Protein AF-A0A2L0F053-F1 (afdb_monomer_lite)

InterPro domains:
  IPR000792 Transcription regulator LuxR, C-terminal [PF00196] (489-543)
  IPR000792 Transcription regulator LuxR, C-terminal [PR00038] (490-504)
  IPR000792 Transcription regulator LuxR, C-terminal [PR00038] (504-520)
  IPR000792 Transcription regulator LuxR, C-terminal [PR00038] (520-532)
  IPR000792 Transcription regulator LuxR, C-terminal [PS50043] (483-548)
  IPR000792 Transcription regulator LuxR, C-terminal [SM00421] (487-544)
  IPR000792 Transc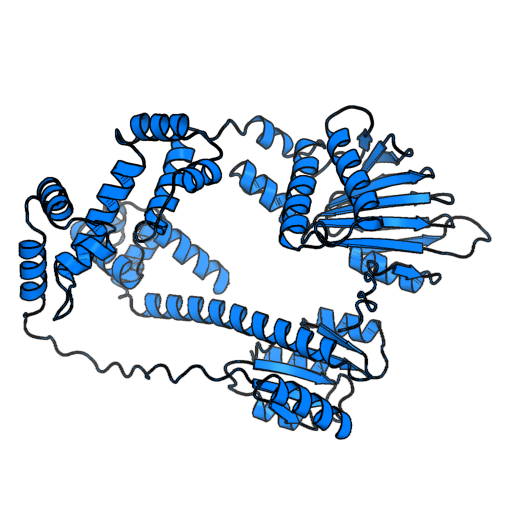ription regulator LuxR, C-terminal [cd06170] (491-546)
  IPR001789 Signal transduction response regulator, receiver domain [PF00072] (354-463)
  IPR001789 Signal transduction response regulator, receiver domain [PS50110] (353-467)
  IPR001789 Signal transduction response regulator, receiver domain [SM00448] (352-463)
  IPR011006 CheY-like superfamily [SSF52172] (353-504)
  IPR016032 Signal transduction response regulator, C-terminal effector [SSF46894] (484-545)
  IPR018060 AraC-like, DNA binding HTH domain [PF12833] (248-326)
  IPR018060 AraC-like, DNA binding HTH domain [PS01124] (226-326)
  IPR018060 AraC-like, DNA binding HTH domain [SM00342] (239-324)
  IPR035418 Transcription regulator HTH, AraC- type, ligand binding domain-like [PF14525] (25-202)
  IPR036388 Winged helix-like DNA-binding domain superfamily [G3DSA:1.10.10.10] (486-551)

pLDDT: mean 79.48, std 14.58, range [24.38, 94.94]

Secondary structure (DSSP, 8-state):
------PPPPPPP--EEE--HHHHHHHHHHHHEEEEEEEESSSPPP-EEEEEEE-SSEEEEEEEESSEEEEEEEESSEEEEEEEES-EEEEETTEEEEE-TTTEEEEEPTTSEEEEEESS-BEEEEEEE-HHHHHHHHHHHHS----S---B-SEEESSSSTHHHHHHHHHHHHHHHHH--TTTT-HHHHHHHHHHHHHHHHHHS-BTTHHHHHH-PSPPHHHHHHHHHHHHHHTTTS---HHHHHHHHTS-HHHHHHHHHHHHSS-HHHHHHHHHHHHHHHHHHT--TT--HHHHHHHTT-S-HHHHHHHHHHHHSS-HHHHHHHHHHHH-SPPPPPP----------PPPEEEEE-S-HHHHHHHHHHHHHTT-EEEEESSHHHHHHHHTT--SEEEEEESS-SSS-HHHHHHHHHHTT----EEEEESS--HHHHHHHHHTT-SEEEESS--HHHHHHHHHHHHHHHHHHHHHHHHHHHHHHHHHTS-HHHHHHHHHHHTT--HHHHHHHHTS-HHHHHHHHHHHHHHTT-SSHHHHHHHHHHHHHHH-

Foldseek 3Di:
DDDPPDDDDDDAADKDKDQDQVVVQVVCCVPWNNKHKDFADPDDRWIKIWGWDDLDQKIKIWMKTATKMKIKDFGQFKKKKAWQDAKKWKDWPVDIDIRDHQWKIFIHKGPIIIMIITHGITTMIMMTGHQVVLQVLLCVQQVDHDDDGWDFDTIATCPDALQVVLVVLSVVLVVCSNPDDDPCPDNVNSNVSRSVNSVSPLRRTDTPCNVSNVVSDQQPLVNLQVQLLVVLLVQLQHDDDLVNSCVRNVHHLVSNQVSCCVPPVGGSVVSSLVSLLVVLLVCLLVPDVPDDNVNSCVSSVHPDSVVSQVVNCVNPVDGSVVSNVNSVVVVPDDDDDDDDDPDDDPDPDDFAEEEEEDQDPVQQVVLVVLVVVVVHHYDYDNALVVVVVVLPPDQAYAYEYEQDRPPDGRLVSLVVCVVVVNPQAYEYEYAVPDPVVQVSCVVSPHQYYYYDDDDSVVSVVSRVSRRVVRVVVSVVVVVLVLQVVLQVPQDPLLNLLLVCLLVVDDLVRSCVVVVHDSVVSVVSPVVSCVSSVHDDSPVSNVSVVVNVVVVD

Organism: Sorangium cellulosum (NCBI:txid56)

Sequence (552 aa):
MPDRSARPRLERPPLIHTRDLEAARLLLATIYGDLTADVVGRGHRFEWRATPVDMGPVSLFSGAIASGMCLRGVTSGYTVSMATSGSVRAASSRSAAEIAPDRSAAVFSPGARSEWSAEGPARPLTLLVEARYLEAQLEALTGVAIRGPLAFSLSMPTTDGPGTFLARLCRFLSTETERAGRALGHPVVMASLGEAVARALLFGQPHDHAHLLEKAAPPSSRSVVRLVEEYLDAHAQGPIGTTDLTTLAGASMASIDGAFFAHRGATPWDFLRKRRLLLARERLLLAAPGETAASVAHAAGYLRVERFGAAYAAQFGETPAETRRRGLLATEAPPRPRPRATSPCPRGAEAATVFLVHRDPSWRGAAAGLLQEAGHAVQAFASSLAFLEAARGVGAGCVVLDVHLPDVNGLEVRALLREEGCALPVVFTSDDGDVAVAVEAMKAGAVDFLAEPLDAEALLAAVARALARDAEARAARAEVEALAARLAALSPRQREVCERVARGMLNKQIAAELGISASAVRLYRAEGMEKLGVASAAELASLFARLERVTG

Structure (mmCIF, N/CA/C/O backbone):
data_AF-A0A2L0F053-F1
#
_entry.id   AF-A0A2L0F053-F1
#
loop_
_atom_site.group_PDB
_atom_site.id
_atom_site.type_symbol
_atom_site.label_atom_id
_atom_site.label_alt_id
_atom_site.label_comp_id
_atom_site.label_asym_id
_atom_site.label_entity_id
_atom_site.label_seq_id
_atom_site.pdbx_PDB_ins_code
_atom_site.Cartn_x
_atom_site.Cartn_y
_atom_site.Cartn_z
_atom_site.occupancy
_atom_site.B_iso_or_equiv
_atom_site.auth_seq_id
_atom_site.auth_comp_id
_atom_site.auth_asym_id
_atom_site.auth_atom_id
_atom_site.pdbx_PDB_model_num
ATOM 1 N N . MET A 1 1 ? 22.144 -43.569 2.553 1.00 31.06 1 MET A N 1
ATOM 2 C CA . MET A 1 1 ? 22.702 -42.199 2.552 1.00 31.06 1 MET A CA 1
ATOM 3 C C . MET A 1 1 ? 22.122 -41.472 1.352 1.00 31.06 1 MET A C 1
ATOM 5 O O . MET A 1 1 ? 22.273 -42.012 0.264 1.00 31.06 1 MET A O 1
ATOM 9 N N . PRO A 1 2 ? 21.407 -40.348 1.515 1.00 31.56 2 PRO A N 1
ATOM 10 C CA . PRO A 1 2 ? 20.838 -39.642 0.378 1.00 31.56 2 PRO A CA 1
ATOM 11 C C . PRO A 1 2 ? 21.894 -38.739 -0.271 1.00 31.56 2 PRO A C 1
ATOM 13 O O . PRO A 1 2 ? 22.632 -38.024 0.413 1.00 31.56 2 PRO A O 1
ATOM 16 N N . ASP A 1 3 ? 21.953 -38.824 -1.595 1.00 27.27 3 ASP A N 1
ATOM 17 C CA . ASP A 1 3 ? 22.763 -38.011 -2.494 1.00 27.27 3 ASP A CA 1
ATOM 18 C C . ASP A 1 3 ? 22.355 -36.528 -2.397 1.00 27.27 3 ASP A C 1
ATOM 20 O O . ASP A 1 3 ? 21.176 -36.173 -2.397 1.00 27.27 3 ASP A O 1
ATOM 24 N N . ARG A 1 4 ? 23.358 -35.660 -2.242 1.00 28.47 4 ARG A N 1
ATOM 25 C CA . ARG A 1 4 ? 23.263 -34.224 -1.934 1.00 28.47 4 ARG A CA 1
ATOM 26 C C . ARG A 1 4 ? 23.503 -33.340 -3.167 1.00 28.47 4 ARG A C 1
ATOM 28 O O . ARG A 1 4 ? 23.988 -32.216 -3.024 1.00 28.47 4 ARG A O 1
ATOM 35 N N . SER A 1 5 ? 23.190 -33.808 -4.373 1.00 33.78 5 SER A N 1
ATOM 36 C CA . SER A 1 5 ? 23.597 -33.123 -5.608 1.00 33.78 5 SER A CA 1
ATOM 37 C C . SER A 1 5 ? 22.469 -32.817 -6.605 1.00 33.78 5 SER A C 1
ATOM 39 O O . SER A 1 5 ? 22.567 -33.096 -7.790 1.00 33.78 5 SER A O 1
ATOM 41 N N . ALA A 1 6 ? 21.434 -32.101 -6.159 1.00 30.58 6 ALA A N 1
ATOM 42 C CA . ALA A 1 6 ? 20.601 -31.295 -7.060 1.00 30.58 6 ALA A CA 1
ATOM 43 C C . ALA A 1 6 ? 20.136 -30.020 -6.341 1.00 30.58 6 ALA A C 1
ATOM 45 O O . ALA A 1 6 ? 19.068 -29.957 -5.740 1.00 30.58 6 ALA A O 1
ATOM 46 N N . ARG A 1 7 ? 21.003 -29.000 -6.327 1.00 27.84 7 ARG A N 1
ATOM 47 C CA . ARG A 1 7 ? 20.641 -27.652 -5.863 1.00 27.84 7 ARG A CA 1
ATOM 48 C C . ARG A 1 7 ? 19.768 -26.979 -6.936 1.00 27.84 7 ARG A C 1
ATOM 50 O O . ARG A 1 7 ? 20.149 -27.052 -8.106 1.00 27.84 7 ARG A O 1
ATOM 57 N N . PRO A 1 8 ? 18.676 -26.282 -6.576 1.00 27.17 8 PRO A N 1
ATOM 58 C CA . PRO A 1 8 ? 17.917 -25.486 -7.534 1.00 27.17 8 PRO A CA 1
ATOM 59 C C . PRO A 1 8 ? 18.811 -24.361 -8.066 1.00 27.17 8 PRO A C 1
ATOM 61 O O . PRO A 1 8 ? 19.476 -23.658 -7.296 1.00 27.17 8 PRO A O 1
ATOM 64 N N . ARG A 1 9 ? 18.883 -24.241 -9.395 1.00 29.42 9 ARG A N 1
ATOM 65 C CA . ARG A 1 9 ? 19.560 -23.133 -10.075 1.00 29.42 9 ARG A CA 1
ATOM 66 C C . ARG A 1 9 ? 18.778 -21.856 -9.765 1.00 29.42 9 ARG A C 1
ATOM 68 O O . ARG A 1 9 ? 17.567 -21.839 -9.915 1.00 29.42 9 ARG A O 1
ATOM 75 N N . LEU A 1 10 ? 19.480 -20.823 -9.305 1.00 32.12 10 LEU A N 1
ATOM 76 C CA . LEU A 1 10 ? 18.931 -19.482 -9.102 1.00 32.12 10 LEU A CA 1
ATOM 77 C C . LEU A 1 10 ? 18.346 -18.982 -10.430 1.00 32.12 10 LEU A C 1
ATOM 79 O O . LEU A 1 10 ? 19.087 -18.831 -11.405 1.00 32.12 10 LEU A O 1
ATOM 83 N N . GLU A 1 11 ? 17.036 -18.760 -10.469 1.00 31.88 11 GLU A N 1
ATOM 84 C CA . GLU A 1 11 ? 16.374 -18.075 -11.575 1.00 31.88 11 GLU A CA 1
ATOM 85 C C . GLU A 1 11 ? 16.915 -16.643 -11.650 1.00 31.88 11 GLU A C 1
ATOM 87 O O . GLU A 1 11 ? 16.949 -15.911 -10.661 1.00 31.88 11 GLU A O 1
ATOM 92 N N . ARG A 1 12 ? 17.443 -16.274 -12.819 1.00 38.25 12 ARG A N 1
ATOM 93 C CA . ARG A 1 12 ? 17.895 -14.909 -13.105 1.00 38.25 12 ARG A CA 1
ATOM 94 C C . ARG A 1 12 ? 16.667 -13.986 -13.177 1.00 38.25 12 ARG A C 1
ATOM 96 O O . ARG A 1 12 ? 15.636 -14.448 -13.660 1.00 38.25 12 ARG A O 1
ATOM 103 N N . PRO A 1 13 ? 16.770 -12.702 -12.782 1.00 43.03 13 PRO A N 1
ATOM 104 C CA . PRO A 1 13 ? 15.697 -11.734 -13.018 1.00 43.03 13 PRO A CA 1
ATOM 105 C C . PRO A 1 13 ? 15.315 -11.706 -14.511 1.00 43.03 13 PRO A C 1
ATOM 107 O O . PRO A 1 13 ? 16.202 -11.898 -15.356 1.00 43.03 13 PRO A O 1
ATOM 110 N N . PRO A 1 14 ? 14.027 -11.507 -14.854 1.00 52.19 14 PRO A N 1
ATOM 111 C CA . PRO A 1 14 ? 13.538 -11.628 -16.223 1.00 52.19 14 PRO A CA 1
ATOM 112 C C . PRO A 1 14 ? 14.242 -10.608 -17.118 1.00 52.19 14 PRO A C 1
ATOM 114 O O . PRO A 1 14 ? 14.055 -9.401 -16.995 1.00 52.19 14 PRO A O 1
ATOM 117 N N . LEU A 1 15 ? 15.100 -11.100 -18.009 1.00 62.53 15 LEU A N 1
ATOM 118 C CA . LEU A 1 15 ? 15.822 -10.266 -18.957 1.00 62.53 15 LEU A CA 1
ATOM 119 C C . LEU A 1 15 ? 14.845 -9.806 -20.040 1.00 62.53 15 LEU A C 1
ATOM 121 O O . LEU A 1 15 ? 14.437 -10.603 -20.883 1.00 62.53 15 LEU A O 1
ATOM 125 N N . ILE A 1 16 ? 14.526 -8.517 -20.068 1.00 71.88 16 ILE A N 1
ATOM 126 C CA . ILE A 1 16 ? 13.900 -7.906 -21.236 1.00 71.88 16 ILE A CA 1
ATOM 127 C C . ILE A 1 16 ? 14.982 -7.838 -22.309 1.00 71.88 16 ILE A C 1
ATOM 129 O O . ILE A 1 16 ? 16.009 -7.185 -22.123 1.00 71.88 16 ILE A O 1
ATOM 133 N N . HIS A 1 17 ? 14.782 -8.524 -23.430 1.00 79.19 17 HIS A N 1
ATOM 134 C CA . HIS A 1 17 ? 15.666 -8.445 -24.589 1.00 79.19 17 HIS A CA 1
ATOM 135 C C . HIS A 1 17 ? 14.827 -8.406 -25.856 1.00 79.19 17 HIS A C 1
ATOM 137 O O . HIS A 1 17 ? 14.123 -9.359 -26.169 1.00 79.19 17 HIS A O 1
ATOM 143 N N . THR A 1 18 ? 14.921 -7.309 -26.602 1.00 75.31 18 THR A N 1
ATOM 144 C CA . THR A 1 18 ? 14.252 -7.186 -27.896 1.00 75.31 18 THR A CA 1
ATOM 145 C C . THR A 1 18 ? 15.157 -6.514 -28.921 1.00 75.31 18 THR A C 1
ATOM 147 O O . THR A 1 18 ? 16.000 -5.670 -28.603 1.00 75.31 18 THR A O 1
ATOM 150 N N . ARG A 1 19 ? 14.990 -6.937 -30.172 1.00 79.75 19 ARG A N 1
ATOM 151 C CA . ARG A 1 19 ? 15.568 -6.308 -31.367 1.00 79.75 19 ARG A CA 1
ATOM 152 C C . ARG A 1 19 ? 14.499 -5.695 -32.268 1.00 79.75 19 ARG A C 1
ATOM 154 O O . ARG A 1 19 ? 14.829 -5.141 -33.312 1.00 79.75 19 ARG A O 1
ATOM 161 N N . ASP A 1 20 ? 13.239 -5.803 -31.859 1.00 79.88 20 ASP A N 1
ATOM 162 C CA . ASP A 1 20 ? 12.100 -5.177 -32.508 1.00 79.88 20 ASP A CA 1
ATOM 163 C C . ASP A 1 20 ? 11.788 -3.844 -31.819 1.00 79.88 20 ASP A C 1
ATOM 165 O O . ASP A 1 20 ? 11.607 -3.776 -30.598 1.00 79.88 20 ASP A O 1
ATOM 169 N N . LEU A 1 21 ? 11.764 -2.781 -32.623 1.00 78.44 21 LEU A N 1
ATOM 170 C CA . LEU A 1 21 ? 11.500 -1.424 -32.170 1.00 78.44 21 LEU A CA 1
ATOM 171 C C . LEU A 1 21 ? 10.050 -1.257 -31.709 1.00 78.44 21 LEU A C 1
ATOM 173 O O . LEU A 1 21 ? 9.825 -0.541 -30.739 1.00 78.44 21 LEU A O 1
ATOM 177 N N . GLU A 1 22 ? 9.082 -1.920 -32.348 1.00 77.25 22 GLU A N 1
ATOM 178 C CA . GLU A 1 22 ? 7.674 -1.816 -31.939 1.00 77.25 22 GLU A CA 1
ATOM 179 C C . GLU A 1 22 ? 7.432 -2.527 -30.608 1.00 77.25 22 GLU A C 1
ATOM 181 O O . GLU A 1 22 ? 6.868 -1.941 -29.683 1.00 77.25 22 GLU A O 1
ATOM 186 N N . ALA A 1 23 ? 7.975 -3.736 -30.438 1.00 74.56 23 ALA A N 1
ATOM 187 C CA . ALA A 1 23 ? 7.973 -4.406 -29.140 1.00 74.56 23 ALA A CA 1
ATOM 188 C C . ALA A 1 23 ? 8.646 -3.554 -28.045 1.00 74.56 23 ALA A C 1
ATOM 190 O O . ALA A 1 23 ? 8.145 -3.470 -26.923 1.00 74.56 23 ALA A O 1
ATOM 191 N N . ALA A 1 24 ? 9.757 -2.875 -28.356 1.00 75.12 24 ALA A N 1
ATOM 192 C CA . ALA A 1 24 ? 10.386 -1.959 -27.408 1.00 75.12 24 ALA A CA 1
ATOM 193 C C . ALA A 1 24 ? 9.518 -0.735 -27.097 1.00 75.12 24 ALA A C 1
ATOM 195 O O . ALA A 1 24 ? 9.440 -0.355 -25.933 1.00 75.12 24 ALA A O 1
ATOM 196 N N . ARG A 1 25 ? 8.843 -0.140 -28.090 1.00 78.69 25 ARG A N 1
ATOM 197 C CA . ARG A 1 25 ? 7.898 0.973 -27.884 1.00 78.69 25 ARG A CA 1
ATOM 198 C C . ARG A 1 25 ? 6.790 0.577 -26.916 1.00 78.69 25 ARG A C 1
ATOM 200 O O . ARG A 1 25 ? 6.546 1.305 -25.962 1.00 78.69 25 ARG A O 1
ATOM 207 N N . LEU A 1 26 ? 6.181 -0.593 -27.107 1.00 75.62 26 LEU A N 1
ATOM 208 C CA . LEU A 1 26 ? 5.120 -1.099 -26.232 1.00 75.62 26 LEU A CA 1
ATOM 209 C C . LEU A 1 26 ? 5.612 -1.341 -24.797 1.00 75.62 26 LEU A C 1
ATOM 211 O O . LEU A 1 26 ? 4.955 -0.936 -23.836 1.00 75.62 26 LEU A O 1
ATOM 215 N N . LEU A 1 27 ? 6.789 -1.952 -24.638 1.00 74.69 27 LEU A N 1
ATOM 216 C CA . LEU A 1 27 ? 7.383 -2.209 -23.323 1.00 74.69 27 LEU A CA 1
ATOM 217 C C . LEU A 1 27 ? 7.778 -0.914 -22.608 1.00 74.69 27 LEU A C 1
ATOM 219 O O . LEU A 1 27 ? 7.464 -0.739 -21.435 1.00 74.69 27 LEU A O 1
ATOM 223 N N . LEU A 1 28 ? 8.422 0.018 -23.311 1.00 78.44 28 LEU A N 1
ATOM 224 C CA . LEU A 1 28 ? 8.776 1.330 -22.770 1.00 78.44 28 LEU A CA 1
ATOM 225 C C . LEU A 1 28 ? 7.528 2.130 -22.399 1.00 78.44 28 LEU A C 1
ATOM 227 O O . LEU A 1 28 ? 7.531 2.780 -21.355 1.00 78.44 28 LEU A O 1
ATOM 231 N N . ALA A 1 29 ? 6.463 2.035 -23.201 1.00 73.50 29 ALA A N 1
ATOM 232 C CA . ALA A 1 29 ? 5.204 2.697 -22.905 1.00 73.50 29 ALA A CA 1
ATOM 233 C C . ALA A 1 29 ? 4.531 2.123 -21.645 1.00 73.50 29 ALA A C 1
ATOM 235 O O . ALA A 1 29 ? 3.995 2.843 -20.803 1.00 73.50 29 ALA A O 1
ATOM 236 N N . THR A 1 30 ? 4.618 0.805 -21.476 1.00 73.69 30 THR A N 1
ATOM 237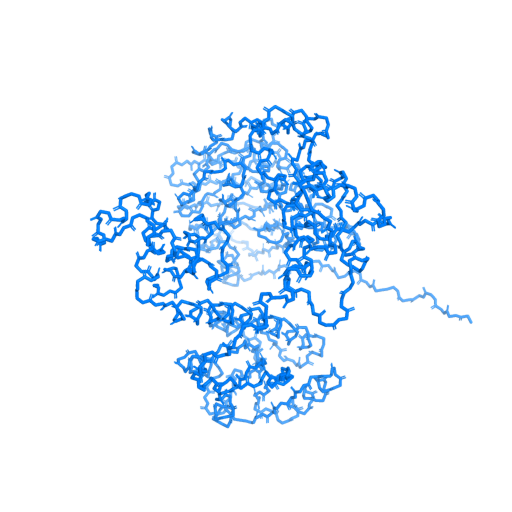 C CA . THR A 1 30 ? 4.091 0.107 -20.298 1.00 73.69 30 THR A CA 1
ATOM 238 C C . THR A 1 30 ? 4.886 0.446 -19.037 1.00 73.69 30 THR A C 1
ATOM 240 O O . THR A 1 30 ? 4.300 0.678 -17.984 1.00 73.69 30 THR A O 1
ATOM 243 N N . ILE A 1 31 ? 6.218 0.503 -19.137 1.00 74.12 31 ILE A N 1
ATOM 244 C CA . ILE A 1 31 ? 7.105 0.733 -17.991 1.00 74.12 31 ILE A CA 1
ATOM 245 C C . ILE A 1 31 ? 7.101 2.206 -17.571 1.00 74.12 31 ILE A C 1
ATOM 247 O O . ILE A 1 31 ? 6.983 2.511 -16.390 1.00 74.12 31 ILE A O 1
ATOM 251 N N . TYR A 1 32 ? 7.253 3.128 -18.521 1.00 76.81 32 TYR A N 1
ATOM 252 C CA . TYR A 1 32 ? 7.533 4.532 -18.220 1.00 76.81 32 TYR A CA 1
ATOM 253 C C . TYR A 1 32 ? 6.354 5.479 -18.474 1.00 76.81 32 TYR A C 1
ATOM 255 O O . TYR A 1 32 ? 6.432 6.633 -18.053 1.00 76.81 32 TYR A O 1
ATOM 263 N N . GLY A 1 33 ? 5.269 5.037 -19.117 1.00 79.25 33 GLY A N 1
ATOM 264 C CA . GLY A 1 33 ? 4.118 5.873 -19.477 1.00 79.25 33 GLY A CA 1
ATOM 265 C C . GLY A 1 33 ? 4.081 6.226 -20.966 1.00 79.25 33 GLY A C 1
ATOM 266 O O . GLY A 1 33 ? 4.559 5.473 -21.794 1.00 79.25 33 GLY A O 1
ATOM 267 N N . ASP A 1 34 ? 3.517 7.370 -21.345 1.00 83.00 34 ASP A N 1
ATOM 268 C CA . ASP A 1 34 ? 3.344 7.748 -22.757 1.00 83.00 34 ASP A CA 1
ATOM 269 C C . ASP A 1 34 ? 4.672 8.219 -23.384 1.00 83.00 34 ASP A C 1
ATOM 271 O O . ASP A 1 34 ? 4.897 9.416 -23.581 1.00 83.00 34 ASP A O 1
ATOM 275 N N . LEU A 1 35 ? 5.596 7.280 -23.622 1.00 80.56 35 LEU A N 1
ATOM 276 C CA . LEU A 1 35 ? 6.884 7.493 -24.281 1.00 80.56 35 LEU A CA 1
ATOM 277 C C . LEU A 1 35 ? 6.909 6.839 -25.666 1.00 80.56 35 LEU A C 1
ATOM 279 O O . LEU A 1 35 ? 6.635 5.654 -25.833 1.00 80.56 35 LEU A O 1
ATOM 283 N N . THR A 1 36 ? 7.351 7.611 -26.651 1.00 80.81 36 THR A N 1
ATOM 284 C CA . THR A 1 36 ? 7.665 7.154 -28.009 1.00 80.81 36 THR A CA 1
ATOM 285 C C . THR A 1 36 ? 9.165 6.917 -28.138 1.00 80.81 36 THR A C 1
ATOM 287 O O . THR A 1 36 ? 9.951 7.710 -27.621 1.00 80.81 36 THR A O 1
ATOM 290 N N . ALA A 1 37 ? 9.566 5.828 -28.798 1.00 83.50 37 ALA A N 1
ATOM 291 C CA . ALA A 1 37 ? 10.970 5.459 -28.983 1.00 83.50 37 ALA A CA 1
ATOM 292 C C . ALA A 1 37 ? 11.369 5.486 -30.462 1.00 83.50 37 ALA A C 1
ATOM 294 O O . ALA A 1 37 ? 10.703 4.872 -31.288 1.00 83.50 37 ALA A O 1
ATOM 295 N N . ASP A 1 38 ? 12.481 6.130 -30.794 1.00 84.19 38 ASP A N 1
ATOM 296 C CA . ASP A 1 38 ? 13.033 6.206 -32.147 1.00 84.19 38 ASP A CA 1
ATOM 297 C C . ASP A 1 38 ? 14.509 5.804 -32.156 1.00 84.19 38 ASP A C 1
ATOM 299 O O . ASP A 1 38 ? 15.254 6.082 -31.215 1.00 84.19 38 ASP A O 1
ATOM 303 N N . VAL A 1 39 ? 14.960 5.163 -33.235 1.00 80.81 39 VAL A N 1
ATOM 304 C CA . VAL A 1 39 ? 16.377 4.811 -33.422 1.00 80.81 39 VAL A CA 1
ATOM 305 C C . VAL A 1 39 ? 17.125 6.008 -34.002 1.00 80.81 39 VAL A C 1
ATOM 307 O O . VAL A 1 39 ? 16.697 6.609 -34.987 1.00 80.81 39 VAL A O 1
ATOM 310 N N . VAL A 1 40 ? 18.269 6.335 -33.408 1.00 73.94 40 VAL A N 1
ATOM 311 C CA . VAL A 1 40 ? 19.145 7.430 -33.837 1.00 73.94 40 VAL A CA 1
ATOM 312 C C . VAL A 1 40 ? 20.370 6.848 -34.548 1.00 73.94 40 VAL A C 1
ATOM 314 O O . VAL A 1 4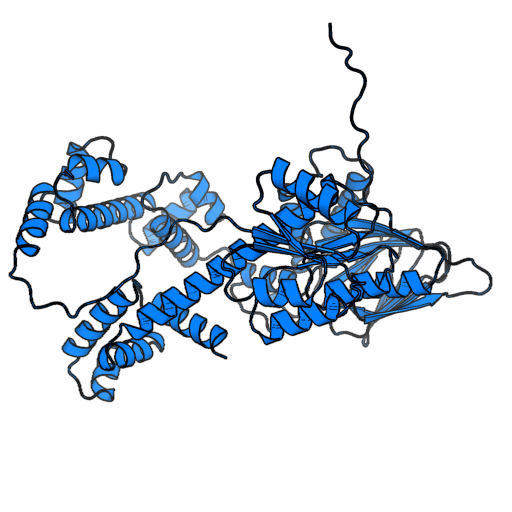0 ? 21.029 5.944 -34.037 1.00 73.94 40 VAL A O 1
ATOM 317 N N . GLY A 1 41 ? 20.688 7.381 -35.732 1.00 63.75 41 GLY A N 1
ATOM 318 C CA . GLY A 1 41 ? 21.830 6.960 -36.557 1.00 63.75 41 GLY A CA 1
ATOM 319 C C . GLY A 1 41 ? 21.466 5.999 -37.701 1.00 63.75 41 GLY A C 1
ATOM 320 O O . GLY A 1 41 ? 20.461 5.294 -37.658 1.00 63.75 41 GLY A O 1
ATOM 321 N N . ARG A 1 42 ? 22.277 5.983 -38.772 1.00 53.59 42 ARG A N 1
ATOM 322 C CA . ARG A 1 42 ? 22.076 5.112 -39.950 1.00 53.59 42 ARG A CA 1
ATOM 323 C C . ARG A 1 42 ? 22.871 3.808 -39.800 1.00 53.59 42 ARG A C 1
ATOM 325 O O . ARG A 1 42 ? 24.079 3.862 -39.618 1.00 53.59 42 ARG A O 1
ATOM 332 N N . GLY A 1 43 ? 22.217 2.652 -39.966 1.00 55.84 43 GLY A N 1
ATOM 333 C CA . GLY A 1 43 ? 22.890 1.365 -40.224 1.00 55.84 43 GLY A CA 1
ATOM 334 C C . GLY A 1 43 ? 23.088 0.402 -39.043 1.00 55.84 43 GLY A C 1
ATOM 335 O O . GLY A 1 43 ? 23.726 -0.632 -39.230 1.00 55.84 43 GLY A O 1
ATOM 336 N N . HIS A 1 44 ? 22.539 0.673 -37.854 1.00 55.47 44 HIS A N 1
ATOM 337 C CA . HIS A 1 44 ? 22.648 -0.235 -36.702 1.00 55.47 44 HIS A CA 1
ATOM 338 C C . HIS A 1 44 ? 21.376 -1.068 -36.494 1.00 55.47 44 HIS A C 1
ATOM 340 O O . HIS A 1 44 ? 20.264 -0.564 -36.637 1.00 55.47 44 HIS A O 1
ATOM 346 N N . ARG A 1 45 ? 21.535 -2.353 -36.136 1.00 63.50 45 ARG A N 1
ATOM 347 C CA . ARG A 1 45 ? 20.423 -3.194 -35.667 1.00 63.50 45 ARG A CA 1
ATOM 348 C C . ARG A 1 45 ? 20.048 -2.745 -34.257 1.00 63.50 45 ARG A C 1
ATOM 350 O O . ARG A 1 45 ? 20.912 -2.743 -33.382 1.00 63.50 45 ARG A O 1
ATOM 357 N N . PHE A 1 46 ? 18.788 -2.371 -34.060 1.00 72.62 46 PHE A N 1
ATOM 358 C CA . PHE A 1 46 ? 18.256 -2.039 -32.745 1.00 72.62 46 PHE A CA 1
ATOM 359 C C . PHE A 1 46 ? 18.385 -3.253 -31.815 1.00 72.62 46 PHE A C 1
ATOM 361 O O . PHE A 1 46 ? 18.055 -4.379 -32.186 1.00 72.62 46 PHE A O 1
ATOM 368 N N . GLU A 1 47 ? 18.919 -3.031 -30.620 1.00 76.00 47 GLU A N 1
ATOM 369 C CA . GLU A 1 47 ? 18.973 -4.031 -29.561 1.00 76.00 47 GLU A CA 1
ATOM 370 C C . GLU A 1 47 ? 18.873 -3.306 -28.225 1.00 76.00 47 GLU A C 1
ATOM 372 O O . GLU A 1 47 ? 19.734 -2.488 -27.884 1.00 76.00 47 GLU A O 1
ATOM 377 N N . TRP A 1 48 ? 17.816 -3.625 -27.485 1.00 77.69 48 TRP A N 1
ATOM 378 C CA . TRP A 1 48 ? 17.580 -3.135 -26.139 1.00 77.69 48 TRP A CA 1
ATOM 379 C C . TRP A 1 48 ? 17.541 -4.318 -25.181 1.00 77.69 48 TRP A C 1
ATOM 381 O O . TRP A 1 48 ? 16.841 -5.311 -25.407 1.00 77.69 48 TRP A O 1
ATOM 391 N N . ARG A 1 49 ? 18.344 -4.223 -24.122 1.00 77.50 49 ARG A N 1
ATOM 392 C CA . ARG A 1 49 ? 18.311 -5.137 -22.984 1.00 77.50 49 ARG A CA 1
ATOM 393 C C . ARG A 1 49 ? 17.998 -4.346 -21.733 1.00 77.50 49 ARG A C 1
ATOM 395 O O . ARG A 1 49 ? 18.592 -3.286 -21.560 1.00 77.50 49 ARG A O 1
ATOM 402 N N . ALA A 1 50 ? 17.130 -4.863 -20.877 1.00 78.69 50 ALA A N 1
ATOM 403 C CA . ALA A 1 50 ? 16.866 -4.306 -19.561 1.00 78.69 50 ALA A CA 1
ATOM 404 C C . ALA A 1 50 ? 16.615 -5.424 -18.545 1.00 78.69 50 ALA A C 1
ATOM 406 O O . ALA A 1 50 ? 15.923 -6.396 -18.834 1.00 78.69 50 ALA A O 1
ATOM 407 N N . THR A 1 51 ? 17.167 -5.271 -17.350 1.00 76.75 51 THR A N 1
ATOM 408 C CA . THR A 1 51 ? 16.922 -6.165 -16.220 1.00 76.75 51 THR A CA 1
ATOM 409 C C . THR A 1 51 ? 16.176 -5.371 -15.151 1.00 76.75 51 THR A C 1
ATOM 411 O O . THR A 1 51 ? 16.768 -4.434 -14.602 1.00 76.75 51 THR A O 1
ATOM 414 N N . PRO A 1 52 ? 14.897 -5.686 -14.879 1.00 79.56 52 PRO A N 1
ATOM 415 C CA . PRO A 1 52 ? 14.136 -5.034 -13.832 1.00 79.56 52 PRO A CA 1
ATOM 416 C C . PRO A 1 52 ? 14.504 -5.607 -12.461 1.00 79.56 52 PRO A C 1
ATOM 418 O O . PRO A 1 52 ? 14.702 -6.812 -12.290 1.00 79.56 52 PRO A O 1
ATOM 421 N N . VAL A 1 53 ? 14.550 -4.721 -11.478 1.00 82.06 53 VAL A N 1
ATOM 422 C CA . VAL A 1 53 ? 14.600 -5.031 -10.054 1.00 82.06 53 VAL A CA 1
ATOM 423 C C . VAL A 1 53 ? 13.406 -4.339 -9.422 1.00 82.06 53 VAL A C 1
ATOM 425 O O . VAL A 1 53 ? 13.369 -3.109 -9.345 1.00 82.06 53 VAL A O 1
ATOM 428 N N . ASP A 1 54 ? 12.436 -5.140 -9.000 1.00 80.94 54 ASP A N 1
ATOM 429 C CA . ASP A 1 54 ? 11.215 -4.660 -8.367 1.00 80.94 54 ASP A CA 1
ATOM 430 C C . ASP A 1 54 ? 11.413 -4.537 -6.848 1.00 80.94 54 ASP A C 1
ATOM 432 O O . ASP A 1 54 ? 11.855 -5.469 -6.171 1.00 80.94 54 ASP A O 1
ATOM 436 N N . MET A 1 55 ? 11.112 -3.353 -6.323 1.00 85.31 55 MET A N 1
ATOM 437 C CA . MET A 1 55 ? 11.139 -3.006 -4.905 1.00 85.31 55 MET A CA 1
ATOM 438 C C . MET A 1 55 ? 9.769 -2.473 -4.452 1.00 85.31 55 MET A C 1
ATOM 440 O O . MET A 1 55 ? 9.683 -1.625 -3.561 1.00 85.31 55 MET A O 1
ATOM 444 N N . GLY A 1 56 ? 8.690 -2.964 -5.072 1.00 83.44 56 GLY A N 1
ATOM 445 C CA . GLY A 1 56 ? 7.322 -2.505 -4.874 1.00 83.44 56 GLY A CA 1
ATOM 446 C C . GLY A 1 56 ? 7.037 -1.270 -5.740 1.00 83.44 56 GLY A C 1
ATOM 447 O O . GLY A 1 56 ? 7.274 -1.302 -6.942 1.00 83.44 56 GLY A O 1
ATOM 448 N N . PRO A 1 57 ? 6.603 -0.131 -5.169 1.00 86.56 57 PRO A N 1
ATOM 449 C CA . PRO A 1 57 ? 6.346 1.102 -5.937 1.00 86.56 57 PRO A CA 1
ATOM 450 C C . PRO A 1 57 ? 7.598 1.776 -6.536 1.00 86.56 57 PRO A C 1
ATOM 452 O O . PRO A 1 57 ? 7.538 2.902 -7.044 1.00 86.56 57 PRO A O 1
ATOM 455 N N . VAL A 1 58 ? 8.757 1.130 -6.402 1.00 91.19 58 VAL A N 1
ATOM 456 C CA . VAL A 1 58 ? 10.055 1.577 -6.895 1.00 91.19 58 VAL A CA 1
ATOM 457 C C . VAL A 1 58 ? 10.641 0.459 -7.740 1.00 91.19 58 VAL A C 1
ATOM 459 O O . VAL A 1 58 ? 10.773 -0.669 -7.279 1.00 91.19 58 VAL A O 1
ATOM 462 N N . SER A 1 59 ? 11.037 0.776 -8.965 1.00 89.12 59 SER A N 1
ATOM 463 C CA . SER A 1 59 ? 11.652 -0.173 -9.891 1.00 89.12 59 SER A CA 1
ATOM 464 C C . SER A 1 59 ? 12.978 0.369 -10.404 1.00 89.12 59 SER A C 1
ATOM 466 O O . SER A 1 59 ? 13.093 1.546 -10.742 1.00 89.12 59 SER A O 1
ATOM 468 N N . LEU A 1 60 ? 13.992 -0.486 -10.483 1.00 89.44 60 LEU A N 1
ATOM 469 C CA . LEU A 1 60 ? 15.298 -0.142 -11.037 1.00 89.44 60 LEU A CA 1
ATOM 470 C C . LEU A 1 60 ? 15.558 -0.975 -12.293 1.00 89.44 60 LEU A C 1
ATOM 472 O O . LEU A 1 60 ? 15.410 -2.191 -12.278 1.00 89.44 60 LEU A O 1
ATOM 476 N N . PHE A 1 61 ? 15.975 -0.323 -13.373 1.00 86.31 61 PHE A N 1
ATOM 477 C CA . PHE A 1 61 ? 16.221 -0.951 -14.666 1.00 86.31 61 PHE A CA 1
ATOM 478 C C . PHE A 1 61 ? 17.675 -0.743 -15.071 1.00 86.31 61 PHE A C 1
ATOM 480 O O . PHE A 1 61 ? 18.086 0.381 -15.355 1.00 86.31 61 PHE A O 1
ATOM 487 N N . SER A 1 62 ? 18.451 -1.823 -15.123 1.00 83.38 62 SER A N 1
ATOM 488 C CA . SER A 1 62 ? 19.796 -1.810 -15.709 1.00 83.38 62 SER A CA 1
ATOM 489 C C . SER A 1 62 ? 19.696 -2.208 -17.172 1.00 83.38 62 SER A C 1
ATOM 491 O O . SER A 1 62 ? 19.198 -3.294 -17.471 1.00 83.38 62 SER A O 1
ATOM 493 N N . GLY A 1 63 ? 20.116 -1.333 -18.086 1.00 79.12 63 GLY A N 1
ATOM 494 C CA . GLY A 1 63 ? 19.949 -1.542 -19.517 1.00 79.12 63 GLY A CA 1
ATOM 495 C C . GLY A 1 63 ? 21.233 -1.486 -20.334 1.00 79.12 63 GLY A C 1
ATOM 496 O O . GLY A 1 63 ? 22.247 -0.920 -19.929 1.00 79.12 63 GLY A O 1
ATOM 497 N N . ALA A 1 64 ? 21.176 -2.058 -21.534 1.00 82.81 64 ALA A N 1
ATOM 498 C CA . ALA A 1 64 ? 22.193 -1.905 -22.565 1.00 82.81 64 ALA A CA 1
ATOM 499 C C . ALA A 1 64 ? 21.523 -1.604 -23.904 1.00 82.81 64 ALA A C 1
ATOM 501 O O . ALA A 1 64 ? 20.598 -2.305 -24.319 1.00 82.81 64 ALA A O 1
ATOM 502 N N . ILE A 1 65 ? 22.016 -0.566 -24.572 1.00 81.62 65 ILE A N 1
ATOM 503 C CA . ILE A 1 65 ? 21.540 -0.122 -25.875 1.00 81.62 65 ILE A CA 1
ATOM 504 C C . ILE A 1 65 ? 22.733 -0.173 -26.826 1.00 81.62 65 ILE A C 1
ATOM 506 O O . ILE A 1 65 ? 23.774 0.422 -26.546 1.00 81.62 65 ILE A O 1
ATOM 510 N N . ALA A 1 66 ? 22.603 -0.921 -27.922 1.00 77.94 66 ALA A N 1
ATOM 511 C CA . ALA A 1 66 ? 23.681 -1.095 -28.899 1.00 77.94 66 ALA A CA 1
ATOM 512 C C . ALA A 1 66 ? 23.693 -0.017 -30.001 1.00 77.94 66 ALA A C 1
ATOM 514 O O . ALA A 1 66 ? 24.731 0.222 -30.615 1.00 77.94 66 ALA A O 1
ATOM 515 N N . SER A 1 67 ? 22.552 0.624 -30.257 1.00 78.19 67 SER A N 1
ATOM 516 C CA . SER A 1 67 ? 22.358 1.671 -31.268 1.00 78.19 67 SER A CA 1
ATOM 517 C C . SER A 1 67 ? 21.957 2.993 -30.616 1.00 78.19 67 SER A C 1
ATOM 519 O O . SER A 1 67 ? 21.501 3.001 -29.478 1.00 78.19 67 SER A O 1
ATOM 521 N N . GLY A 1 68 ? 22.058 4.113 -31.333 1.00 82.00 68 GLY A N 1
ATOM 522 C CA . GLY A 1 68 ? 21.460 5.348 -30.837 1.00 82.00 68 GLY A CA 1
ATOM 523 C C . GLY A 1 68 ? 19.945 5.185 -30.653 1.00 82.00 68 GLY A C 1
ATOM 524 O O . GLY A 1 68 ? 19.284 4.508 -31.444 1.00 82.00 68 GLY A O 1
ATOM 525 N N . MET A 1 69 ? 19.389 5.772 -29.597 1.00 86.62 69 MET A N 1
ATOM 526 C CA . MET A 1 69 ? 17.965 5.697 -29.258 1.00 86.62 69 MET A CA 1
ATOM 527 C C . MET A 1 69 ? 17.509 7.026 -28.668 1.00 86.62 69 MET A C 1
ATOM 529 O O . MET A 1 69 ? 18.216 7.619 -27.857 1.00 86.62 69 MET A O 1
ATOM 533 N N . CYS A 1 70 ? 16.324 7.483 -29.053 1.00 89.12 70 CYS A N 1
ATOM 534 C CA . CYS A 1 70 ? 15.672 8.666 -28.517 1.00 89.12 70 CYS A CA 1
ATOM 535 C C . CYS A 1 70 ? 14.295 8.283 -27.980 1.00 89.12 70 CYS A C 1
ATOM 537 O O . CYS A 1 70 ? 13.528 7.626 -28.673 1.00 89.12 70 CYS A O 1
ATOM 539 N N . LEU A 1 71 ? 13.993 8.687 -26.750 1.00 88.69 71 LEU A N 1
ATOM 540 C CA . LEU A 1 71 ? 12.688 8.557 -26.122 1.00 88.69 71 LEU A CA 1
ATOM 541 C C . LEU A 1 71 ? 12.079 9.948 -25.958 1.00 88.69 71 LEU A C 1
ATOM 543 O O . LEU A 1 71 ? 12.753 10.855 -25.469 1.00 88.69 71 LEU A O 1
ATOM 547 N N . ARG A 1 72 ? 10.817 10.128 -26.346 1.00 90.44 72 ARG A N 1
ATOM 548 C CA . ARG A 1 72 ? 10.088 11.400 -26.224 1.00 90.44 72 ARG A CA 1
ATOM 549 C C . ARG A 1 72 ? 8.687 11.157 -25.695 1.00 90.44 72 ARG A C 1
ATOM 551 O O . ARG A 1 72 ? 7.987 10.297 -26.220 1.00 90.44 72 ARG A O 1
ATOM 558 N N . GLY A 1 73 ? 8.242 11.948 -24.725 1.00 88.00 73 GLY A N 1
ATOM 559 C CA . GLY A 1 73 ? 6.866 11.856 -24.241 1.00 88.00 73 GLY A CA 1
ATOM 560 C C . GLY A 1 73 ? 6.684 12.337 -22.810 1.00 88.00 73 GLY A C 1
ATOM 561 O O . GLY A 1 73 ? 7.372 13.263 -22.380 1.00 88.00 73 GLY A O 1
ATOM 562 N N . VAL A 1 74 ? 5.740 11.739 -22.089 1.00 85.94 74 VAL A N 1
ATOM 563 C CA . VAL A 1 74 ? 5.414 12.079 -20.699 1.00 85.94 74 VAL A CA 1
ATOM 564 C C . VAL A 1 74 ? 5.513 10.831 -19.835 1.00 85.94 74 VAL A C 1
ATOM 566 O O . VAL A 1 74 ? 4.875 9.819 -20.119 1.00 85.94 74 VAL A O 1
ATOM 569 N N . THR A 1 75 ? 6.291 10.912 -18.757 1.00 84.50 75 THR A N 1
ATOM 570 C CA . THR A 1 75 ? 6.426 9.789 -17.830 1.00 84.50 75 THR A CA 1
ATOM 571 C C . THR A 1 75 ? 5.231 9.705 -16.879 1.00 84.50 75 THR A C 1
ATOM 573 O O . THR A 1 75 ? 4.680 10.727 -16.459 1.00 84.50 75 THR A O 1
ATOM 576 N N . SER A 1 76 ? 4.832 8.484 -16.522 1.00 84.38 76 SER A N 1
ATOM 577 C CA . SER A 1 76 ? 3.769 8.206 -15.543 1.00 84.38 76 SER A CA 1
ATOM 578 C C . SER A 1 76 ? 4.238 8.366 -14.090 1.00 84.38 76 SER A C 1
ATOM 580 O O . SER A 1 76 ? 3.430 8.639 -13.202 1.00 84.38 76 SER A O 1
ATOM 582 N N . GLY A 1 77 ? 5.546 8.240 -13.849 1.00 91.44 77 GLY A N 1
ATOM 583 C CA . GLY A 1 77 ? 6.189 8.395 -12.545 1.00 91.44 77 GLY A CA 1
ATOM 584 C C . GLY A 1 77 ? 7.452 9.256 -12.593 1.00 91.44 77 GLY A C 1
ATOM 585 O O . GLY A 1 77 ? 7.837 9.789 -13.642 1.00 91.44 77 GLY A O 1
ATOM 586 N N . TYR A 1 78 ? 8.109 9.380 -11.440 1.00 94.94 78 TYR A N 1
ATOM 587 C CA . TYR A 1 78 ? 9.402 10.050 -11.325 1.00 94.94 78 TYR A CA 1
ATOM 588 C C . TYR A 1 78 ? 10.492 9.127 -11.845 1.00 94.94 78 TYR A C 1
ATOM 590 O O . TYR A 1 78 ? 10.646 8.009 -11.355 1.00 94.94 78 TYR A O 1
ATOM 598 N N . THR A 1 79 ? 11.252 9.591 -12.832 1.00 94.25 79 THR A N 1
ATOM 599 C CA . THR A 1 79 ? 12.300 8.780 -13.457 1.00 94.25 79 THR A CA 1
ATOM 600 C C . THR A 1 79 ? 13.660 9.413 -13.222 1.00 94.25 79 THR A C 1
ATOM 602 O O . THR A 1 79 ? 13.863 10.570 -13.575 1.00 94.25 79 THR A O 1
ATOM 605 N N . VAL A 1 80 ? 14.611 8.665 -12.666 1.00 94.75 80 VAL A N 1
ATOM 606 C CA . VAL A 1 80 ? 16.010 9.089 -12.552 1.00 94.75 80 VAL A CA 1
ATOM 607 C C . VAL A 1 80 ? 16.841 8.267 -13.520 1.00 94.75 80 VAL A C 1
ATOM 609 O O . VAL A 1 80 ? 17.020 7.068 -13.326 1.00 94.75 80 VAL A O 1
ATOM 612 N N . SER A 1 81 ? 17.361 8.908 -14.560 1.00 93.44 81 SER A N 1
ATOM 613 C CA . SER A 1 81 ? 18.252 8.271 -15.524 1.00 93.44 81 SER A CA 1
ATOM 614 C C . SER A 1 81 ? 19.700 8.596 -15.185 1.00 93.44 81 SER A C 1
ATOM 616 O O . SER A 1 81 ? 20.087 9.761 -15.131 1.00 93.44 81 SER A O 1
ATOM 618 N N . MET A 1 82 ? 20.524 7.565 -15.043 1.00 93.19 82 MET A N 1
ATOM 619 C CA . MET A 1 82 ? 21.981 7.674 -14.984 1.00 93.19 82 MET A CA 1
ATOM 620 C C . MET A 1 82 ? 22.618 6.724 -16.001 1.00 93.19 82 MET A C 1
ATOM 622 O O . MET A 1 82 ? 21.933 5.883 -16.577 1.00 93.19 82 MET A O 1
ATOM 626 N N . ALA A 1 83 ? 23.914 6.865 -16.261 1.00 91.50 83 ALA A N 1
ATOM 627 C CA . ALA A 1 83 ? 24.637 5.992 -17.182 1.00 91.50 83 ALA A CA 1
ATOM 628 C C . ALA A 1 83 ? 25.899 5.437 -16.517 1.00 91.50 83 ALA A C 1
ATOM 630 O O . ALA A 1 83 ? 26.600 6.154 -15.804 1.00 91.50 83 ALA A O 1
ATOM 631 N N . THR A 1 84 ? 26.186 4.159 -16.769 1.00 86.75 84 THR A N 1
ATOM 632 C CA . THR A 1 84 ? 27.461 3.517 -16.389 1.00 86.75 84 THR A CA 1
ATOM 633 C C . THR A 1 84 ? 28.478 3.557 -17.533 1.00 86.75 84 THR A C 1
ATOM 635 O O . THR A 1 84 ? 29.682 3.500 -17.311 1.00 86.75 84 THR A O 1
ATOM 638 N N . SER A 1 85 ? 28.007 3.690 -18.776 1.00 88.25 85 SER A N 1
ATOM 639 C CA . SER A 1 85 ? 28.839 3.910 -19.962 1.00 88.25 85 SER A CA 1
ATOM 640 C C . SER A 1 85 ? 28.035 4.602 -21.062 1.00 88.25 85 SER A C 1
ATOM 642 O O . SER A 1 85 ? 26.837 4.340 -21.181 1.00 88.25 85 SER A O 1
ATOM 644 N N . GLY A 1 86 ? 28.705 5.393 -21.904 1.00 86.25 86 GLY A N 1
ATOM 645 C CA . GLY A 1 86 ? 28.071 6.187 -22.964 1.00 86.25 86 GLY A CA 1
ATOM 646 C C . GLY A 1 86 ? 27.456 7.484 -22.428 1.00 86.25 86 GLY A C 1
ATOM 647 O O . GLY A 1 86 ? 26.933 7.504 -21.316 1.00 86.25 86 GLY A O 1
ATOM 648 N N . SER A 1 87 ? 27.552 8.575 -23.193 1.00 83.81 87 SER A N 1
ATOM 649 C CA . SER A 1 87 ? 26.889 9.835 -22.831 1.00 83.81 87 SER A CA 1
ATOM 650 C C . SER A 1 87 ? 25.440 9.816 -23.305 1.00 83.81 87 SER A C 1
ATOM 652 O O . SER A 1 87 ? 25.130 9.305 -24.386 1.00 83.81 87 SER A O 1
ATOM 654 N N . VAL A 1 88 ? 24.557 10.363 -22.478 1.00 91.50 88 VAL A N 1
ATOM 655 C CA . VAL A 1 88 ? 23.126 10.458 -22.746 1.00 91.50 88 VAL A CA 1
ATOM 656 C C . VAL A 1 88 ? 22.694 11.904 -22.535 1.00 91.50 88 VAL A C 1
ATOM 658 O O . VAL A 1 88 ? 23.079 12.546 -21.562 1.00 91.50 88 VAL A O 1
ATOM 661 N N . ARG A 1 89 ? 21.867 12.435 -23.429 1.00 92.81 89 ARG A N 1
ATOM 662 C CA . ARG A 1 89 ? 21.260 13.757 -23.293 1.00 92.81 89 ARG A CA 1
ATOM 663 C C . ARG A 1 89 ? 19.838 13.618 -22.770 1.00 92.81 89 ARG A C 1
ATOM 665 O O . ARG A 1 89 ? 19.027 12.891 -23.337 1.00 92.81 89 ARG A O 1
ATOM 672 N N . ALA A 1 90 ? 19.537 14.363 -21.718 1.00 93.44 90 ALA A N 1
ATOM 673 C CA . ALA A 1 90 ? 18.208 14.515 -21.158 1.00 93.44 90 ALA A CA 1
ATOM 674 C C . ALA A 1 90 ? 17.709 15.938 -21.402 1.00 93.44 90 ALA A C 1
ATOM 676 O O . ALA A 1 90 ? 18.449 16.906 -21.236 1.00 93.44 90 ALA A O 1
ATOM 677 N N . ALA A 1 91 ? 16.445 16.084 -21.757 1.00 91.81 91 ALA A N 1
ATOM 678 C CA . ALA A 1 91 ? 15.788 17.369 -21.864 1.00 91.81 91 ALA A CA 1
ATOM 679 C C . ALA A 1 91 ? 14.365 17.291 -21.319 1.00 91.81 91 ALA A C 1
ATOM 681 O O . ALA A 1 91 ? 13.689 16.270 -21.386 1.00 91.81 91 ALA A O 1
ATOM 682 N N . SER A 1 92 ? 13.912 18.404 -20.769 1.00 87.69 92 SER A N 1
ATOM 683 C CA . SER A 1 92 ? 12.527 18.665 -20.421 1.00 87.69 92 SER A CA 1
ATOM 684 C C . SER A 1 92 ? 12.072 19.931 -21.137 1.00 87.69 92 SER A C 1
ATOM 686 O O . SER A 1 92 ? 12.882 20.676 -21.690 1.00 87.69 92 SER A O 1
ATOM 688 N N . SER A 1 93 ? 10.774 20.224 -21.076 1.00 76.56 93 SER A N 1
ATOM 689 C CA . SER A 1 93 ? 10.195 21.455 -21.641 1.00 76.56 93 SER A CA 1
ATOM 690 C C . SER A 1 93 ? 10.937 22.766 -21.305 1.00 76.56 93 SER A C 1
ATOM 692 O O . SER A 1 93 ? 10.781 23.739 -22.038 1.00 76.56 93 SER A O 1
ATOM 694 N N . ARG A 1 94 ? 11.722 22.826 -20.216 1.00 75.06 94 ARG A N 1
ATOM 695 C CA . ARG A 1 94 ? 12.392 24.052 -19.738 1.00 75.06 94 ARG A CA 1
ATOM 696 C C . ARG A 1 94 ? 13.902 23.927 -19.534 1.00 75.06 94 ARG A C 1
ATOM 698 O O . ARG A 1 94 ? 14.538 24.910 -19.160 1.00 75.06 94 ARG A O 1
ATOM 705 N N . SER A 1 95 ? 14.491 22.744 -19.686 1.00 87.38 95 SER A N 1
ATOM 706 C CA . SER A 1 95 ? 15.896 22.513 -19.323 1.00 87.38 95 SER A CA 1
ATOM 707 C C . SER A 1 95 ? 16.489 21.354 -20.109 1.00 87.38 95 SER A C 1
ATOM 709 O O . SER A 1 95 ? 15.774 20.438 -20.492 1.00 87.38 95 SER A O 1
ATOM 711 N N . ALA A 1 96 ? 17.803 21.362 -20.302 1.00 91.00 96 ALA A N 1
ATOM 712 C CA . ALA A 1 96 ? 18.544 20.230 -20.841 1.00 91.00 96 ALA A CA 1
ATOM 713 C C . ALA A 1 96 ? 19.747 19.935 -19.944 1.00 91.00 96 ALA A C 1
ATOM 715 O O . ALA A 1 96 ? 20.321 20.846 -19.347 1.00 91.00 96 ALA A O 1
ATOM 716 N N . ALA A 1 97 ? 20.101 18.662 -19.836 1.00 91.19 97 ALA A N 1
ATOM 717 C CA . ALA A 1 97 ? 21.213 18.171 -19.045 1.00 91.19 97 ALA A CA 1
ATOM 718 C C . ALA A 1 97 ? 21.928 17.044 -19.796 1.00 91.19 97 ALA A C 1
ATOM 720 O O . ALA A 1 97 ? 21.306 16.232 -20.484 1.00 91.19 97 ALA A O 1
ATOM 721 N N . GLU A 1 98 ? 23.245 16.982 -19.644 1.00 92.00 98 GLU A N 1
ATOM 722 C CA . GLU A 1 98 ? 24.035 15.838 -20.082 1.00 92.00 98 GLU A CA 1
ATOM 723 C C . GLU A 1 98 ? 24.218 14.870 -18.908 1.00 92.00 98 GLU A C 1
ATOM 725 O O . GLU A 1 98 ? 24.589 15.268 -17.799 1.00 92.00 98 GLU A O 1
ATOM 730 N N . ILE A 1 99 ? 23.942 13.596 -19.158 1.00 91.88 99 ILE A N 1
ATOM 731 C CA . ILE A 1 99 ? 24.168 12.475 -18.252 1.00 91.88 99 ILE A CA 1
ATOM 732 C C . ILE A 1 99 ? 25.520 11.874 -18.638 1.00 91.88 99 ILE A C 1
ATOM 734 O O . ILE A 1 99 ? 25.624 11.009 -19.511 1.00 91.88 99 ILE A O 1
ATOM 738 N N . ALA A 1 100 ? 26.566 12.368 -17.987 1.00 89.56 100 ALA A N 1
ATOM 739 C CA . ALA A 1 100 ? 27.908 11.842 -18.125 1.00 89.56 100 ALA A CA 1
ATOM 740 C C . ALA A 1 100 ? 28.071 10.611 -17.216 1.00 89.56 100 ALA A C 1
ATOM 742 O O . ALA A 1 100 ? 27.679 10.674 -16.042 1.00 89.56 100 ALA A O 1
ATOM 743 N N . PRO A 1 101 ? 28.686 9.517 -17.711 1.00 88.69 101 PRO A N 1
ATOM 744 C CA . PRO A 1 101 ? 28.905 8.310 -16.927 1.00 88.69 101 PRO A CA 1
ATOM 745 C C . PRO A 1 101 ? 29.524 8.601 -15.567 1.00 88.69 101 PRO A C 1
ATOM 747 O O . PRO A 1 101 ? 30.521 9.316 -15.461 1.00 88.69 101 PRO A O 1
ATOM 750 N N . ASP A 1 102 ? 28.891 8.067 -14.530 1.00 83.50 102 ASP A N 1
ATOM 751 C CA . ASP A 1 102 ? 29.284 8.204 -13.126 1.00 83.50 102 ASP A CA 1
ATOM 752 C C . ASP A 1 102 ? 29.400 9.629 -12.555 1.00 83.50 102 ASP A C 1
ATOM 754 O O . ASP A 1 102 ? 29.747 9.796 -11.382 1.00 83.50 102 ASP A O 1
ATOM 758 N N . ARG A 1 103 ? 29.050 10.658 -13.335 1.00 88.12 103 ARG A N 1
ATOM 759 C CA . ARG A 1 103 ? 29.212 12.064 -12.945 1.00 88.12 103 ARG A CA 1
ATOM 760 C C . ARG A 1 103 ? 27.907 12.815 -12.760 1.00 88.12 103 ARG A C 1
ATOM 762 O O . ARG A 1 103 ? 27.808 13.636 -11.847 1.00 88.12 103 ARG A O 1
ATOM 769 N N . SER A 1 104 ? 26.921 12.536 -13.599 1.00 91.69 104 SER A N 1
ATOM 770 C CA . SER A 1 104 ? 25.617 13.182 -13.532 1.00 91.69 104 SER A CA 1
ATOM 771 C C . SER A 1 104 ? 24.495 12.209 -13.870 1.00 91.69 104 SER A C 1
ATOM 773 O O . SER A 1 104 ? 24.690 11.156 -14.477 1.00 91.69 104 SER A O 1
ATOM 775 N N . ALA A 1 105 ? 23.303 12.584 -13.441 1.00 93.62 105 ALA A N 1
ATOM 776 C CA . ALA A 1 105 ? 22.041 11.932 -13.714 1.00 93.62 105 ALA A CA 1
ATOM 777 C C . ALA A 1 105 ? 20.998 13.000 -14.062 1.00 93.62 105 ALA A C 1
ATOM 779 O O . ALA A 1 105 ? 21.208 14.192 -13.820 1.00 93.62 105 ALA A O 1
ATOM 780 N N . ALA A 1 106 ? 19.872 12.569 -14.622 1.00 94.50 106 ALA A N 1
ATOM 781 C CA . ALA A 1 106 ? 18.736 13.437 -14.889 1.00 94.50 106 ALA A CA 1
ATOM 782 C C . ALA A 1 106 ? 17.472 12.924 -14.201 1.00 94.50 106 ALA A C 1
ATOM 784 O O . ALA A 1 106 ? 17.219 11.720 -14.204 1.00 94.50 106 ALA A O 1
ATOM 785 N N . VAL A 1 107 ? 16.680 13.839 -13.643 1.00 94.88 107 VAL A N 1
ATOM 786 C CA . VAL A 1 107 ? 15.418 13.546 -12.955 1.00 94.88 107 VAL A CA 1
ATOM 787 C C . VAL A 1 107 ? 14.249 14.114 -13.752 1.00 94.88 107 VAL A C 1
ATOM 789 O O . VAL A 1 107 ? 14.133 15.323 -13.945 1.00 94.88 107 VAL A O 1
ATOM 792 N N . PHE A 1 108 ? 13.364 13.235 -14.204 1.00 93.50 108 PHE A N 1
ATOM 793 C CA . PHE A 1 108 ? 12.149 13.570 -14.933 1.00 93.50 108 PHE A CA 1
ATOM 794 C C . PHE A 1 108 ? 10.950 13.501 -13.991 1.00 93.50 108 PHE A C 1
ATOM 796 O O . PHE A 1 108 ? 10.743 12.502 -13.300 1.00 93.50 108 PHE A O 1
ATOM 803 N N . SER A 1 109 ? 10.170 14.581 -13.962 1.00 93.19 109 SER A N 1
ATOM 804 C CA . SER A 1 109 ? 8.934 14.670 -13.179 1.00 93.19 109 SER A CA 1
ATOM 805 C C . SER A 1 109 ? 7.735 14.269 -14.048 1.00 93.19 109 SER A C 1
ATOM 807 O O . SER A 1 109 ? 7.692 14.663 -15.220 1.00 93.19 109 SER A O 1
ATOM 809 N N . PRO A 1 110 ? 6.756 13.524 -13.509 1.00 91.25 110 PRO A N 1
ATOM 810 C CA . PRO A 1 110 ? 5.597 13.090 -14.275 1.00 91.25 110 PRO A CA 1
ATOM 811 C C . PRO A 1 110 ? 4.757 14.290 -14.729 1.00 91.25 110 PRO A C 1
ATOM 813 O O . PRO A 1 110 ? 4.721 15.340 -14.085 1.00 91.25 110 PRO A O 1
ATOM 816 N N . GLY A 1 111 ? 4.103 14.152 -15.882 1.00 84.12 111 GLY A N 1
ATOM 817 C CA . GLY A 1 111 ? 3.337 15.237 -16.511 1.00 84.12 111 GLY A CA 1
ATOM 818 C C . GLY A 1 111 ? 4.171 16.246 -17.317 1.00 84.12 111 GLY A C 1
ATOM 819 O O . GLY A 1 111 ? 3.609 16.992 -18.120 1.00 84.12 111 GLY A O 1
ATOM 820 N N . ALA A 1 112 ? 5.502 16.262 -17.176 1.00 85.25 112 ALA A N 1
ATOM 821 C CA . ALA A 1 112 ? 6.376 17.101 -17.993 1.00 85.25 112 ALA A CA 1
ATOM 822 C C . ALA A 1 112 ? 6.794 16.384 -19.287 1.00 85.25 112 ALA A C 1
ATOM 824 O O . ALA A 1 112 ? 7.271 15.247 -19.259 1.00 85.25 112 ALA A O 1
ATOM 825 N N . ARG A 1 113 ? 6.691 17.081 -20.430 1.00 88.38 113 ARG A N 1
ATOM 826 C CA . ARG A 1 113 ? 7.283 16.594 -21.686 1.00 88.38 113 ARG A CA 1
ATOM 827 C C . ARG A 1 113 ? 8.792 16.453 -21.517 1.00 88.38 113 ARG A C 1
ATOM 829 O O . ARG A 1 113 ? 9.473 17.431 -21.192 1.00 88.38 113 ARG A O 1
ATOM 836 N N . SER A 1 114 ? 9.260 15.241 -21.761 1.00 89.94 114 SER A N 1
ATOM 837 C CA . SER A 1 114 ? 10.616 14.779 -21.525 1.00 89.94 114 SER A CA 1
ATOM 838 C C . SER A 1 114 ? 11.178 14.152 -22.794 1.00 89.94 114 SER A C 1
ATOM 840 O O . SER A 1 114 ? 10.469 13.487 -23.550 1.00 89.94 114 SER A O 1
ATOM 842 N N . GLU A 1 115 ? 12.459 14.388 -23.022 1.00 92.38 115 GLU A N 1
ATOM 843 C CA . GLU A 1 115 ? 13.249 13.804 -24.090 1.00 92.38 115 GLU A CA 1
ATOM 844 C C . GLU A 1 115 ? 14.512 13.196 -23.485 1.00 92.38 115 GLU A C 1
ATOM 846 O O . GLU A 1 115 ? 15.206 13.804 -22.673 1.00 92.38 115 GLU A O 1
ATOM 851 N N . TRP A 1 116 ? 14.813 11.977 -23.890 1.00 92.75 116 TRP A N 1
ATOM 852 C CA . TRP A 1 116 ? 15.999 11.239 -23.502 1.00 92.75 116 TRP A CA 1
ATOM 853 C C . TRP A 1 116 ? 16.648 10.740 -24.785 1.00 92.75 116 TRP A C 1
ATOM 855 O O . TRP A 1 116 ? 15.952 10.263 -25.675 1.00 92.75 116 TRP A O 1
ATOM 865 N N . SER A 1 117 ? 17.958 10.876 -24.949 1.00 91.75 117 SER A N 1
ATOM 866 C CA . SER A 1 117 ? 18.623 10.425 -26.171 1.00 91.75 117 SER A CA 1
ATOM 867 C C . SER A 1 117 ? 20.046 9.960 -25.921 1.00 91.75 117 SER A C 1
ATOM 869 O O . SER A 1 117 ? 20.818 10.614 -25.228 1.00 91.75 117 SER A O 1
ATOM 871 N N . ALA A 1 118 ? 20.399 8.834 -26.523 1.00 89.75 118 ALA A N 1
ATOM 872 C CA . ALA A 1 118 ? 21.759 8.342 -26.637 1.00 89.75 118 ALA A CA 1
ATOM 873 C C . ALA A 1 118 ? 22.120 8.309 -28.125 1.00 89.75 118 ALA A C 1
ATOM 875 O O . ALA A 1 118 ? 21.400 7.706 -28.917 1.00 89.75 118 ALA A O 1
ATOM 876 N N . GLU A 1 119 ? 23.215 8.956 -28.523 1.00 85.19 119 GLU A N 1
ATOM 877 C CA . GLU A 1 119 ? 23.650 8.981 -29.931 1.00 85.19 119 GLU A CA 1
ATOM 878 C C . GLU A 1 119 ? 24.361 7.683 -30.357 1.00 85.19 119 GLU A C 1
ATOM 880 O O . GLU A 1 119 ? 24.459 7.385 -31.545 1.00 85.19 119 GLU A O 1
ATOM 885 N N . GLY A 1 120 ? 24.825 6.881 -29.396 1.00 84.19 120 GLY A N 1
ATOM 886 C CA . GLY A 1 120 ? 25.537 5.627 -29.631 1.00 84.19 120 GLY A CA 1
ATOM 887 C C . GLY A 1 120 ? 25.343 4.626 -28.489 1.00 84.19 120 GLY A C 1
ATOM 888 O O . GLY A 1 120 ? 24.430 4.796 -27.678 1.00 84.19 120 GLY A O 1
ATOM 889 N N . PRO A 1 121 ? 26.190 3.582 -28.407 1.00 85.19 121 PRO A N 1
ATOM 890 C CA . PRO A 1 121 ? 26.061 2.553 -27.387 1.00 85.19 121 PRO A CA 1
ATOM 891 C C . PRO A 1 121 ? 26.122 3.133 -25.972 1.00 85.19 121 PRO A C 1
ATOM 893 O O . PRO A 1 121 ? 27.072 3.834 -25.615 1.00 85.19 121 PRO A O 1
ATOM 896 N N . ALA A 1 122 ? 25.123 2.807 -25.158 1.00 88.31 122 ALA A N 1
ATOM 897 C CA . ALA A 1 122 ? 25.007 3.300 -23.793 1.00 88.31 122 ALA A CA 1
ATOM 898 C C . ALA A 1 122 ? 24.478 2.215 -22.852 1.00 88.31 122 ALA A C 1
ATOM 900 O O . ALA A 1 122 ? 23.771 1.290 -23.261 1.00 88.31 122 ALA A O 1
ATOM 901 N N . ARG A 1 123 ? 24.820 2.341 -21.569 1.00 89.81 123 ARG A N 1
ATOM 902 C CA . ARG A 1 123 ? 24.312 1.483 -20.493 1.00 89.81 123 ARG A CA 1
ATOM 903 C C . ARG A 1 123 ? 23.578 2.323 -19.455 1.00 89.81 123 ARG A C 1
ATOM 905 O O . ARG A 1 123 ? 24.196 2.723 -18.457 1.00 89.81 123 ARG A O 1
ATOM 912 N N . PRO A 1 124 ? 22.306 2.669 -19.722 1.00 90.00 124 PRO A N 1
ATOM 913 C CA . PRO A 1 124 ? 21.509 3.414 -18.770 1.00 90.00 124 PRO A CA 1
ATOM 914 C C . PRO A 1 124 ? 21.172 2.556 -17.553 1.00 90.00 124 PRO A C 1
ATOM 916 O O . PRO A 1 124 ? 20.930 1.356 -17.657 1.00 90.00 124 PRO A O 1
ATOM 919 N N . LEU A 1 125 ? 21.126 3.211 -16.405 1.00 91.50 125 LEU A N 1
ATOM 920 C CA . LEU A 1 125 ? 20.530 2.714 -15.181 1.00 91.50 125 LEU A CA 1
ATOM 921 C C . LEU A 1 125 ? 19.388 3.672 -14.841 1.00 91.50 125 LEU A C 1
ATOM 923 O O . LEU A 1 125 ? 19.621 4.857 -14.599 1.00 91.50 125 LEU A O 1
ATOM 927 N N . THR A 1 126 ? 18.160 3.174 -14.874 1.00 92.19 126 THR A N 1
ATOM 928 C CA . THR A 1 126 ? 16.961 4.000 -14.748 1.00 92.19 126 THR A CA 1
ATOM 929 C C . THR A 1 126 ? 16.180 3.587 -13.516 1.00 92.19 126 THR A C 1
ATOM 931 O O . THR A 1 126 ? 15.707 2.459 -13.428 1.00 92.19 126 THR A O 1
ATOM 934 N N . LEU A 1 127 ? 16.031 4.504 -12.571 1.00 94.69 127 LEU A N 1
ATOM 935 C CA . LEU A 1 127 ? 15.127 4.359 -11.439 1.00 94.69 127 LEU A CA 1
ATOM 936 C C . LEU A 1 127 ? 13.761 4.923 -11.822 1.00 94.69 127 LEU A C 1
ATOM 938 O O . LEU A 1 127 ? 13.685 6.034 -12.342 1.00 94.69 127 LEU A O 1
ATOM 942 N N . LEU A 1 128 ? 12.701 4.193 -11.515 1.00 93.75 128 LEU A N 1
ATOM 943 C CA . LEU A 1 128 ? 11.319 4.625 -11.636 1.00 93.75 128 LEU A CA 1
ATOM 944 C C . LEU A 1 128 ? 10.665 4.569 -10.257 1.00 93.75 128 LEU A C 1
ATOM 946 O O . LEU A 1 128 ? 10.744 3.552 -9.573 1.00 93.75 128 LEU A O 1
ATOM 950 N N . VAL A 1 129 ? 10.011 5.655 -9.864 1.00 94.81 129 VAL A N 1
ATOM 951 C CA . VAL A 1 129 ? 9.214 5.730 -8.639 1.00 94.81 129 VAL A CA 1
ATOM 952 C C . VAL A 1 129 ? 7.797 6.144 -9.002 1.00 94.81 129 VAL A C 1
ATOM 954 O O . VAL A 1 129 ? 7.593 7.156 -9.681 1.00 94.81 129 VAL A O 1
ATOM 957 N N . GLU A 1 130 ? 6.811 5.386 -8.531 1.00 92.44 130 GLU A N 1
ATOM 958 C CA . GLU A 1 130 ? 5.406 5.732 -8.717 1.00 92.44 130 GLU A CA 1
ATOM 959 C C . GLU A 1 130 ? 5.078 7.109 -8.129 1.00 92.44 130 GLU A C 1
ATOM 961 O O . GLU A 1 130 ? 5.480 7.448 -7.010 1.00 92.44 130 GLU A O 1
ATOM 966 N N . ALA A 1 131 ? 4.298 7.903 -8.872 1.00 92.44 131 ALA A N 1
ATOM 967 C CA . ALA A 1 131 ? 4.035 9.291 -8.507 1.00 92.44 131 ALA A CA 1
ATOM 968 C C . ALA A 1 131 ? 3.377 9.419 -7.120 1.00 92.44 131 ALA A C 1
ATOM 970 O O . ALA A 1 131 ? 3.869 10.128 -6.241 1.00 92.44 131 ALA A O 1
ATOM 971 N N . ARG A 1 132 ? 2.307 8.644 -6.901 1.00 90.44 132 ARG A N 1
ATOM 972 C CA . ARG A 1 132 ? 1.539 8.645 -5.647 1.00 90.44 132 ARG A CA 1
ATOM 973 C C . ARG A 1 132 ? 2.344 8.149 -4.458 1.00 90.44 132 ARG A C 1
ATOM 975 O O . ARG A 1 132 ? 2.144 8.642 -3.353 1.00 90.44 132 ARG A O 1
ATOM 982 N N . TYR A 1 133 ? 3.256 7.208 -4.679 1.00 90.44 133 TYR A N 1
ATOM 983 C CA . TYR A 1 133 ? 4.099 6.688 -3.614 1.00 90.44 133 TYR A CA 1
ATOM 984 C C . TYR A 1 133 ? 5.097 7.739 -3.119 1.00 90.44 133 TYR A C 1
ATOM 986 O O . TYR A 1 133 ? 5.197 7.960 -1.913 1.00 90.44 133 TYR A O 1
ATOM 994 N N . LEU A 1 134 ? 5.795 8.432 -4.027 1.00 94.06 134 LEU A N 1
ATOM 995 C CA . LEU A 1 134 ? 6.756 9.469 -3.635 1.00 94.06 134 LEU A CA 1
ATOM 996 C C . LEU A 1 134 ? 6.064 10.662 -2.957 1.00 94.06 134 LEU A C 1
ATOM 998 O O . LEU A 1 134 ? 6.568 11.176 -1.958 1.00 94.06 134 LEU A O 1
ATOM 1002 N N . GLU A 1 135 ? 4.894 11.063 -3.467 1.00 92.38 135 GLU A N 1
ATOM 1003 C CA . GLU A 1 135 ? 4.043 12.089 -2.851 1.00 92.38 135 GLU A CA 1
ATOM 1004 C C . GLU A 1 135 ? 3.654 11.687 -1.419 1.00 92.38 135 GLU A C 1
ATOM 1006 O O . GLU A 1 135 ? 3.919 12.441 -0.484 1.00 92.38 135 GLU A O 1
ATOM 1011 N N . ALA A 1 136 ? 3.140 10.468 -1.219 1.00 82.56 136 ALA A N 1
ATOM 1012 C CA . ALA A 1 136 ? 2.757 9.962 0.100 1.00 82.56 136 ALA A CA 1
ATOM 1013 C C . ALA A 1 136 ? 3.939 9.874 1.085 1.00 82.56 136 ALA A C 1
ATOM 1015 O O . ALA A 1 136 ? 3.766 10.115 2.280 1.00 82.56 136 ALA A O 1
ATOM 1016 N N . GLN A 1 137 ? 5.154 9.568 0.613 1.00 85.00 137 GLN A N 1
ATOM 1017 C CA . GLN A 1 137 ? 6.349 9.595 1.466 1.00 85.00 137 GLN A CA 1
ATOM 1018 C C . GLN A 1 137 ? 6.670 11.013 1.954 1.00 85.00 137 GLN A C 1
ATOM 1020 O O . GLN A 1 137 ? 7.017 11.193 3.122 1.00 85.00 137 GLN A O 1
ATOM 1025 N N . LEU A 1 138 ? 6.527 12.028 1.098 1.00 85.50 138 LEU A N 1
ATOM 1026 C CA . LEU A 1 138 ? 6.722 13.420 1.505 1.00 85.50 138 LEU A CA 1
ATOM 1027 C C . LEU A 1 138 ? 5.634 13.879 2.488 1.00 85.50 138 LEU A C 1
ATOM 1029 O O . LEU A 1 138 ? 5.945 14.544 3.479 1.00 85.50 138 LEU A O 1
ATOM 1033 N N . GLU A 1 139 ? 4.378 13.490 2.257 1.00 82.56 139 GLU A N 1
ATOM 1034 C CA . GLU A 1 139 ? 3.268 13.746 3.185 1.00 82.56 139 GLU A CA 1
ATOM 1035 C C . GLU A 1 139 ? 3.528 13.113 4.555 1.00 82.56 139 GLU A C 1
ATOM 1037 O O . GLU A 1 139 ? 3.355 13.769 5.580 1.00 82.56 139 GLU A O 1
ATOM 1042 N N . ALA A 1 140 ? 4.006 11.867 4.589 1.00 75.94 140 ALA A N 1
ATOM 1043 C CA . ALA A 1 140 ? 4.326 11.165 5.829 1.00 75.94 140 ALA A CA 1
ATOM 1044 C C . ALA A 1 140 ? 5.464 11.841 6.612 1.00 75.94 140 ALA A C 1
ATOM 1046 O O . ALA A 1 140 ? 5.413 11.907 7.840 1.00 75.94 140 ALA A O 1
ATOM 1047 N N . LEU A 1 141 ? 6.475 12.370 5.916 1.00 76.88 141 LEU A N 1
ATOM 1048 C CA . LEU A 1 141 ? 7.613 13.053 6.540 1.00 76.88 141 LEU A CA 1
ATOM 1049 C C . LEU A 1 141 ? 7.270 14.458 7.055 1.00 76.88 141 LEU A C 1
ATOM 1051 O O . LEU A 1 141 ? 7.879 14.923 8.016 1.00 76.88 141 LEU A O 1
ATOM 1055 N N . THR A 1 142 ? 6.323 15.146 6.417 1.00 78.81 142 THR A N 1
ATOM 1056 C CA . THR A 1 142 ? 6.049 16.572 6.680 1.00 78.81 142 THR A CA 1
ATOM 1057 C C . THR A 1 142 ? 4.706 16.824 7.367 1.00 78.81 142 THR A C 1
ATOM 1059 O O . THR A 1 142 ? 4.500 17.892 7.943 1.00 78.81 142 THR A O 1
ATOM 1062 N N . GLY A 1 143 ? 3.778 15.865 7.313 1.00 72.62 143 GLY A N 1
ATOM 1063 C CA . GLY A 1 143 ? 2.388 16.010 7.752 1.00 72.62 143 GLY A CA 1
ATOM 1064 C C . GLY A 1 143 ? 1.540 16.933 6.867 1.00 72.62 143 GLY A C 1
ATOM 1065 O O . GLY A 1 143 ? 0.415 17.267 7.243 1.00 72.62 143 GLY A O 1
ATOM 1066 N N . VAL A 1 144 ? 2.064 17.379 5.720 1.00 76.25 144 VAL A N 1
ATOM 1067 C CA . VAL A 1 144 ? 1.399 18.303 4.791 1.00 76.25 144 VAL A CA 1
ATOM 1068 C C . VAL A 1 144 ? 0.951 17.537 3.555 1.00 76.25 144 VAL A C 1
ATOM 1070 O O . VAL A 1 144 ? 1.776 16.905 2.910 1.00 76.25 144 VAL A O 1
ATOM 1073 N N . ALA A 1 145 ? -0.334 17.637 3.203 1.00 77.62 145 ALA A N 1
ATOM 1074 C CA . ALA A 1 145 ? -0.875 17.025 1.990 1.00 77.62 145 ALA A CA 1
ATOM 1075 C C . ALA A 1 145 ? -0.322 17.696 0.717 1.00 77.62 145 ALA A C 1
ATOM 1077 O O . ALA A 1 145 ? -0.347 18.926 0.600 1.00 77.62 145 ALA A O 1
ATOM 1078 N N . ILE A 1 146 ? 0.116 16.891 -0.249 1.00 85.50 146 ILE A N 1
ATOM 1079 C CA . ILE A 1 146 ? 0.721 17.322 -1.510 1.00 85.50 146 ILE A CA 1
ATOM 1080 C C . ILE A 1 146 ? -0.324 17.237 -2.628 1.00 85.50 146 ILE A C 1
ATOM 1082 O O . ILE A 1 146 ? -0.991 16.223 -2.823 1.00 85.50 146 ILE A O 1
ATOM 1086 N N . ARG A 1 147 ? -0.499 18.330 -3.381 1.00 82.69 147 ARG A N 1
ATOM 1087 C CA . ARG A 1 147 ? -1.461 18.394 -4.492 1.00 82.69 147 ARG A CA 1
ATOM 1088 C C . ARG A 1 147 ? -0.736 18.346 -5.831 1.00 82.69 147 ARG A C 1
ATOM 1090 O O . ARG A 1 147 ? -0.266 19.372 -6.311 1.00 82.69 147 ARG A O 1
ATOM 1097 N N . GLY A 1 148 ? -0.749 17.172 -6.456 1.00 85.19 148 GLY A N 1
ATOM 1098 C CA . GLY A 1 148 ? -0.125 16.945 -7.760 1.00 85.19 148 GLY A CA 1
ATOM 1099 C C . GLY A 1 148 ? 1.362 16.589 -7.660 1.00 85.19 148 GLY A C 1
ATOM 1100 O O . GLY A 1 148 ? 1.898 16.505 -6.555 1.00 85.19 148 GLY A O 1
ATOM 1101 N N . PRO A 1 149 ? 2.017 16.352 -8.807 1.00 90.56 149 PRO A N 1
ATOM 1102 C CA . PRO A 1 149 ? 3.383 15.863 -8.822 1.00 90.56 149 PRO A CA 1
ATOM 1103 C C . PRO A 1 149 ? 4.405 16.940 -8.450 1.00 90.56 149 PRO A C 1
ATOM 1105 O O . PRO A 1 149 ? 4.266 18.107 -8.812 1.00 90.56 149 PRO A O 1
ATOM 1108 N N . LEU A 1 150 ? 5.465 16.512 -7.768 1.00 93.50 150 LEU A N 1
ATOM 1109 C CA . LEU A 1 150 ? 6.631 17.303 -7.402 1.00 93.50 150 LEU A CA 1
ATOM 1110 C C . LEU A 1 150 ? 7.395 17.735 -8.654 1.00 93.50 150 LEU A C 1
ATOM 1112 O O . LEU A 1 150 ? 7.667 16.930 -9.547 1.00 93.50 150 LEU A O 1
ATOM 1116 N N . ALA A 1 151 ? 7.799 18.999 -8.698 1.00 92.25 151 ALA A N 1
ATOM 1117 C CA . ALA A 1 151 ? 8.640 19.511 -9.771 1.00 92.25 151 ALA A CA 1
ATOM 1118 C C . ALA A 1 151 ? 10.118 19.452 -9.359 1.00 92.25 151 ALA A C 1
ATOM 1120 O O . ALA A 1 151 ? 10.598 20.320 -8.626 1.00 92.25 151 ALA A O 1
ATOM 1121 N N . PHE A 1 152 ? 10.845 18.441 -9.841 1.00 93.94 152 PHE A N 1
ATOM 1122 C CA . PHE A 1 152 ? 12.284 18.301 -9.605 1.00 93.94 152 PHE A CA 1
ATOM 1123 C C . PHE A 1 152 ? 13.122 19.128 -10.583 1.00 93.94 152 PHE A C 1
ATOM 1125 O O . PHE A 1 152 ? 12.791 19.286 -11.761 1.00 93.94 152 PHE A O 1
ATOM 1132 N N . SER A 1 153 ? 14.277 19.593 -10.104 1.00 92.19 153 SER A N 1
ATOM 1133 C CA . SER A 1 153 ? 15.351 20.059 -10.986 1.00 92.19 153 SER A CA 1
ATOM 1134 C C . SER A 1 153 ? 15.809 18.916 -11.897 1.00 92.19 153 SER A C 1
ATOM 1136 O O . SER A 1 153 ? 16.017 17.803 -11.420 1.00 92.19 153 SER A O 1
ATOM 1138 N N . LEU A 1 154 ? 15.998 19.181 -13.197 1.00 92.88 154 LEU A N 1
ATOM 1139 C CA . LEU A 1 154 ? 16.355 18.132 -14.162 1.00 92.88 154 LEU A CA 1
ATOM 1140 C C . LEU A 1 154 ? 17.759 17.565 -13.917 1.00 92.88 154 LEU A C 1
ATOM 1142 O O . LEU A 1 154 ? 17.937 16.359 -13.972 1.00 92.88 154 LEU A O 1
ATOM 1146 N N . SER A 1 155 ? 18.759 18.415 -13.680 1.00 92.12 155 SER A N 1
ATOM 1147 C CA . SER A 1 155 ? 20.153 17.982 -13.520 1.00 92.12 155 SER A CA 1
ATOM 1148 C C . SER A 1 155 ? 20.433 17.529 -12.088 1.00 92.12 155 SER A C 1
ATOM 1150 O O . SER A 1 155 ? 20.142 18.267 -11.145 1.00 92.12 155 SER A O 1
ATOM 1152 N N . MET A 1 156 ? 21.023 16.344 -11.925 1.00 92.19 156 MET A N 1
ATOM 1153 C CA . MET A 1 156 ? 21.460 15.798 -10.639 1.00 92.19 156 MET A CA 1
ATOM 1154 C C . MET A 1 156 ? 22.952 15.427 -10.698 1.00 92.19 156 MET A C 1
ATOM 1156 O O . MET A 1 156 ? 23.308 14.411 -11.302 1.00 92.19 156 MET A O 1
ATOM 1160 N N . PRO A 1 157 ? 23.851 16.208 -10.075 1.00 89.44 157 PRO A N 1
ATOM 1161 C CA . PRO A 1 157 ? 25.243 15.805 -9.882 1.00 89.44 157 PRO A CA 1
ATOM 1162 C C . PRO A 1 157 ? 25.338 14.525 -9.036 1.00 89.44 157 PRO A C 1
ATOM 1164 O O . PRO A 1 157 ? 24.632 14.386 -8.037 1.00 89.44 157 PRO A O 1
ATOM 1167 N N . THR A 1 158 ? 26.207 13.584 -9.424 1.00 87.81 158 THR A N 1
ATOM 1168 C CA . THR A 1 158 ? 26.372 12.299 -8.708 1.00 87.81 158 THR A CA 1
ATOM 1169 C C . THR A 1 158 ? 27.756 12.087 -8.104 1.00 87.81 158 THR A C 1
ATOM 1171 O O . THR A 1 158 ? 27.988 11.046 -7.483 1.00 87.81 158 THR A O 1
ATOM 1174 N N . THR A 1 159 ? 28.689 13.019 -8.312 1.00 84.88 159 THR A N 1
ATOM 1175 C CA . THR A 1 159 ? 30.005 13.002 -7.654 1.00 84.88 159 THR A CA 1
ATOM 1176 C C . THR A 1 159 ? 29.948 13.694 -6.303 1.00 84.88 159 THR A C 1
ATOM 1178 O O . THR A 1 159 ? 30.377 13.122 -5.303 1.00 84.88 159 THR A O 1
ATOM 1181 N N . ASP A 1 160 ? 29.324 14.871 -6.262 1.00 78.00 160 ASP A N 1
ATOM 1182 C CA . ASP A 1 160 ? 29.321 15.773 -5.118 1.00 78.00 160 ASP A CA 1
ATOM 1183 C C . ASP A 1 160 ? 27.904 16.282 -4.842 1.00 78.00 160 ASP A C 1
ATOM 1185 O O . ASP A 1 160 ? 27.166 16.640 -5.761 1.00 78.00 160 ASP A O 1
ATOM 1189 N N . GLY A 1 161 ? 27.533 16.330 -3.561 1.00 73.12 161 GLY A N 1
ATOM 1190 C CA . GLY A 1 161 ? 26.229 16.813 -3.119 1.00 73.12 161 GLY A CA 1
ATOM 1191 C C . GLY A 1 161 ? 25.202 15.714 -2.798 1.00 73.12 161 GLY A C 1
ATOM 1192 O O . GLY A 1 161 ? 25.538 14.531 -2.692 1.00 73.12 161 GLY A O 1
ATOM 1193 N N . PRO A 1 162 ? 23.940 16.113 -2.573 1.00 69.50 162 PRO A N 1
ATOM 1194 C CA . PRO A 1 162 ? 22.911 15.247 -1.996 1.00 69.50 162 PRO A CA 1
ATOM 1195 C C . PRO A 1 162 ? 22.469 14.098 -2.932 1.00 69.50 162 PRO A C 1
ATOM 1197 O O . PRO A 1 162 ? 22.134 13.013 -2.453 1.00 69.50 162 PRO A O 1
ATOM 1200 N N . GLY A 1 163 ? 22.602 14.256 -4.256 1.00 80.81 163 GLY A N 1
ATOM 1201 C CA . GLY A 1 163 ? 22.317 13.210 -5.253 1.00 80.81 163 GLY A CA 1
ATOM 1202 C C . GLY A 1 163 ? 23.328 12.051 -5.285 1.00 80.81 163 GLY A C 1
ATOM 1203 O O . GLY A 1 163 ? 23.030 10.969 -5.801 1.00 80.81 163 GLY A O 1
ATOM 1204 N N . THR A 1 164 ? 24.513 12.226 -4.689 1.00 88.25 164 THR A N 1
ATOM 1205 C CA . THR A 1 164 ? 25.579 11.210 -4.665 1.00 88.25 164 THR A CA 1
ATOM 1206 C C . THR A 1 164 ? 25.154 9.938 -3.936 1.00 88.25 164 THR A C 1
ATOM 1208 O O . THR A 1 164 ? 25.486 8.833 -4.373 1.00 88.25 164 THR A O 1
ATOM 1211 N N . PHE A 1 165 ? 24.413 10.068 -2.831 1.00 88.88 165 PHE A N 1
ATOM 1212 C CA . PHE A 1 165 ? 23.949 8.909 -2.067 1.00 88.88 165 PHE A CA 1
ATOM 1213 C C . PHE A 1 165 ? 22.970 8.058 -2.883 1.00 88.88 165 PHE A C 1
ATOM 1215 O O . PHE A 1 165 ? 23.180 6.852 -3.013 1.00 88.88 16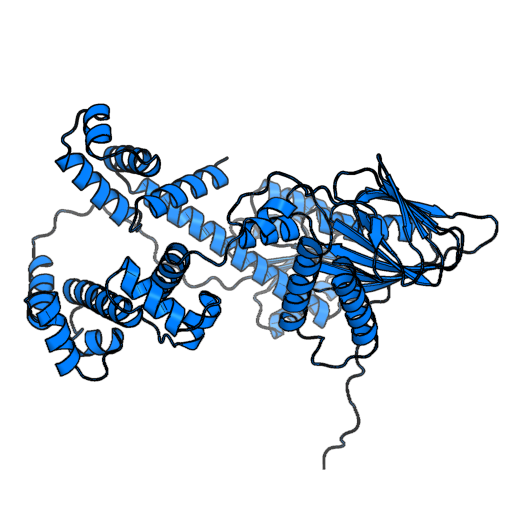5 PHE A O 1
ATOM 1222 N N . LEU A 1 166 ? 21.969 8.692 -3.505 1.00 92.56 166 LEU A N 1
ATOM 1223 C CA . LEU A 1 166 ? 20.994 8.015 -4.362 1.00 92.56 166 LEU A CA 1
ATOM 1224 C C . LEU A 1 166 ? 21.677 7.272 -5.516 1.00 92.56 166 LEU A C 1
ATOM 1226 O O . LEU A 1 166 ? 21.389 6.099 -5.755 1.00 92.56 166 LEU A O 1
ATOM 1230 N N . ALA A 1 167 ? 22.618 7.924 -6.204 1.00 90.75 167 ALA A N 1
ATOM 1231 C CA . ALA A 1 167 ? 23.340 7.311 -7.314 1.00 90.75 167 ALA A CA 1
ATOM 1232 C C . ALA A 1 167 ? 24.173 6.096 -6.870 1.00 90.75 167 ALA A C 1
ATOM 1234 O O . ALA A 1 167 ? 24.172 5.063 -7.538 1.00 90.75 167 ALA A O 1
ATOM 1235 N N . ARG A 1 168 ? 24.859 6.181 -5.720 1.00 90.44 168 ARG A N 1
ATOM 1236 C CA . ARG A 1 168 ? 25.604 5.044 -5.152 1.00 90.44 168 ARG A CA 1
ATOM 1237 C C . ARG A 1 168 ? 24.678 3.897 -4.768 1.00 90.44 168 ARG A C 1
ATOM 1239 O O . ARG A 1 168 ? 25.010 2.753 -5.060 1.00 90.44 168 ARG A O 1
ATOM 1246 N N . LEU A 1 169 ? 23.534 4.203 -4.160 1.00 89.56 169 LEU A N 1
ATOM 1247 C CA . LEU A 1 169 ? 22.539 3.208 -3.775 1.00 89.56 169 LEU A CA 1
ATOM 1248 C C . LEU A 1 169 ? 21.972 2.486 -5.003 1.00 89.56 169 LEU A C 1
ATOM 1250 O O . LEU A 1 169 ? 21.969 1.262 -5.028 1.00 89.56 169 LEU A O 1
ATOM 1254 N N . CYS A 1 170 ? 21.592 3.214 -6.057 1.00 90.44 170 CYS A N 1
ATOM 1255 C CA . CYS A 1 170 ? 21.105 2.611 -7.301 1.00 90.44 170 CYS A CA 1
ATOM 1256 C C . CYS A 1 170 ? 22.164 1.710 -7.954 1.00 90.44 170 CYS A C 1
ATOM 1258 O O . CYS A 1 170 ? 21.859 0.588 -8.350 1.00 90.44 170 CYS A O 1
ATOM 1260 N N . ARG A 1 171 ? 23.426 2.161 -8.032 1.00 88.25 171 ARG A N 1
ATOM 1261 C CA . ARG A 1 171 ? 24.523 1.336 -8.569 1.00 88.25 171 ARG A CA 1
ATOM 1262 C C . ARG A 1 171 ? 24.749 0.081 -7.729 1.00 88.25 171 ARG A C 1
ATOM 1264 O O . ARG A 1 171 ? 24.854 -1.000 -8.294 1.00 88.25 171 ARG A O 1
ATOM 1271 N N . PHE A 1 172 ? 24.789 0.222 -6.402 1.00 86.38 172 PHE A N 1
ATOM 1272 C CA . PHE A 1 172 ? 24.925 -0.902 -5.476 1.00 86.38 172 PHE A CA 1
ATOM 1273 C C . PHE A 1 172 ? 23.812 -1.927 -5.695 1.00 86.38 172 PHE A C 1
ATOM 1275 O O . PHE A 1 172 ? 24.111 -3.096 -5.928 1.00 86.38 172 PHE A O 1
ATOM 1282 N N . LEU A 1 173 ? 22.553 -1.477 -5.707 1.00 84.56 173 LEU A N 1
ATOM 1283 C CA . LEU A 1 173 ? 21.395 -2.337 -5.932 1.00 84.56 173 LEU A CA 1
ATOM 1284 C C . LEU A 1 173 ? 21.507 -3.065 -7.268 1.00 84.56 173 LEU A C 1
ATOM 1286 O O . LEU A 1 173 ? 21.425 -4.284 -7.267 1.00 84.56 173 LEU A O 1
ATOM 1290 N N . SER A 1 174 ? 21.817 -2.356 -8.359 1.00 81.62 174 SER A N 1
ATOM 1291 C CA . SER A 1 174 ? 22.021 -2.964 -9.680 1.00 81.62 174 SER A CA 1
ATOM 1292 C C . SER A 1 174 ? 23.111 -4.039 -9.672 1.00 81.62 174 SER A C 1
ATOM 1294 O O . SER A 1 174 ? 22.917 -5.114 -10.234 1.00 81.62 174 SER A O 1
ATOM 1296 N N . THR A 1 175 ? 24.261 -3.774 -9.044 1.00 79.44 175 THR A N 1
ATOM 1297 C CA . THR A 1 175 ? 25.373 -4.736 -9.011 1.00 79.44 175 THR A CA 1
ATOM 1298 C C . THR A 1 175 ? 25.098 -5.930 -8.111 1.00 79.44 175 THR A C 1
ATOM 1300 O O . THR A 1 175 ? 25.517 -7.043 -8.423 1.00 79.44 175 THR A O 1
ATOM 1303 N N . GLU A 1 176 ? 24.410 -5.717 -6.992 1.00 75.12 176 GLU A N 1
ATOM 1304 C CA . GLU A 1 176 ? 24.118 -6.782 -6.043 1.00 75.12 176 GLU A CA 1
ATOM 1305 C C . GLU A 1 176 ? 22.969 -7.649 -6.532 1.00 75.12 176 GLU A C 1
ATOM 1307 O O . GLU A 1 176 ? 23.061 -8.858 -6.413 1.00 75.12 176 GLU A O 1
ATOM 1312 N N . THR A 1 177 ? 21.944 -7.114 -7.192 1.00 65.75 177 THR A N 1
ATOM 1313 C CA . THR A 1 177 ? 20.900 -7.949 -7.815 1.00 65.75 177 THR A CA 1
ATOM 1314 C C . THR A 1 177 ? 21.435 -8.824 -8.945 1.00 65.75 177 THR A C 1
ATOM 1316 O O . THR A 1 177 ? 20.934 -9.922 -9.160 1.00 65.75 177 THR A O 1
ATOM 1319 N N . GLU A 1 178 ? 22.496 -8.392 -9.634 1.00 64.25 178 GLU A N 1
ATOM 1320 C CA . GLU A 1 178 ? 23.200 -9.222 -10.621 1.00 64.25 178 GLU A CA 1
ATOM 1321 C C . GLU A 1 178 ? 24.037 -10.347 -9.973 1.00 64.25 178 GLU A C 1
ATOM 1323 O O . GLU A 1 178 ? 24.358 -11.337 -10.635 1.00 64.25 178 GLU A O 1
ATOM 1328 N N . ARG A 1 179 ? 24.401 -10.211 -8.687 1.00 64.94 179 ARG A N 1
ATOM 1329 C CA . ARG A 1 179 ? 25.325 -11.106 -7.961 1.00 64.94 179 ARG A CA 1
ATOM 1330 C C . ARG A 1 179 ? 24.674 -11.945 -6.856 1.00 64.94 179 ARG A C 1
ATOM 1332 O O . ARG A 1 179 ? 25.226 -12.983 -6.490 1.00 64.94 179 ARG A O 1
ATOM 1339 N N . ALA A 1 180 ? 23.567 -11.496 -6.276 1.00 52.78 180 ALA A N 1
ATOM 1340 C CA . ALA A 1 180 ? 23.129 -11.920 -4.953 1.00 52.78 180 ALA A CA 1
ATOM 1341 C C . ALA A 1 180 ? 22.233 -13.164 -4.951 1.00 52.78 180 ALA A C 1
ATOM 1343 O O . ALA A 1 180 ? 21.334 -13.340 -5.768 1.00 52.78 180 ALA A O 1
ATOM 1344 N N . GLY A 1 181 ? 22.474 -14.005 -3.939 1.00 53.97 181 GLY A N 1
ATOM 1345 C CA . GLY A 1 181 ? 21.591 -15.081 -3.496 1.00 53.97 181 GLY A CA 1
ATOM 1346 C C . GLY A 1 181 ? 20.582 -14.639 -2.419 1.00 53.97 181 GLY A C 1
ATOM 1347 O O . GLY A 1 181 ? 20.564 -13.489 -1.993 1.00 53.97 181 GLY A O 1
ATOM 1348 N N . ARG A 1 182 ? 19.770 -15.611 -1.971 1.00 51.47 182 ARG A N 1
ATOM 1349 C CA . ARG A 1 182 ? 18.573 -15.614 -1.083 1.00 51.47 182 ARG A CA 1
ATOM 1350 C C . ARG A 1 182 ? 18.214 -14.419 -0.160 1.00 51.47 182 ARG A C 1
ATOM 1352 O O . ARG A 1 182 ? 17.040 -14.313 0.165 1.00 51.47 182 ARG A O 1
ATOM 1359 N N . ALA A 1 183 ? 19.128 -13.557 0.295 1.00 57.66 183 ALA A N 1
ATOM 1360 C CA . ALA A 1 183 ? 18.829 -12.488 1.268 1.00 57.66 183 ALA A CA 1
ATOM 1361 C C . ALA A 1 183 ? 18.216 -11.219 0.639 1.00 57.66 183 ALA A C 1
ATOM 1363 O O . ALA A 1 183 ? 17.257 -10.674 1.179 1.00 57.66 183 ALA A O 1
ATOM 1364 N N . LEU A 1 184 ? 18.729 -10.777 -0.516 1.00 63.06 184 LEU A N 1
ATOM 1365 C CA . LEU A 1 184 ? 18.182 -9.633 -1.262 1.00 63.06 184 LEU A CA 1
ATOM 1366 C C . LEU A 1 184 ? 16.931 -10.006 -2.080 1.00 63.06 184 LEU A C 1
ATOM 1368 O O . LEU A 1 184 ? 16.207 -9.130 -2.515 1.00 63.06 184 LEU A O 1
ATOM 1372 N N . GLY A 1 185 ? 16.617 -11.293 -2.243 1.00 63.47 185 GLY A N 1
ATOM 1373 C CA . GLY A 1 185 ? 15.387 -11.726 -2.921 1.00 63.47 185 GLY A CA 1
ATOM 1374 C C . GLY A 1 185 ? 14.124 -11.675 -2.052 1.00 63.47 185 GLY A C 1
ATOM 1375 O O . GLY A 1 185 ? 13.050 -12.015 -2.535 1.00 63.47 185 GLY A O 1
ATOM 1376 N N . HIS A 1 186 ? 14.228 -11.320 -0.764 1.00 74.50 186 HIS A N 1
ATOM 1377 C CA . HIS A 1 186 ? 13.071 -11.330 0.132 1.00 74.50 186 HIS A CA 1
ATOM 1378 C C . HIS A 1 186 ? 12.212 -10.059 -0.042 1.00 74.50 186 HIS A C 1
ATOM 1380 O O . HIS A 1 186 ? 12.752 -8.958 0.109 1.00 74.50 186 HIS A O 1
ATOM 1386 N N . PRO A 1 187 ? 10.880 -10.170 -0.240 1.00 70.75 187 PRO A N 1
ATOM 1387 C CA . PRO A 1 187 ? 10.007 -9.023 -0.527 1.00 70.75 187 PRO A CA 1
ATOM 1388 C C . PRO A 1 187 ? 10.078 -7.894 0.508 1.00 70.75 187 PRO A C 1
ATOM 1390 O O . PRO A 1 187 ? 10.124 -6.723 0.151 1.00 70.75 187 PRO A O 1
ATOM 1393 N N . VAL A 1 188 ? 10.163 -8.235 1.799 1.00 71.94 188 VAL A N 1
ATOM 1394 C CA . VAL A 1 188 ? 10.268 -7.238 2.886 1.00 71.94 188 VAL A CA 1
ATOM 1395 C C . VAL A 1 188 ? 11.558 -6.418 2.790 1.00 71.94 188 VAL A C 1
ATOM 1397 O O . VAL A 1 188 ? 11.534 -5.211 3.005 1.00 71.94 188 VAL A O 1
ATOM 1400 N N . VAL A 1 189 ? 12.683 -7.053 2.440 1.00 79.06 189 VAL A N 1
ATOM 1401 C CA . VAL A 1 189 ? 13.976 -6.361 2.316 1.00 79.06 189 VAL A CA 1
ATOM 1402 C C . VAL A 1 189 ? 13.953 -5.432 1.106 1.00 79.06 189 VAL A C 1
ATOM 1404 O O . VAL A 1 189 ? 14.388 -4.286 1.204 1.00 79.06 189 VAL A O 1
ATOM 1407 N N . MET A 1 190 ? 13.399 -5.906 -0.013 1.00 81.62 190 MET A N 1
ATOM 1408 C CA . MET A 1 190 ? 13.233 -5.106 -1.226 1.00 81.62 190 MET A CA 1
ATOM 1409 C C . MET A 1 190 ? 12.324 -3.894 -0.991 1.00 81.62 190 MET A C 1
ATOM 1411 O O . MET A 1 190 ? 12.704 -2.788 -1.358 1.00 81.62 190 MET A O 1
ATOM 1415 N N . ALA A 1 191 ? 11.201 -4.055 -0.286 1.00 77.31 191 ALA A N 1
ATOM 1416 C CA . ALA A 1 191 ? 10.317 -2.940 0.061 1.00 77.31 191 ALA A CA 1
ATOM 1417 C C . ALA A 1 191 ? 11.020 -1.871 0.923 1.00 77.31 191 ALA A C 1
ATOM 1419 O O . ALA A 1 191 ? 10.910 -0.678 0.640 1.00 77.31 191 ALA A O 1
ATOM 1420 N N . SER A 1 192 ? 11.802 -2.280 1.934 1.00 81.25 192 SER A N 1
ATOM 1421 C CA . SER A 1 192 ? 12.588 -1.339 2.751 1.00 81.25 192 SER A CA 1
ATOM 1422 C C . SER A 1 192 ? 13.662 -0.603 1.943 1.00 81.25 192 SER A C 1
ATOM 1424 O O . SER A 1 192 ? 13.943 0.568 2.203 1.00 81.25 192 SER A O 1
ATOM 1426 N N . LEU A 1 193 ? 14.265 -1.264 0.951 1.00 86.25 193 LEU A N 1
ATOM 1427 C CA . LEU A 1 193 ? 15.226 -0.629 0.046 1.00 86.25 193 LEU A CA 1
ATOM 1428 C C . LEU A 1 193 ? 14.535 0.353 -0.906 1.00 86.25 193 LEU A C 1
ATOM 1430 O O . LEU A 1 193 ? 15.054 1.451 -1.101 1.00 86.25 193 LEU A O 1
ATOM 1434 N N . GLY A 1 194 ? 13.348 0.015 -1.417 1.00 86.94 194 GLY A N 1
ATOM 1435 C CA . GLY A 1 194 ? 12.508 0.929 -2.194 1.00 86.94 194 GLY A CA 1
ATOM 1436 C C . GLY A 1 194 ? 12.173 2.206 -1.420 1.00 86.94 194 GLY A C 1
ATOM 1437 O O . GLY A 1 194 ? 12.384 3.312 -1.919 1.00 86.94 194 GLY A O 1
ATOM 1438 N N . GLU A 1 195 ? 11.760 2.077 -0.158 1.00 86.00 195 GLU A N 1
ATOM 1439 C CA . GLU A 1 195 ? 11.497 3.216 0.734 1.00 86.00 195 GLU A CA 1
ATOM 1440 C C . GLU A 1 195 ? 12.746 4.091 0.940 1.00 86.00 195 GLU A C 1
ATOM 1442 O O . GLU A 1 195 ? 12.680 5.320 0.838 1.00 86.00 195 GLU A O 1
ATOM 1447 N N . ALA A 1 196 ? 13.907 3.470 1.176 1.00 87.06 196 ALA A N 1
ATOM 1448 C CA . ALA A 1 196 ? 15.173 4.184 1.327 1.00 87.06 196 ALA A CA 1
ATOM 1449 C C . ALA A 1 196 ? 15.568 4.947 0.051 1.00 87.06 196 ALA A C 1
ATOM 1451 O O . ALA A 1 196 ? 16.020 6.090 0.135 1.00 87.06 196 ALA A O 1
ATOM 1452 N N . VAL A 1 197 ? 15.363 4.346 -1.125 1.00 92.75 197 VAL A N 1
ATOM 1453 C CA . VAL A 1 197 ? 15.620 4.969 -2.432 1.00 92.75 197 VAL A CA 1
ATOM 1454 C C . VAL A 1 197 ? 14.688 6.159 -2.675 1.00 92.75 197 VAL A C 1
ATOM 1456 O O . VAL A 1 197 ? 15.157 7.234 -3.049 1.00 92.75 197 VAL A O 1
ATOM 1459 N N . ALA A 1 198 ? 13.388 6.012 -2.412 1.00 91.75 198 ALA A N 1
ATOM 1460 C CA . ALA A 1 198 ? 12.419 7.097 -2.568 1.00 91.75 198 ALA A CA 1
ATOM 1461 C C . ALA A 1 198 ? 12.746 8.291 -1.654 1.00 91.75 198 ALA A C 1
ATOM 1463 O O . ALA A 1 198 ? 12.745 9.441 -2.095 1.00 91.75 198 ALA A O 1
ATOM 1464 N N . ARG A 1 199 ? 13.119 8.034 -0.394 1.00 89.44 199 ARG A N 1
ATOM 1465 C CA . ARG A 1 199 ? 13.563 9.092 0.527 1.00 89.44 199 ARG A CA 1
ATOM 1466 C C . ARG A 1 199 ? 14.874 9.727 0.091 1.00 89.44 199 ARG A C 1
ATOM 1468 O O . ARG A 1 199 ? 15.000 10.947 0.139 1.00 89.44 199 ARG A O 1
ATOM 1475 N N . ALA A 1 200 ? 15.829 8.927 -0.373 1.00 90.69 200 ALA A N 1
ATOM 1476 C CA . ALA A 1 200 ? 17.076 9.442 -0.919 1.00 90.69 200 ALA A CA 1
ATOM 1477 C C . ALA A 1 200 ? 16.837 10.382 -2.107 1.00 90.69 200 ALA A C 1
ATOM 1479 O O . ALA A 1 200 ? 17.597 11.326 -2.262 1.00 90.69 200 ALA A O 1
ATOM 1480 N N . LEU A 1 201 ? 15.783 10.183 -2.905 1.00 94.56 201 LEU A N 1
ATOM 1481 C CA . LEU A 1 201 ? 15.393 11.123 -3.956 1.00 94.56 201 LEU A CA 1
ATOM 1482 C C . LEU A 1 201 ? 14.819 12.436 -3.396 1.00 94.56 201 LEU A C 1
ATOM 1484 O O . LEU A 1 201 ? 15.249 13.501 -3.831 1.00 94.56 201 LEU A O 1
ATOM 1488 N N . LEU A 1 202 ? 13.918 12.374 -2.407 1.00 92.81 202 LEU A N 1
ATOM 1489 C CA . LEU A 1 202 ? 13.323 13.565 -1.772 1.00 92.81 202 LEU A CA 1
ATOM 1490 C C . LEU A 1 202 ? 14.372 14.473 -1.112 1.00 92.81 202 LEU A C 1
ATOM 1492 O O . LEU A 1 202 ? 14.368 15.681 -1.310 1.00 92.81 202 LEU A O 1
ATOM 1496 N N . PHE A 1 203 ? 15.298 13.893 -0.345 1.00 87.94 203 PHE A N 1
ATOM 1497 C CA . PHE A 1 203 ? 16.378 14.657 0.295 1.00 87.94 203 PHE A CA 1
ATOM 1498 C C . PHE A 1 203 ? 17.552 14.938 -0.654 1.00 87.94 203 PHE A C 1
ATOM 1500 O O . PHE A 1 203 ? 18.334 15.860 -0.426 1.00 87.94 203 PHE A O 1
ATOM 1507 N N . GLY A 1 204 ? 17.703 14.108 -1.688 1.00 86.12 204 GLY A N 1
ATOM 1508 C CA . GLY A 1 204 ? 18.851 14.081 -2.589 1.00 86.12 204 GLY A CA 1
ATOM 1509 C C . GLY A 1 204 ? 18.789 15.094 -3.723 1.00 86.12 204 GLY A C 1
ATOM 1510 O O . GLY A 1 204 ? 19.835 15.547 -4.186 1.00 86.12 204 GLY A O 1
ATOM 1511 N N . GLN A 1 205 ? 17.581 15.433 -4.180 1.00 92.00 205 GLN A N 1
ATOM 1512 C CA . GLN A 1 205 ? 17.377 16.248 -5.371 1.00 92.00 205 GLN A CA 1
ATOM 1513 C C . GLN A 1 205 ? 16.450 17.439 -5.094 1.00 92.00 205 GLN A C 1
ATOM 1515 O O . GLN A 1 205 ? 15.351 17.238 -4.588 1.00 92.00 205 GLN A O 1
ATOM 1520 N N . PRO A 1 206 ? 16.820 18.675 -5.483 1.00 91.25 206 PRO A N 1
ATOM 1521 C CA . PRO A 1 206 ? 15.962 19.839 -5.290 1.00 91.25 206 PRO A CA 1
ATOM 1522 C C . PRO A 1 206 ? 14.607 19.717 -5.999 1.00 91.25 206 PRO A C 1
ATOM 1524 O O . PRO A 1 206 ? 14.547 19.438 -7.203 1.00 91.25 206 PRO A O 1
ATOM 1527 N N . HIS A 1 207 ? 13.537 20.016 -5.263 1.00 93.44 207 HIS A N 1
ATOM 1528 C CA . HIS A 1 207 ? 12.163 20.101 -5.755 1.00 93.44 207 HIS A CA 1
ATOM 1529 C C . HIS A 1 207 ? 11.402 21.267 -5.104 1.00 93.44 207 HIS A C 1
ATOM 1531 O O . HIS A 1 207 ? 11.803 21.796 -4.067 1.00 93.44 207 HIS A O 1
ATOM 1537 N N . ASP A 1 208 ? 10.288 21.672 -5.708 1.00 91.75 208 ASP A N 1
ATOM 1538 C CA . ASP A 1 208 ? 9.410 22.769 -5.263 1.00 91.75 208 ASP A CA 1
ATOM 1539 C C . ASP A 1 208 ? 8.954 22.688 -3.788 1.00 91.75 208 ASP A C 1
ATOM 1541 O O . ASP A 1 208 ? 8.811 23.708 -3.108 1.00 91.75 208 ASP A O 1
ATOM 1545 N N . HIS A 1 209 ? 8.803 21.476 -3.259 1.00 90.81 209 HIS A N 1
ATOM 1546 C CA . HIS A 1 209 ? 8.409 21.219 -1.869 1.00 90.81 209 HIS A CA 1
ATOM 1547 C C . HIS A 1 209 ? 9.579 20.925 -0.907 1.00 90.81 209 HIS A C 1
ATOM 1549 O O . HIS A 1 209 ? 9.334 20.610 0.257 1.00 90.81 209 HIS A O 1
ATOM 1555 N N . ALA A 1 210 ? 10.843 21.046 -1.335 1.00 87.94 210 ALA A N 1
ATOM 1556 C CA . ALA A 1 210 ? 12.007 20.695 -0.503 1.00 87.94 210 ALA A CA 1
ATOM 1557 C C . ALA A 1 210 ? 12.079 21.517 0.800 1.00 87.94 210 ALA A C 1
ATOM 1559 O O . ALA A 1 210 ? 12.471 21.017 1.852 1.00 87.94 210 ALA A O 1
ATOM 1560 N N . HIS A 1 211 ? 11.581 22.755 0.767 1.00 83.62 211 HIS A N 1
ATOM 1561 C CA . HIS A 1 211 ? 11.481 23.637 1.931 1.00 83.62 211 HIS A CA 1
ATOM 1562 C C . HIS A 1 211 ? 10.611 23.071 3.076 1.00 83.62 211 HIS A C 1
ATOM 1564 O O . HIS A 1 211 ? 10.726 23.522 4.216 1.00 83.62 211 HIS A O 1
ATOM 1570 N N . LEU A 1 212 ? 9.713 22.116 2.798 1.00 82.44 212 LEU A N 1
ATOM 1571 C CA . LEU A 1 212 ? 8.925 21.434 3.829 1.00 82.44 212 LEU A CA 1
ATOM 1572 C C . LEU A 1 212 ? 9.780 20.450 4.634 1.00 82.44 212 LEU A C 1
ATOM 1574 O O . LEU A 1 212 ? 9.552 20.302 5.831 1.00 82.44 212 LEU A O 1
ATOM 1578 N N . LEU A 1 213 ? 10.785 19.834 4.004 1.00 80.50 213 LEU A N 1
ATOM 1579 C CA . LEU A 1 213 ? 11.734 18.932 4.662 1.00 80.50 213 LEU A CA 1
ATOM 1580 C C . LEU A 1 213 ? 12.700 19.704 5.565 1.00 80.50 213 LEU A C 1
ATOM 1582 O O . LEU A 1 213 ? 13.016 19.251 6.657 1.00 80.50 213 LEU A O 1
ATOM 1586 N N . GLU A 1 214 ? 13.112 20.905 5.155 1.00 67.69 214 GLU A N 1
ATOM 1587 C CA . GLU A 1 214 ? 13.947 21.793 5.978 1.00 67.69 214 GLU A CA 1
ATOM 1588 C C . GLU A 1 214 ? 13.194 22.335 7.205 1.00 67.69 214 GLU A C 1
ATOM 1590 O O . GLU A 1 214 ? 13.783 22.556 8.263 1.00 67.69 214 GLU A O 1
ATOM 1595 N N . LYS A 1 215 ? 11.875 22.542 7.075 1.00 57.72 215 LYS A N 1
ATOM 1596 C CA . LYS A 1 215 ? 10.983 22.985 8.162 1.00 57.72 215 LYS A CA 1
ATOM 1597 C C . LYS A 1 215 ? 10.473 21.844 9.041 1.00 57.72 215 LYS A C 1
ATOM 1599 O O . LYS A 1 215 ? 9.914 22.127 10.105 1.00 57.72 215 LYS A O 1
ATOM 1604 N N . ALA A 1 216 ? 10.638 20.590 8.619 1.00 51.12 216 ALA A N 1
ATOM 1605 C CA . ALA A 1 216 ? 10.307 19.412 9.407 1.00 51.12 216 ALA A CA 1
ATOM 1606 C C . ALA A 1 216 ? 11.300 19.302 10.576 1.00 51.12 216 ALA A C 1
ATOM 1608 O O . ALA A 1 216 ? 12.309 18.603 10.526 1.00 51.12 216 ALA A O 1
ATOM 1609 N N . ALA A 1 217 ? 11.032 20.067 11.636 1.00 46.75 217 ALA A N 1
ATOM 1610 C CA . ALA A 1 217 ? 11.721 19.944 12.910 1.00 46.75 217 ALA A CA 1
ATOM 1611 C C . ALA A 1 217 ? 11.609 18.494 13.423 1.00 46.75 217 ALA A C 1
ATOM 1613 O O . ALA A 1 217 ? 10.628 17.815 13.097 1.00 46.75 217 ALA A O 1
ATOM 1614 N N . PRO A 1 218 ? 12.553 18.020 14.265 1.00 52.53 218 PRO A N 1
ATOM 1615 C CA . PRO A 1 218 ? 12.368 16.762 14.984 1.00 52.53 218 PRO A CA 1
ATOM 1616 C C . PRO A 1 218 ? 10.966 16.726 15.605 1.00 52.53 218 PRO A C 1
ATOM 1618 O O . PRO A 1 218 ? 10.473 17.783 16.028 1.00 52.53 218 PRO A O 1
ATOM 1621 N N . PRO A 1 219 ? 10.307 15.551 15.635 1.00 53.28 219 PRO A N 1
ATOM 1622 C CA . PRO A 1 219 ? 8.910 15.454 16.024 1.00 53.28 219 PRO A CA 1
ATOM 1623 C C . PRO A 1 219 ? 8.725 16.174 17.354 1.00 53.28 219 PRO A C 1
ATOM 1625 O O . PRO A 1 219 ? 9.396 15.878 18.345 1.00 53.28 219 PRO A O 1
ATOM 1628 N N . SER A 1 220 ? 7.862 17.193 17.358 1.00 62.19 220 SER A N 1
ATOM 1629 C CA . SER A 1 220 ? 7.651 17.995 18.559 1.00 62.19 220 SER A CA 1
ATOM 1630 C C . SER A 1 220 ? 7.237 17.072 19.705 1.00 62.19 220 SER A C 1
ATOM 1632 O O . SER A 1 220 ? 6.535 16.082 19.483 1.00 62.19 220 SER A O 1
ATOM 1634 N N . SER A 1 221 ? 7.620 17.399 20.942 1.00 68.50 221 SER A N 1
ATOM 1635 C CA . SER A 1 221 ? 7.264 16.592 22.123 1.00 68.50 221 SER A CA 1
ATOM 1636 C C . SER A 1 221 ? 5.761 16.283 22.195 1.00 68.50 221 SER A C 1
ATOM 1638 O O . SER A 1 221 ? 5.362 15.229 22.673 1.00 68.50 221 SER A O 1
ATOM 1640 N N . ARG A 1 222 ? 4.918 17.156 21.632 1.00 73.19 222 ARG A N 1
ATOM 1641 C CA . ARG A 1 222 ? 3.467 16.971 21.516 1.00 73.19 222 ARG A CA 1
ATOM 1642 C C . ARG A 1 222 ? 3.051 15.904 20.493 1.00 73.19 222 ARG A C 1
ATOM 1644 O O . ARG A 1 222 ? 2.081 15.193 20.732 1.00 73.19 222 ARG A O 1
ATOM 1651 N N . SER A 1 223 ? 3.767 15.801 19.374 1.00 72.88 223 SER A N 1
ATOM 1652 C CA . SER A 1 223 ? 3.506 14.818 18.311 1.00 72.88 223 SER A CA 1
ATOM 1653 C C . SER A 1 223 ? 3.956 13.421 18.733 1.00 72.88 223 SER A C 1
ATOM 1655 O O . SER A 1 223 ? 3.215 12.465 18.536 1.00 72.88 223 SER A O 1
ATOM 1657 N N . VAL A 1 224 ? 5.112 13.326 19.407 1.00 78.12 224 VAL A N 1
ATOM 1658 C CA . VAL A 1 224 ? 5.596 12.077 20.023 1.00 78.12 224 VAL A CA 1
ATOM 1659 C C . VAL A 1 224 ? 4.583 11.545 21.035 1.00 78.12 224 VAL A C 1
ATOM 1661 O O . VAL A 1 224 ? 4.240 10.367 20.997 1.00 78.12 224 VAL A O 1
ATOM 1664 N N . VAL A 1 225 ? 4.058 12.418 21.905 1.00 84.56 225 VAL A N 1
ATOM 1665 C CA . VAL A 1 225 ? 3.035 12.025 22.884 1.00 84.56 225 VAL A CA 1
ATOM 1666 C C . VAL A 1 225 ? 1.781 11.511 22.187 1.00 84.56 225 VAL A C 1
ATOM 1668 O O . VAL A 1 225 ? 1.327 10.425 22.520 1.00 84.56 225 VAL A O 1
ATOM 1671 N N . ARG A 1 226 ? 1.256 12.234 21.187 1.00 84.00 226 ARG A N 1
ATOM 1672 C CA . ARG A 1 226 ? 0.029 11.823 20.486 1.00 84.00 226 ARG A CA 1
ATOM 1673 C C . ARG A 1 226 ? 0.178 10.465 19.795 1.00 84.00 226 ARG A C 1
ATOM 1675 O O . ARG A 1 226 ? -0.693 9.619 19.938 1.00 84.00 226 ARG A O 1
ATOM 1682 N N . LEU A 1 227 ? 1.292 10.253 19.094 1.00 81.44 227 LEU A N 1
ATOM 1683 C CA . LEU A 1 227 ? 1.567 9.012 18.369 1.00 81.44 227 LEU A CA 1
ATOM 1684 C C . LEU A 1 227 ? 1.675 7.805 19.313 1.00 81.44 227 LEU A C 1
ATOM 1686 O O . LEU A 1 227 ? 1.104 6.748 19.057 1.00 81.44 227 LEU A O 1
ATOM 1690 N N . VAL A 1 228 ? 2.385 7.973 20.430 1.00 87.38 228 VAL A N 1
ATOM 1691 C CA . VAL A 1 228 ? 2.521 6.923 21.445 1.00 87.38 228 VAL A CA 1
ATOM 1692 C C . VAL A 1 228 ? 1.194 6.685 22.178 1.00 87.38 228 VAL A C 1
ATOM 1694 O O . VAL A 1 228 ? 0.871 5.533 22.440 1.00 87.38 228 VAL A O 1
ATOM 1697 N N . GLU A 1 229 ? 0.395 7.719 22.474 1.00 89.00 229 GLU A N 1
ATOM 1698 C CA . GLU A 1 229 ? -0.955 7.558 23.049 1.00 89.00 229 GLU A CA 1
ATOM 1699 C C . GLU A 1 229 ? -1.864 6.733 22.130 1.00 89.00 229 GLU A C 1
ATOM 1701 O O . GLU A 1 229 ? -2.436 5.742 22.580 1.00 89.00 229 GLU A O 1
ATOM 1706 N N . GLU A 1 230 ? -1.937 7.091 20.843 1.00 81.25 230 GLU A N 1
ATOM 1707 C CA . GLU A 1 230 ? -2.734 6.374 19.838 1.00 81.25 230 GLU A CA 1
ATOM 1708 C C . GLU A 1 230 ? -2.337 4.889 19.763 1.00 81.25 230 GLU A C 1
ATOM 1710 O O . GLU A 1 230 ? -3.196 4.003 19.765 1.00 81.25 230 GLU A O 1
ATOM 1715 N N . TYR A 1 231 ? -1.034 4.595 19.773 1.00 82.25 231 TYR A N 1
ATOM 1716 C CA . TYR A 1 231 ? -0.542 3.219 19.758 1.00 82.25 231 TYR A CA 1
ATOM 1717 C C . TYR A 1 231 ? -0.868 2.452 21.044 1.00 82.25 231 TYR A C 1
ATOM 1719 O O . TYR A 1 231 ? -1.330 1.309 20.976 1.00 82.25 231 TYR A O 1
ATOM 1727 N N . LEU A 1 232 ? -0.655 3.067 22.212 1.00 88.62 232 LEU A N 1
ATOM 1728 C CA . LEU A 1 232 ? -0.964 2.457 23.506 1.00 88.62 232 LEU A CA 1
ATOM 1729 C C . LEU A 1 232 ? -2.461 2.180 23.661 1.00 88.62 232 LEU A C 1
ATOM 1731 O O . LEU A 1 232 ? -2.820 1.148 24.224 1.00 88.62 232 LEU A O 1
ATOM 1735 N N . ASP A 1 233 ? -3.326 3.061 23.156 1.00 82.38 233 ASP A N 1
ATOM 1736 C CA . ASP A 1 233 ? -4.776 2.870 23.169 1.00 82.38 233 ASP A CA 1
ATOM 1737 C C . ASP A 1 233 ? -5.209 1.712 22.267 1.00 82.38 233 ASP A C 1
ATOM 1739 O O . ASP A 1 233 ? -5.998 0.865 22.698 1.00 82.38 233 ASP A O 1
ATOM 1743 N N . ALA A 1 234 ? -4.665 1.635 21.049 1.00 74.31 234 ALA A N 1
ATOM 1744 C CA . ALA A 1 234 ? -4.979 0.571 20.097 1.00 74.31 234 ALA A CA 1
ATOM 1745 C C . ALA A 1 234 ? -4.508 -0.815 20.573 1.00 74.31 234 ALA A C 1
ATOM 1747 O O . ALA A 1 234 ? -5.171 -1.819 20.317 1.00 74.31 234 ALA A O 1
ATOM 1748 N N . HIS A 1 235 ? -3.394 -0.876 21.309 1.00 81.38 235 HIS A N 1
ATOM 1749 C CA . HIS A 1 235 ? -2.764 -2.133 21.729 1.00 81.38 235 HIS A CA 1
ATOM 1750 C C . HIS A 1 235 ? -2.917 -2.416 23.229 1.00 81.38 235 HIS A C 1
ATOM 1752 O O . HIS A 1 235 ? -2.274 -3.323 23.759 1.00 81.38 235 HIS A O 1
ATOM 1758 N N . ALA A 1 236 ? -3.790 -1.685 23.932 1.00 82.88 236 ALA A N 1
ATOM 1759 C CA . ALA A 1 236 ? -3.877 -1.712 25.392 1.00 82.88 236 ALA A CA 1
ATOM 1760 C C . ALA A 1 236 ? -4.089 -3.116 25.992 1.00 82.88 236 ALA A C 1
ATOM 1762 O O . ALA A 1 236 ? -3.638 -3.375 27.110 1.00 82.88 236 ALA A O 1
ATOM 1763 N N . GLN A 1 237 ? -4.759 -4.022 25.271 1.00 72.44 237 GLN A N 1
ATOM 1764 C CA . GLN A 1 237 ? -5.055 -5.392 25.717 1.00 72.44 237 GLN A CA 1
ATOM 1765 C C . GLN A 1 237 ? -3.932 -6.406 25.414 1.00 72.44 237 GLN A C 1
ATOM 1767 O O . GLN A 1 237 ? -3.970 -7.522 25.926 1.00 72.44 237 GLN A O 1
ATOM 1772 N N . GLY A 1 238 ? -2.930 -6.034 24.609 1.00 72.31 238 GLY A N 1
ATOM 1773 C CA . GLY A 1 238 ? -1.807 -6.891 24.214 1.00 72.31 238 GLY A CA 1
ATOM 1774 C C . GLY A 1 238 ? -0.499 -6.586 24.961 1.00 72.31 238 GLY A C 1
ATOM 1775 O O . GLY A 1 238 ? -0.418 -5.604 25.709 1.00 72.31 238 GLY A O 1
ATOM 1776 N N . PRO A 1 239 ? 0.543 -7.425 24.799 1.00 76.56 239 PRO A N 1
ATOM 1777 C CA . PRO A 1 239 ? 1.885 -7.118 25.283 1.00 76.56 239 PRO A CA 1
ATOM 1778 C C . PRO A 1 239 ? 2.473 -5.940 24.492 1.00 76.56 239 PRO A C 1
ATOM 1780 O O . PRO A 1 239 ? 2.399 -5.922 23.270 1.00 76.56 239 PRO A O 1
ATOM 1783 N N . ILE A 1 240 ? 3.055 -4.969 25.199 1.00 83.50 240 ILE A N 1
ATOM 1784 C CA . ILE A 1 240 ? 3.740 -3.811 24.609 1.00 83.50 240 ILE A CA 1
ATOM 1785 C C . ILE A 1 240 ? 5.108 -3.695 25.278 1.00 83.50 240 ILE A C 1
ATOM 1787 O O . ILE A 1 240 ? 5.189 -3.680 26.511 1.00 83.50 240 ILE A O 1
ATOM 1791 N N . GLY A 1 241 ? 6.168 -3.638 24.478 1.00 81.94 241 GLY A N 1
ATOM 1792 C CA . GLY A 1 241 ? 7.548 -3.467 24.910 1.00 81.94 241 GLY A CA 1
ATOM 1793 C C . GLY A 1 241 ? 8.060 -2.038 24.727 1.00 81.94 241 GLY A C 1
ATOM 1794 O O . GLY A 1 241 ? 7.466 -1.204 24.048 1.00 81.94 241 GLY A O 1
ATOM 1795 N N . THR A 1 242 ? 9.209 -1.742 25.333 1.00 81.62 242 THR A N 1
ATOM 1796 C CA . THR A 1 242 ? 9.904 -0.457 25.153 1.00 81.62 242 THR A CA 1
ATOM 1797 C C . THR A 1 242 ? 10.392 -0.264 23.720 1.00 81.62 242 THR A C 1
ATOM 1799 O O . THR A 1 242 ? 10.315 0.848 23.205 1.00 81.62 242 THR A O 1
ATOM 1802 N N . THR A 1 243 ? 10.844 -1.338 23.064 1.00 72.62 243 THR A N 1
ATOM 1803 C CA . THR A 1 243 ? 11.305 -1.309 21.669 1.00 72.62 243 THR A CA 1
ATOM 1804 C C . THR A 1 243 ? 10.203 -0.846 20.717 1.00 72.62 243 THR A C 1
ATOM 1806 O O . THR A 1 243 ? 10.480 -0.041 19.831 1.00 72.62 243 THR A O 1
ATOM 1809 N N . ASP A 1 244 ? 8.957 -1.271 20.948 1.00 74.62 244 ASP A N 1
ATOM 1810 C CA . ASP A 1 244 ? 7.804 -0.886 20.129 1.00 74.62 244 ASP A CA 1
ATOM 1811 C C . ASP A 1 244 ? 7.603 0.634 20.145 1.00 74.62 244 ASP A C 1
ATOM 1813 O O . ASP A 1 244 ? 7.478 1.261 19.095 1.00 74.62 244 ASP A O 1
ATOM 1817 N N . LEU A 1 245 ? 7.676 1.249 21.332 1.00 84.56 245 LEU A N 1
ATOM 1818 C CA . LEU A 1 245 ? 7.498 2.693 21.497 1.00 84.56 245 LEU A CA 1
ATOM 1819 C C . LEU A 1 245 ? 8.661 3.498 20.911 1.00 84.56 245 LEU A C 1
ATOM 1821 O O . LEU A 1 245 ? 8.437 4.541 20.300 1.00 84.56 245 LEU A O 1
ATOM 1825 N N . THR A 1 246 ? 9.899 3.024 21.074 1.00 82.06 246 THR A N 1
ATOM 1826 C CA . THR A 1 246 ? 11.078 3.718 20.533 1.00 82.06 246 THR A CA 1
ATOM 1827 C C . THR A 1 246 ? 11.145 3.658 19.012 1.00 82.06 246 THR A C 1
ATOM 1829 O O . THR A 1 246 ? 11.487 4.659 18.383 1.00 82.06 246 THR A O 1
ATOM 1832 N N . THR A 1 247 ? 10.775 2.520 18.417 1.00 75.38 247 THR A N 1
ATOM 1833 C CA . THR A 1 247 ? 10.709 2.359 16.959 1.00 75.38 247 THR A CA 1
ATOM 1834 C C . THR A 1 247 ? 9.572 3.190 16.380 1.00 75.38 247 THR A C 1
ATOM 1836 O O . THR A 1 247 ? 9.782 3.907 15.408 1.00 75.38 247 THR A O 1
ATOM 1839 N N . LEU A 1 248 ? 8.395 3.156 17.013 1.00 78.75 248 LEU A N 1
ATOM 1840 C CA . LEU A 1 248 ? 7.235 3.946 16.605 1.00 78.75 248 LEU A CA 1
ATOM 1841 C C . LEU A 1 248 ? 7.528 5.451 16.623 1.00 78.75 248 LEU A C 1
ATOM 1843 O O . LEU A 1 248 ? 7.218 6.156 15.669 1.00 78.75 248 LEU A O 1
ATOM 1847 N N . ALA A 1 249 ? 8.101 5.952 17.719 1.00 77.19 249 ALA A N 1
ATOM 1848 C CA . ALA A 1 249 ? 8.329 7.381 17.906 1.00 77.19 249 ALA A CA 1
ATOM 1849 C C . ALA A 1 249 ? 9.598 7.903 17.214 1.00 77.19 249 ALA A C 1
ATOM 1851 O O . ALA A 1 249 ? 9.803 9.117 17.175 1.00 77.19 249 ALA A O 1
ATOM 1852 N N . GLY A 1 250 ? 10.481 7.014 16.741 1.00 74.69 250 GLY A N 1
ATOM 1853 C CA . GLY A 1 250 ? 11.806 7.384 16.235 1.00 74.69 250 GLY A CA 1
ATOM 1854 C C . GLY A 1 250 ? 12.670 8.106 17.279 1.00 74.69 250 GLY A C 1
ATOM 1855 O O . GLY A 1 250 ? 13.520 8.919 16.924 1.00 74.69 250 GLY A O 1
ATOM 1856 N N . ALA A 1 251 ? 12.428 7.857 18.572 1.00 78.00 251 ALA A N 1
ATOM 1857 C CA . ALA A 1 251 ? 13.031 8.583 19.688 1.00 78.00 251 ALA A CA 1
ATOM 1858 C C . ALA A 1 251 ? 13.466 7.636 20.814 1.00 78.00 251 ALA A C 1
ATOM 1860 O O . ALA A 1 251 ? 12.909 6.553 20.998 1.00 78.00 251 ALA A O 1
ATOM 1861 N N . SER A 1 252 ? 14.458 8.054 21.607 1.00 76.69 252 SER A N 1
ATOM 1862 C CA . SER A 1 252 ? 14.895 7.284 22.776 1.00 76.69 252 SER A CA 1
ATOM 1863 C C . SER A 1 252 ? 13.814 7.253 23.859 1.00 76.69 252 SER A C 1
ATOM 1865 O O . SER A 1 252 ? 13.075 8.223 24.031 1.00 76.69 252 SER A O 1
ATOM 1867 N N . MET A 1 253 ? 13.766 6.177 24.654 1.00 86.06 253 MET A N 1
ATOM 1868 C CA . MET A 1 253 ? 12.784 6.045 25.741 1.00 86.06 253 MET A CA 1
ATOM 1869 C C . MET A 1 253 ? 12.844 7.227 26.724 1.00 86.06 253 MET A C 1
ATOM 1871 O O . MET A 1 253 ? 11.807 7.733 27.129 1.00 86.06 253 MET A O 1
ATOM 1875 N N . ALA A 1 254 ? 14.041 7.749 27.019 1.00 69.44 254 ALA A N 1
ATOM 1876 C CA . ALA A 1 254 ? 14.214 8.932 27.867 1.00 69.44 254 ALA A CA 1
ATOM 1877 C C . ALA A 1 254 ? 13.559 10.199 27.281 1.00 69.44 254 ALA A C 1
ATOM 1879 O O . ALA A 1 254 ? 13.016 11.020 28.019 1.00 69.44 254 ALA A O 1
ATOM 1880 N N . SER A 1 255 ? 13.581 10.350 25.954 1.00 73.56 255 SER A N 1
ATOM 1881 C CA . SER A 1 255 ? 12.933 11.473 25.265 1.00 73.56 255 SER A CA 1
ATOM 1882 C C . SER A 1 255 ? 11.413 11.320 25.263 1.00 73.56 255 SER A C 1
ATOM 1884 O O . SER A 1 255 ? 10.695 12.298 25.466 1.00 73.56 255 SER A O 1
ATOM 1886 N N . ILE A 1 256 ? 10.924 10.090 25.077 1.00 82.50 256 ILE A N 1
ATOM 1887 C CA . ILE A 1 256 ? 9.496 9.761 25.139 1.00 82.50 256 ILE A CA 1
ATOM 1888 C C . ILE A 1 256 ? 8.964 10.010 26.553 1.00 82.50 256 ILE A C 1
ATOM 1890 O O . ILE A 1 256 ? 7.972 10.719 26.705 1.00 82.50 256 ILE A O 1
ATOM 1894 N N . ASP A 1 257 ? 9.645 9.500 27.583 1.00 83.00 257 ASP A N 1
ATOM 1895 C CA . ASP A 1 257 ? 9.284 9.716 28.986 1.00 83.00 257 ASP A CA 1
ATOM 1896 C C . ASP A 1 257 ? 9.297 11.205 29.340 1.00 83.00 257 ASP A C 1
ATOM 1898 O O . ASP A 1 257 ? 8.337 11.707 29.920 1.00 83.00 257 ASP A O 1
ATOM 1902 N N . GLY A 1 258 ? 10.342 11.937 28.939 1.00 71.88 258 GLY A N 1
ATOM 1903 C CA . GLY A 1 258 ? 10.427 13.383 29.146 1.00 71.88 258 GLY A CA 1
ATOM 1904 C C . GLY A 1 258 ? 9.272 14.144 28.487 1.00 71.88 258 GLY A C 1
ATOM 1905 O O . GLY A 1 258 ? 8.678 15.029 29.106 1.00 71.88 258 GLY A O 1
ATOM 1906 N N . ALA A 1 259 ? 8.899 13.770 27.260 1.00 80.50 259 ALA A N 1
ATOM 1907 C CA . ALA A 1 259 ? 7.758 14.355 26.562 1.00 80.50 259 ALA A CA 1
ATOM 1908 C C . ALA A 1 259 ? 6.425 14.029 27.263 1.00 80.50 259 ALA A C 1
ATOM 1910 O O . ALA A 1 259 ? 5.594 14.916 27.463 1.00 80.50 259 ALA A O 1
ATOM 1911 N N . PHE A 1 260 ? 6.236 12.782 27.691 1.00 89.38 260 PHE A N 1
ATOM 1912 C CA . PHE A 1 260 ? 5.049 12.338 28.421 1.00 89.38 260 PHE A CA 1
ATOM 1913 C C . PHE A 1 260 ? 4.901 13.031 29.776 1.00 89.38 260 PHE A C 1
ATOM 1915 O O . PHE A 1 260 ? 3.830 13.555 30.086 1.00 89.38 260 PHE A O 1
ATOM 1922 N N . PHE A 1 261 ? 5.979 13.149 30.550 1.00 83.25 261 PHE A N 1
ATOM 1923 C CA . PHE A 1 261 ? 5.961 13.911 31.795 1.00 83.25 261 PHE A CA 1
ATOM 1924 C C . PHE A 1 261 ? 5.621 15.382 31.561 1.00 83.25 261 PHE A C 1
ATOM 1926 O O . PHE A 1 261 ? 4.770 15.921 32.266 1.00 83.25 261 PHE A O 1
ATOM 1933 N N . ALA A 1 262 ? 6.213 16.019 30.549 1.00 74.06 262 ALA A N 1
ATOM 1934 C CA . ALA A 1 262 ? 5.952 17.425 30.253 1.00 74.06 262 ALA A CA 1
ATOM 1935 C C . ALA A 1 262 ? 4.490 17.702 29.851 1.00 74.06 262 ALA A C 1
ATOM 1937 O O . ALA A 1 262 ? 3.940 18.737 30.223 1.00 74.06 262 ALA A O 1
ATOM 1938 N N . HIS A 1 263 ? 3.845 16.793 29.106 1.00 83.62 263 HIS A N 1
ATOM 1939 C CA . HIS A 1 263 ? 2.498 17.018 28.546 1.00 83.62 263 HIS A CA 1
ATOM 1940 C C . HIS A 1 263 ? 1.354 16.321 29.291 1.00 83.62 263 HIS A C 1
ATOM 1942 O O . HIS A 1 263 ? 0.194 16.707 29.118 1.00 83.62 263 HIS A O 1
ATOM 1948 N N . ARG A 1 264 ? 1.645 15.276 30.071 1.00 85.31 264 ARG A N 1
ATOM 1949 C CA . ARG A 1 264 ? 0.658 14.441 30.782 1.00 85.31 264 ARG A CA 1
ATOM 1950 C C . ARG A 1 264 ? 0.964 14.250 32.264 1.00 85.31 264 ARG A C 1
ATOM 1952 O O . ARG A 1 264 ? 0.120 13.709 32.976 1.00 85.31 264 ARG A O 1
ATOM 1959 N N . GLY A 1 265 ? 2.135 14.679 32.738 1.00 86.62 265 GLY A N 1
ATOM 1960 C CA . GLY A 1 265 ? 2.554 14.513 34.132 1.00 86.62 265 GLY A CA 1
ATOM 1961 C C . GLY A 1 265 ? 2.748 13.053 34.554 1.00 86.62 265 GLY A C 1
ATOM 1962 O O . GLY A 1 265 ? 2.725 12.759 35.745 1.00 86.62 265 GLY A O 1
ATOM 1963 N N . ALA A 1 266 ? 2.879 12.129 33.599 1.00 90.75 266 ALA A N 1
ATOM 1964 C CA . ALA A 1 266 ? 2.967 10.692 33.840 1.00 90.75 266 ALA A CA 1
ATOM 1965 C C . ALA A 1 266 ? 3.740 10.012 32.705 1.00 90.75 266 ALA A C 1
ATOM 1967 O O . ALA A 1 266 ? 3.798 10.568 31.613 1.00 90.75 266 ALA A O 1
ATOM 1968 N N . THR A 1 267 ? 4.285 8.815 32.939 1.00 90.44 267 THR A N 1
ATOM 1969 C CA . THR A 1 267 ? 4.977 8.031 31.897 1.00 90.44 267 THR A CA 1
ATOM 1970 C C . THR A 1 267 ? 3.989 7.396 30.903 1.00 90.44 267 THR A C 1
ATOM 1972 O O . THR A 1 267 ? 2.811 7.213 31.243 1.00 90.44 267 THR A O 1
ATOM 1975 N N . PRO A 1 268 ? 4.442 6.962 29.707 1.00 91.38 268 PRO A N 1
ATOM 1976 C CA . PRO A 1 268 ? 3.625 6.156 28.793 1.00 91.38 268 PRO A CA 1
ATOM 1977 C C . PRO A 1 268 ? 3.070 4.893 29.469 1.00 91.38 268 PRO A C 1
ATOM 1979 O O . PRO A 1 268 ? 1.932 4.488 29.239 1.00 91.38 268 PRO A O 1
ATOM 1982 N N . TRP A 1 269 ? 3.839 4.292 30.380 1.00 90.94 269 TRP A N 1
ATOM 1983 C CA . TRP A 1 269 ? 3.423 3.098 31.115 1.00 90.94 269 TRP A CA 1
ATOM 1984 C C . TRP A 1 269 ? 2.333 3.379 32.148 1.00 90.94 269 TRP A C 1
ATOM 1986 O O . TRP A 1 269 ? 1.445 2.550 32.353 1.00 90.94 269 TRP A O 1
ATOM 1996 N N . ASP A 1 270 ? 2.354 4.550 32.781 1.00 88.56 270 ASP A N 1
ATOM 1997 C CA . ASP A 1 270 ? 1.276 4.983 33.672 1.00 88.56 270 ASP A CA 1
ATOM 1998 C C . ASP A 1 270 ? -0.006 5.283 32.897 1.00 88.56 270 ASP A C 1
ATOM 2000 O O . ASP A 1 270 ? -1.097 4.931 33.356 1.00 88.56 270 ASP A O 1
ATOM 2004 N N . PHE A 1 271 ? 0.124 5.868 31.703 1.00 89.56 271 PHE A N 1
ATOM 2005 C CA . PHE A 1 271 ? -0.987 6.046 30.770 1.00 89.56 271 PHE A CA 1
ATOM 2006 C C . PHE A 1 271 ? -1.602 4.692 30.380 1.00 89.56 271 PHE A C 1
ATOM 2008 O O . PHE A 1 271 ? -2.796 4.473 30.600 1.00 89.56 271 PHE A O 1
ATOM 2015 N N . LEU A 1 272 ? -0.781 3.740 29.919 1.00 89.69 272 LEU A N 1
ATOM 2016 C CA . LEU A 1 272 ? -1.221 2.387 29.564 1.00 89.69 272 LEU A CA 1
ATOM 2017 C C . LEU A 1 272 ? -1.906 1.678 30.741 1.00 89.69 272 LEU A C 1
ATOM 2019 O O . LEU A 1 272 ? -2.944 1.036 30.575 1.00 89.69 272 LEU A O 1
ATOM 2023 N N . ARG A 1 273 ? -1.360 1.815 31.955 1.00 88.06 273 ARG A N 1
ATOM 2024 C CA . ARG A 1 273 ? -1.940 1.228 33.171 1.00 88.06 273 ARG A CA 1
ATOM 2025 C C . ARG A 1 273 ? -3.336 1.781 33.454 1.00 88.06 273 ARG A C 1
ATOM 2027 O O . ARG A 1 273 ? -4.252 1.003 33.714 1.00 88.06 273 ARG A O 1
ATOM 2034 N N . LYS A 1 274 ? -3.520 3.103 33.366 1.00 88.00 274 LYS A N 1
ATOM 2035 C CA . LYS A 1 274 ? -4.837 3.744 33.527 1.00 88.00 274 LYS A CA 1
ATOM 2036 C C . LYS A 1 274 ? -5.820 3.275 32.456 1.00 88.00 274 LYS A C 1
ATOM 2038 O O . LYS A 1 274 ? -6.965 2.966 32.780 1.00 88.00 274 LYS A O 1
ATOM 2043 N N . ARG A 1 275 ? -5.371 3.155 31.203 1.00 88.25 275 ARG A N 1
ATOM 2044 C CA . ARG A 1 275 ? -6.207 2.672 30.099 1.00 88.25 275 ARG A CA 1
ATOM 2045 C C . ARG A 1 275 ? -6.663 1.228 30.302 1.00 88.25 275 ARG A C 1
ATOM 2047 O O . ARG A 1 275 ? -7.849 0.940 30.162 1.00 88.25 275 ARG A O 1
ATOM 2054 N N . ARG A 1 276 ? -5.758 0.339 30.720 1.00 89.31 276 ARG A N 1
ATOM 2055 C CA . ARG A 1 276 ? -6.081 -1.058 31.060 1.00 89.31 276 ARG A CA 1
ATOM 2056 C C . ARG A 1 276 ? -7.096 -1.162 32.198 1.00 89.31 276 ARG A C 1
ATOM 2058 O O . ARG A 1 276 ? -8.005 -1.983 32.122 1.00 89.31 276 ARG A O 1
ATOM 2065 N N . LEU A 1 277 ? -6.989 -0.311 33.221 1.00 88.25 277 LEU A N 1
ATOM 2066 C CA . LEU A 1 277 ? -7.973 -0.246 34.308 1.00 88.25 277 LEU A CA 1
ATOM 2067 C C . LEU A 1 277 ? -9.359 0.212 33.823 1.00 88.25 277 LEU A C 1
ATOM 2069 O O . LEU A 1 277 ? -10.363 -0.329 34.282 1.00 88.25 277 LEU A O 1
ATOM 2073 N N . LEU A 1 278 ? -9.428 1.164 32.885 1.00 87.00 278 LEU A N 1
ATOM 2074 C CA . LEU A 1 278 ? -10.692 1.604 32.276 1.00 87.00 278 LEU A CA 1
ATOM 2075 C C . LEU A 1 278 ? -11.361 0.482 31.472 1.00 87.00 278 LEU A C 1
ATOM 2077 O O . LEU A 1 278 ? -12.526 0.182 31.715 1.00 87.00 278 LEU A O 1
ATOM 2081 N N . LEU A 1 279 ? -10.611 -0.196 30.599 1.00 83.56 279 LEU A N 1
ATOM 2082 C CA . LEU A 1 279 ? -11.121 -1.341 29.833 1.00 83.56 279 LEU A CA 1
ATOM 2083 C C . LEU A 1 279 ? -11.577 -2.484 30.753 1.00 83.56 279 LEU A C 1
ATOM 2085 O O . LEU A 1 279 ? -12.610 -3.113 30.522 1.00 83.56 279 LEU A O 1
ATOM 2089 N N . ALA A 1 280 ? -10.842 -2.731 31.841 1.00 86.06 280 ALA A N 1
ATOM 2090 C CA . ALA A 1 280 ? -11.236 -3.710 32.846 1.00 86.06 280 ALA A CA 1
ATOM 2091 C C . ALA A 1 280 ? -12.558 -3.328 33.533 1.00 86.06 280 ALA A C 1
ATOM 2093 O O . ALA A 1 280 ? -13.397 -4.194 33.771 1.00 86.06 280 ALA A O 1
ATOM 2094 N N . ARG A 1 281 ? -12.775 -2.039 33.824 1.00 86.88 281 ARG A N 1
ATOM 2095 C CA . ARG A 1 281 ? -14.030 -1.535 34.400 1.00 86.88 281 ARG A CA 1
ATOM 2096 C C . ARG A 1 281 ? -15.213 -1.715 33.455 1.00 86.88 281 ARG A C 1
ATOM 2098 O O . ARG A 1 281 ? -16.259 -2.186 33.896 1.00 86.88 281 ARG A O 1
ATOM 2105 N N . GLU A 1 282 ? -15.048 -1.382 32.179 1.00 83.94 282 GLU A N 1
ATOM 2106 C CA . GLU A 1 282 ? -16.073 -1.593 31.147 1.00 83.94 282 GLU A CA 1
ATOM 2107 C C . GLU A 1 282 ? -16.464 -3.074 31.056 1.00 83.94 282 GLU A C 1
ATOM 2109 O O . GLU A 1 282 ? -17.646 -3.415 31.107 1.00 83.94 282 GLU A O 1
ATOM 2114 N N . ARG A 1 283 ? -15.471 -3.969 31.050 1.00 85.00 283 ARG A N 1
ATOM 2115 C CA . ARG A 1 283 ? -15.695 -5.419 31.038 1.00 85.00 283 ARG A CA 1
ATOM 2116 C C . ARG A 1 283 ? -16.387 -5.930 32.301 1.00 85.00 283 ARG A C 1
ATOM 2118 O O . ARG A 1 283 ? -17.241 -6.800 32.210 1.00 85.00 283 ARG A O 1
ATOM 2125 N N . LEU A 1 284 ? -16.068 -5.382 33.476 1.00 84.56 284 LEU A N 1
ATOM 2126 C CA . LEU A 1 284 ? -16.746 -5.743 34.728 1.00 84.56 284 LEU A CA 1
ATOM 2127 C C . LEU A 1 284 ? -18.216 -5.315 34.737 1.00 84.56 284 LEU A C 1
ATOM 2129 O O . LEU A 1 284 ? -19.045 -6.042 35.277 1.00 84.56 284 LEU A O 1
ATOM 2133 N N . LEU A 1 285 ? -18.547 -4.164 34.145 1.00 83.12 285 LEU A N 1
ATOM 2134 C CA . LEU A 1 285 ? -19.928 -3.684 34.038 1.00 83.12 285 LEU A CA 1
ATOM 2135 C C . LEU A 1 285 ? -20.773 -4.526 33.074 1.00 83.12 285 LEU A C 1
ATOM 2137 O O . LEU A 1 285 ? -21.972 -4.664 33.296 1.00 83.12 285 LEU A O 1
ATOM 2141 N N . LEU A 1 286 ? -20.147 -5.100 32.045 1.00 78.31 286 LEU A N 1
ATOM 2142 C CA . LEU A 1 286 ? -20.786 -5.930 31.018 1.00 78.31 286 LEU A CA 1
ATOM 2143 C C . LEU A 1 286 ? -20.542 -7.439 31.218 1.00 78.31 286 LEU A C 1
ATOM 2145 O O . LEU A 1 286 ? -20.757 -8.226 30.297 1.00 78.31 286 LEU A O 1
ATOM 2149 N N . ALA A 1 287 ? -20.058 -7.846 32.395 1.00 74.69 287 ALA A N 1
ATOM 2150 C CA . ALA A 1 287 ? -19.573 -9.202 32.633 1.00 74.69 287 ALA A CA 1
ATOM 2151 C C . ALA A 1 287 ? -20.674 -10.257 32.431 1.00 74.69 287 ALA A C 1
ATOM 2153 O O . ALA A 1 287 ? -21.731 -10.205 33.066 1.00 74.69 287 ALA A O 1
ATOM 2154 N N . ALA A 1 288 ? -20.392 -11.258 31.593 1.00 66.19 288 ALA A N 1
ATOM 2155 C CA . ALA A 1 288 ? -21.301 -12.374 31.349 1.00 66.19 288 ALA A CA 1
ATOM 2156 C C . ALA A 1 288 ? -21.465 -13.268 32.602 1.00 66.19 288 ALA A C 1
ATOM 2158 O O . ALA A 1 288 ? -20.565 -13.320 33.457 1.00 66.19 288 ALA A O 1
ATOM 2159 N N . PRO A 1 289 ? -22.576 -14.026 32.724 1.00 59.41 289 PRO A N 1
ATOM 2160 C CA . PRO A 1 289 ? -22.745 -15.006 33.795 1.00 59.41 289 PRO A CA 1
ATOM 2161 C C . PRO A 1 289 ? -21.586 -16.019 33.785 1.00 59.41 289 PRO A C 1
ATOM 2163 O O . PRO A 1 289 ? -21.444 -16.796 32.847 1.00 59.41 289 PRO A O 1
ATOM 2166 N N . GLY A 1 290 ? -20.731 -15.985 34.815 1.00 66.75 290 GLY A N 1
ATOM 2167 C CA . GLY A 1 290 ? -19.552 -16.859 34.954 1.00 66.75 290 GLY A CA 1
ATOM 2168 C C . GLY A 1 290 ? -18.190 -16.162 34.837 1.00 66.75 290 GLY A C 1
ATOM 2169 O O . GLY A 1 290 ? -17.191 -16.701 35.308 1.00 66.75 290 GLY A O 1
ATOM 2170 N N . GLU A 1 291 ? -18.124 -14.939 34.307 1.00 75.62 291 GLU A N 1
ATOM 2171 C CA . GLU A 1 291 ? -16.867 -14.187 34.233 1.00 75.62 291 GLU A CA 1
ATOM 2172 C C . GLU A 1 291 ? -16.505 -13.575 35.598 1.00 75.62 291 GLU A C 1
ATOM 2174 O O . GLU A 1 291 ? -17.342 -12.931 36.234 1.00 75.62 291 GLU A O 1
ATOM 2179 N N . THR A 1 292 ? -15.275 -13.785 36.082 1.00 81.00 292 THR A N 1
ATOM 2180 C CA . THR A 1 292 ? -14.842 -13.375 37.432 1.00 81.00 292 THR A CA 1
ATOM 2181 C C . THR A 1 292 ? -13.943 -12.137 37.395 1.00 81.00 292 THR A C 1
ATOM 2183 O O . THR A 1 292 ? -13.287 -11.846 36.398 1.00 81.00 292 THR A O 1
ATOM 2186 N N . ALA A 1 293 ? -13.835 -11.410 38.512 1.00 78.62 293 ALA A N 1
ATOM 2187 C CA . ALA A 1 293 ? -12.899 -10.284 38.601 1.00 78.62 293 ALA A CA 1
ATOM 2188 C C . ALA A 1 293 ? -11.434 -10.717 38.383 1.00 78.62 293 ALA A C 1
ATOM 2190 O O . ALA A 1 293 ? -10.633 -9.945 37.861 1.00 78.62 293 ALA A O 1
ATOM 2191 N N . ALA A 1 294 ? -11.100 -11.964 38.732 1.00 78.88 294 ALA A N 1
ATOM 2192 C CA . ALA A 1 294 ? -9.786 -12.548 38.492 1.00 78.88 294 ALA A CA 1
ATOM 2193 C C . ALA A 1 294 ? -9.517 -12.789 36.996 1.00 78.88 294 ALA A C 1
ATOM 2195 O O . ALA A 1 294 ? -8.425 -12.476 36.523 1.00 78.88 294 ALA A O 1
ATOM 2196 N N . SER A 1 295 ? -10.504 -13.272 36.228 1.00 80.56 295 SER A N 1
ATOM 2197 C CA . SER A 1 295 ? -10.344 -13.453 34.776 1.00 80.56 295 SER A CA 1
ATOM 2198 C C . SER A 1 295 ? -10.214 -12.116 34.045 1.00 80.56 295 SER A C 1
ATOM 2200 O O . SER A 1 295 ? -9.401 -11.997 33.130 1.00 80.56 295 SER A O 1
ATOM 2202 N N . VAL A 1 296 ? -10.937 -11.083 34.490 1.00 82.19 296 VAL A N 1
ATOM 2203 C CA . VAL A 1 296 ? -10.792 -9.722 33.946 1.00 82.19 296 VAL A CA 1
ATOM 2204 C C . VAL A 1 296 ? -9.425 -9.121 34.287 1.00 82.19 296 VAL A C 1
ATOM 2206 O O . VAL A 1 296 ? -8.795 -8.518 33.421 1.00 82.19 296 VAL A O 1
ATOM 2209 N N . ALA A 1 297 ? -8.926 -9.324 35.511 1.00 81.50 297 ALA A N 1
ATOM 2210 C CA . ALA A 1 297 ? -7.586 -8.881 35.901 1.00 81.50 297 ALA A CA 1
ATOM 2211 C C . ALA A 1 297 ? -6.502 -9.503 35.005 1.00 81.50 297 ALA A C 1
ATOM 2213 O O . ALA A 1 297 ? -5.612 -8.798 34.526 1.00 81.50 297 ALA A O 1
ATOM 2214 N N . HIS A 1 298 ? -6.611 -10.807 34.733 1.00 77.62 298 HIS A N 1
ATOM 2215 C CA . HIS A 1 298 ? -5.674 -11.515 33.867 1.00 77.62 298 HIS A CA 1
ATOM 2216 C C . HIS A 1 298 ? -5.713 -10.985 32.427 1.00 77.62 298 HIS A C 1
ATOM 2218 O O . HIS A 1 298 ? -4.669 -10.665 31.864 1.00 77.62 298 HIS A O 1
ATOM 2224 N N . ALA A 1 299 ? -6.913 -10.794 31.866 1.00 72.81 299 ALA A N 1
ATOM 2225 C CA . ALA A 1 299 ? -7.089 -10.218 30.532 1.00 72.81 299 ALA A CA 1
ATOM 2226 C C . ALA A 1 299 ? -6.579 -8.767 30.424 1.00 72.81 299 ALA A C 1
ATOM 2228 O O . ALA A 1 299 ? -6.140 -8.343 29.362 1.00 72.81 299 ALA A O 1
ATOM 2229 N N . ALA A 1 300 ? -6.588 -8.011 31.525 1.00 73.00 300 ALA A N 1
ATOM 2230 C CA . ALA A 1 300 ? -6.011 -6.670 31.601 1.00 73.00 300 ALA A CA 1
ATOM 2231 C C . ALA A 1 300 ? -4.481 -6.669 31.825 1.00 73.00 300 ALA A C 1
ATOM 2233 O O . ALA A 1 300 ? -3.891 -5.612 32.061 1.00 73.00 300 ALA A O 1
ATOM 2234 N N . GLY A 1 301 ? -3.826 -7.835 31.788 1.00 70.56 301 GLY A N 1
ATOM 2235 C CA . GLY A 1 301 ? -2.376 -7.974 31.928 1.00 70.56 301 GLY A CA 1
ATOM 2236 C C . GLY A 1 301 ? -1.862 -7.927 33.370 1.00 70.56 301 GLY A C 1
ATOM 2237 O O . GLY A 1 301 ? -0.670 -7.704 33.588 1.00 70.56 301 GLY A O 1
ATOM 2238 N N . TYR A 1 302 ? -2.727 -8.126 34.372 1.00 73.75 302 TYR A N 1
ATOM 2239 C CA . TYR A 1 302 ? -2.313 -8.232 35.770 1.00 73.75 302 TYR A CA 1
ATOM 2240 C C . TYR A 1 302 ? -2.084 -9.695 36.159 1.00 73.75 302 TYR A C 1
ATOM 2242 O O . TYR A 1 302 ? -3.018 -10.483 36.278 1.00 73.75 302 TYR A O 1
ATOM 2250 N N . LEU A 1 303 ? -0.825 -10.040 36.443 1.00 67.19 303 LEU A N 1
ATOM 2251 C CA . LEU A 1 303 ? -0.435 -11.371 36.930 1.00 67.19 303 LEU A CA 1
ATOM 2252 C C . LEU A 1 303 ? -0.886 -11.645 38.377 1.00 67.19 303 LEU A C 1
ATOM 2254 O O . LEU A 1 303 ? -1.010 -12.798 38.772 1.00 67.19 303 LEU A O 1
ATOM 2258 N N . ARG A 1 304 ? -1.112 -10.594 39.180 1.00 73.69 304 ARG A N 1
ATOM 2259 C CA . ARG A 1 304 ? -1.538 -10.692 40.587 1.00 73.69 304 ARG A CA 1
ATOM 2260 C C . ARG A 1 304 ? -2.821 -9.905 40.817 1.00 73.69 304 ARG A C 1
ATOM 2262 O O . ARG A 1 304 ? -2.833 -8.681 40.658 1.00 73.69 304 ARG A O 1
ATOM 2269 N N . VAL A 1 305 ? -3.878 -10.606 41.221 1.00 74.38 305 VAL A N 1
ATOM 2270 C CA . VAL A 1 305 ? -5.227 -10.047 41.398 1.00 74.38 305 VAL A CA 1
ATOM 2271 C C . VAL A 1 305 ? -5.260 -9.008 42.524 1.00 74.38 305 VAL A C 1
ATOM 2273 O O . VAL A 1 305 ? -5.988 -8.022 42.428 1.00 74.38 305 VAL A O 1
ATOM 2276 N N . GLU A 1 306 ? -4.412 -9.143 43.547 1.00 76.38 306 GLU A N 1
ATOM 2277 C CA . GLU A 1 306 ? -4.364 -8.203 44.676 1.00 76.38 306 GLU A CA 1
ATOM 2278 C C . GLU A 1 306 ? -3.850 -6.824 44.239 1.00 76.38 306 GLU A C 1
ATOM 2280 O O . GLU A 1 306 ? -4.380 -5.788 44.644 1.00 76.38 306 GLU A O 1
ATOM 2285 N N . ARG A 1 307 ? -2.846 -6.798 43.349 1.00 80.06 307 ARG A N 1
ATOM 2286 C CA . ARG A 1 307 ? -2.304 -5.553 42.780 1.00 80.06 307 ARG A CA 1
ATOM 2287 C C . ARG A 1 307 ? -3.293 -4.879 41.836 1.00 80.06 307 ARG A C 1
ATOM 2289 O O . ARG A 1 307 ? -3.351 -3.653 41.798 1.00 80.06 307 ARG A O 1
ATOM 2296 N N . PHE A 1 308 ? -4.064 -5.673 41.094 1.00 84.75 308 PHE A N 1
ATOM 2297 C CA . PHE A 1 308 ? -5.160 -5.170 40.273 1.00 84.75 308 PHE A CA 1
ATOM 2298 C C . PHE A 1 308 ? -6.239 -4.520 41.141 1.00 84.75 308 PHE A C 1
ATOM 2300 O O . PHE A 1 308 ? -6.581 -3.368 40.905 1.00 84.75 308 PHE A O 1
ATOM 2307 N N . GLY A 1 309 ? -6.709 -5.211 42.185 1.00 84.44 309 GLY A N 1
ATOM 2308 C CA . GLY A 1 309 ? -7.735 -4.694 43.093 1.00 84.44 309 GLY A CA 1
ATOM 2309 C C . GLY A 1 309 ? -7.335 -3.379 43.764 1.00 84.44 309 GLY A C 1
ATOM 2310 O O . GLY A 1 309 ? -8.120 -2.435 43.758 1.00 84.44 309 GLY A O 1
ATOM 2311 N N . ALA A 1 310 ? -6.100 -3.282 44.268 1.00 83.88 310 ALA A N 1
ATOM 2312 C CA . ALA A 1 310 ? -5.591 -2.057 44.885 1.00 83.88 310 ALA A CA 1
ATOM 2313 C C . ALA A 1 310 ? -5.485 -0.889 43.887 1.00 83.88 310 ALA A C 1
ATOM 2315 O O . ALA A 1 310 ? -5.935 0.217 44.183 1.00 83.88 310 ALA A O 1
ATOM 2316 N N . ALA A 1 311 ? -4.934 -1.131 42.691 1.00 83.81 311 ALA A N 1
ATOM 2317 C CA . ALA A 1 311 ? -4.820 -0.104 41.653 1.00 83.81 311 ALA A CA 1
ATOM 2318 C C . ALA A 1 311 ? -6.195 0.345 41.127 1.00 83.81 311 ALA A C 1
ATOM 2320 O O . ALA A 1 311 ? -6.410 1.526 40.868 1.00 83.81 311 ALA A O 1
ATOM 2321 N N . TYR A 1 312 ? -7.133 -0.594 41.007 1.00 89.25 312 TYR A N 1
ATOM 2322 C CA . TYR A 1 312 ? -8.503 -0.338 40.586 1.00 89.25 312 TYR A CA 1
ATOM 2323 C C . TYR A 1 312 ? -9.259 0.506 41.621 1.00 89.25 312 TYR A C 1
ATOM 2325 O O . TYR A 1 312 ? -9.846 1.527 41.266 1.00 89.25 312 TYR A O 1
ATOM 2333 N N . ALA A 1 313 ? -9.186 0.137 42.904 1.00 88.50 313 ALA A N 1
ATOM 2334 C CA . ALA A 1 313 ? -9.821 0.886 43.987 1.00 88.50 313 ALA A CA 1
ATOM 2335 C C . ALA A 1 313 ? -9.237 2.298 44.127 1.00 88.50 313 ALA A C 1
ATOM 2337 O O . ALA A 1 313 ? -9.990 3.258 44.274 1.00 88.50 313 ALA A O 1
ATOM 2338 N N . ALA A 1 314 ? -7.915 2.447 43.999 1.00 86.69 314 ALA A N 1
ATOM 2339 C CA . ALA A 1 314 ? -7.264 3.756 44.009 1.00 86.69 314 ALA A CA 1
ATOM 2340 C C . ALA A 1 314 ? -7.742 4.669 42.863 1.00 86.69 314 ALA A C 1
ATOM 2342 O O . ALA A 1 314 ? -7.830 5.880 43.042 1.00 86.69 314 ALA A O 1
ATOM 2343 N N . GLN A 1 315 ? -8.064 4.098 41.697 1.00 87.88 315 GLN A N 1
ATOM 2344 C CA . GLN A 1 315 ? -8.499 4.854 40.521 1.00 87.88 315 GLN A CA 1
ATOM 2345 C C . GLN A 1 315 ? -10.006 5.159 40.512 1.00 87.88 315 GLN A C 1
ATOM 2347 O O . GLN A 1 315 ? -10.405 6.221 40.035 1.00 87.88 315 GLN A O 1
ATOM 2352 N N . PHE A 1 316 ? -10.850 4.234 40.980 1.00 88.38 316 PHE A N 1
ATOM 2353 C CA . PHE A 1 316 ? -12.309 4.317 40.817 1.00 88.38 316 PHE A CA 1
ATOM 2354 C C . PHE A 1 316 ? -13.095 4.470 42.122 1.00 88.38 316 PHE A C 1
ATOM 2356 O O . PHE A 1 316 ? -14.305 4.680 42.060 1.00 88.38 316 PHE A O 1
ATOM 2363 N N . GLY A 1 317 ? -12.441 4.371 43.282 1.00 88.94 317 GLY A N 1
ATOM 2364 C CA . GLY A 1 317 ? -13.086 4.476 44.595 1.00 88.94 317 GLY A CA 1
ATOM 2365 C C . GLY A 1 317 ? -13.984 3.288 44.961 1.00 88.94 317 GLY A C 1
ATOM 2366 O O . GLY A 1 317 ? -14.686 3.346 45.962 1.00 88.94 317 GLY A O 1
ATOM 2367 N N . GLU A 1 318 ? -13.973 2.222 44.161 1.00 90.81 318 GLU A N 1
ATOM 2368 C CA . GLU A 1 318 ? -14.762 1.002 44.352 1.00 90.81 318 GLU A CA 1
ATOM 2369 C C . GLU A 1 318 ? -13.933 -0.219 43.951 1.00 90.81 318 GLU A C 1
ATOM 2371 O O . GLU A 1 318 ? -12.992 -0.123 43.161 1.00 90.81 318 GLU A O 1
ATOM 2376 N N . THR A 1 319 ? -14.279 -1.388 44.472 1.00 90.88 319 THR A N 1
ATOM 2377 C CA . THR A 1 319 ? -13.619 -2.645 44.119 1.00 90.88 319 THR A CA 1
ATOM 2378 C C . THR A 1 319 ? -14.136 -3.202 42.782 1.00 90.88 319 THR A C 1
ATOM 2380 O O . THR A 1 319 ? -15.273 -2.931 42.366 1.00 90.88 319 THR A O 1
ATOM 2383 N N . PRO A 1 320 ? -13.346 -4.056 42.099 1.00 87.25 320 PRO A N 1
ATOM 2384 C CA . PRO A 1 320 ? -13.806 -4.764 40.903 1.00 87.25 320 PRO A CA 1
ATOM 2385 C C . PRO A 1 320 ? -15.102 -5.565 41.118 1.00 87.25 320 PRO A C 1
ATOM 2387 O O . PRO A 1 320 ? -15.959 -5.629 40.235 1.00 87.25 320 PRO A O 1
ATOM 2390 N N . ALA A 1 321 ? -15.265 -6.160 42.304 1.00 85.25 321 ALA A N 1
ATOM 2391 C CA . ALA A 1 321 ? -16.439 -6.9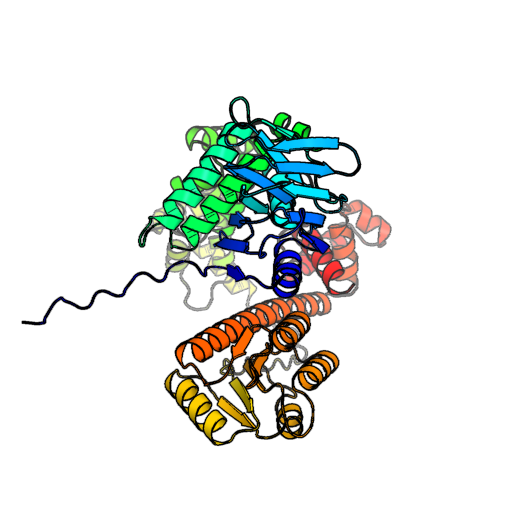54 42.658 1.00 85.25 321 ALA A CA 1
ATOM 2392 C C . ALA A 1 321 ? -17.707 -6.093 42.792 1.00 85.25 321 ALA A C 1
ATOM 2394 O O . ALA A 1 321 ? -18.764 -6.483 42.294 1.00 85.25 321 ALA A O 1
ATOM 2395 N N . GLU A 1 322 ? -17.599 -4.912 43.406 1.00 85.31 322 GLU A N 1
ATOM 2396 C CA . GLU A 1 322 ? -18.702 -3.947 43.518 1.00 85.31 322 GLU A CA 1
ATOM 2397 C C . GLU A 1 322 ? -19.128 -3.419 42.146 1.00 85.31 322 GLU A C 1
ATOM 2399 O O . GLU A 1 322 ? -20.321 -3.391 41.841 1.00 85.31 322 GLU A O 1
ATOM 2404 N N . THR A 1 323 ? -18.156 -3.100 41.281 1.00 86.94 323 THR A N 1
ATOM 2405 C CA . THR A 1 323 ? -18.429 -2.681 39.895 1.00 86.94 323 THR A CA 1
ATOM 2406 C C . THR A 1 323 ? -19.232 -3.750 39.150 1.00 86.94 323 THR A C 1
ATOM 2408 O O . THR A 1 323 ? -20.249 -3.444 38.527 1.00 86.94 323 THR A O 1
ATOM 2411 N N . ARG A 1 324 ? -18.811 -5.018 39.246 1.00 85.19 324 ARG A N 1
ATOM 2412 C CA . ARG A 1 324 ? -19.493 -6.149 38.603 1.00 85.19 324 ARG A CA 1
ATOM 2413 C C . ARG A 1 324 ? -20.906 -6.354 39.133 1.00 85.19 324 ARG A C 1
ATOM 2415 O O . ARG A 1 324 ? -21.837 -6.547 38.356 1.00 85.19 324 ARG A O 1
ATOM 2422 N N . ARG A 1 325 ? -21.085 -6.282 40.454 1.00 82.38 325 ARG A N 1
ATOM 2423 C CA . ARG A 1 325 ? -22.408 -6.385 41.083 1.00 82.38 325 ARG A CA 1
ATOM 2424 C C . ARG A 1 325 ? -23.348 -5.293 40.573 1.00 82.38 325 ARG A C 1
ATOM 2426 O O . ARG A 1 325 ? -24.509 -5.579 40.301 1.00 82.38 325 ARG A O 1
ATOM 2433 N N . ARG A 1 326 ? -22.847 -4.066 40.395 1.00 81.69 326 ARG A N 1
ATOM 2434 C CA . ARG A 1 326 ? -23.623 -2.959 39.819 1.00 81.69 326 ARG A CA 1
ATOM 2435 C C . ARG A 1 326 ? -24.032 -3.228 38.368 1.00 81.69 326 ARG A C 1
ATOM 2437 O O . ARG A 1 326 ? -25.172 -2.943 38.021 1.00 81.69 326 ARG A O 1
ATOM 2444 N N . GLY A 1 327 ? -23.140 -3.788 37.550 1.00 76.81 327 GLY A N 1
ATOM 2445 C CA . GLY A 1 327 ? -23.448 -4.183 36.169 1.00 76.81 327 GLY A CA 1
ATOM 2446 C C . GLY A 1 327 ? -24.579 -5.212 36.085 1.00 76.81 327 GLY A C 1
ATOM 2447 O O . GLY A 1 327 ? -25.558 -5.013 35.369 1.00 76.81 327 GLY A O 1
ATOM 2448 N N . LEU A 1 328 ? -24.507 -6.258 36.914 1.00 71.00 328 LEU A N 1
ATOM 2449 C CA . LEU A 1 328 ? -25.539 -7.298 36.988 1.00 71.00 328 LEU A CA 1
ATOM 2450 C C . LEU A 1 328 ? -26.912 -6.726 37.379 1.00 71.00 328 LEU A C 1
ATOM 2452 O O . LEU A 1 328 ? -27.898 -6.995 36.701 1.00 71.00 328 LEU A O 1
ATOM 2456 N N . LEU A 1 329 ? -26.960 -5.858 38.395 1.00 68.19 329 LEU A N 1
ATOM 2457 C CA . LEU A 1 329 ? -28.201 -5.211 38.846 1.00 68.19 329 LEU A CA 1
ATOM 2458 C C . LEU A 1 329 ? -28.802 -4.256 37.798 1.00 68.19 329 LEU A C 1
ATOM 2460 O O . LEU A 1 329 ? -30.018 -4.091 37.745 1.00 68.19 329 LEU A O 1
ATOM 2464 N N . ALA A 1 330 ? -27.979 -3.636 36.945 1.00 61.53 330 ALA A N 1
ATOM 2465 C CA . ALA A 1 330 ? -28.463 -2.769 35.867 1.00 61.53 330 ALA A CA 1
ATOM 2466 C C . ALA A 1 330 ? -29.121 -3.559 34.717 1.00 61.53 330 ALA A C 1
ATOM 2468 O O . ALA A 1 330 ? -29.897 -2.996 33.946 1.00 61.53 330 ALA A O 1
ATOM 2469 N N . THR A 1 331 ? -28.827 -4.860 34.611 1.00 53.88 331 THR A N 1
ATOM 2470 C CA . THR A 1 331 ? -29.315 -5.741 33.538 1.00 53.88 331 THR A CA 1
ATOM 2471 C C . THR A 1 331 ? -30.677 -6.384 33.876 1.00 53.88 331 THR A C 1
ATOM 2473 O O . THR A 1 331 ? -31.342 -6.904 32.985 1.00 53.88 331 THR A O 1
ATOM 2476 N N . GLU A 1 332 ? -31.134 -6.307 35.135 1.00 44.25 332 GLU A N 1
ATOM 2477 C CA . GLU A 1 332 ? -32.375 -6.932 35.646 1.00 44.25 332 GLU A CA 1
ATOM 2478 C C . GLU A 1 332 ? -33.653 -6.058 35.530 1.00 44.25 332 GLU A C 1
ATOM 2480 O O . GLU A 1 332 ? -34.712 -6.429 36.037 1.00 44.25 332 GLU A O 1
ATOM 2485 N N . ALA A 1 333 ? -33.615 -4.908 34.846 1.00 38.41 333 ALA A N 1
ATOM 2486 C CA . ALA A 1 333 ? -34.811 -4.081 34.613 1.00 38.41 333 ALA A CA 1
ATOM 2487 C C . ALA A 1 333 ? -35.773 -4.710 33.566 1.00 38.41 333 ALA A C 1
ATOM 2489 O O . ALA A 1 333 ? -35.309 -5.302 32.587 1.00 38.41 333 ALA A O 1
ATOM 2490 N N . PRO A 1 334 ? -37.113 -4.580 33.714 1.00 36.66 334 PRO A N 1
ATOM 2491 C CA . PRO A 1 334 ? -38.084 -5.331 32.910 1.00 36.66 334 PRO A CA 1
ATOM 2492 C C . PRO A 1 334 ? -38.053 -4.918 31.425 1.00 36.66 334 PRO A C 1
ATOM 2494 O O . PRO A 1 334 ? -37.898 -3.731 31.116 1.00 36.66 334 PRO A O 1
ATOM 2497 N N . PRO A 1 335 ? -38.219 -5.862 30.475 1.00 37.41 335 PRO A N 1
ATOM 2498 C CA . PRO A 1 335 ? -37.939 -5.595 29.073 1.00 37.41 335 PRO A CA 1
ATOM 2499 C C . PRO A 1 335 ? -39.078 -4.805 28.417 1.00 37.41 335 PRO A C 1
ATOM 2501 O O . PRO A 1 335 ? -40.249 -5.176 28.490 1.00 37.41 335 PRO A O 1
ATOM 2504 N N . ARG A 1 336 ? -38.725 -3.732 27.699 1.00 35.88 336 ARG A N 1
ATOM 2505 C CA . ARG A 1 336 ? -39.607 -3.123 26.691 1.00 35.88 336 ARG A CA 1
ATOM 2506 C C . ARG A 1 336 ? -39.753 -4.072 25.490 1.00 35.88 336 ARG A C 1
ATOM 2508 O O . ARG A 1 336 ? -38.794 -4.778 25.166 1.00 35.88 336 ARG A O 1
ATOM 2515 N N . PRO A 1 337 ? -40.913 -4.091 24.807 1.00 32.44 337 PRO A N 1
ATOM 2516 C CA . PRO A 1 337 ? -41.150 -5.008 23.701 1.00 32.44 337 PRO A CA 1
ATOM 2517 C C . PRO A 1 337 ? -40.209 -4.674 22.539 1.00 32.44 337 PRO A C 1
ATOM 2519 O O . PRO A 1 337 ? -40.192 -3.550 22.036 1.00 32.44 337 PRO A O 1
ATOM 2522 N N . ARG A 1 338 ? -39.398 -5.653 22.127 1.00 35.78 338 ARG A N 1
ATOM 2523 C CA . ARG A 1 338 ? -38.527 -5.529 20.954 1.00 35.78 338 ARG A CA 1
ATOM 2524 C C . ARG A 1 338 ? -39.368 -5.664 19.678 1.00 35.78 338 ARG A C 1
ATOM 2526 O O . ARG A 1 338 ? -40.134 -6.624 19.580 1.00 35.78 338 ARG A O 1
ATOM 2533 N N . PRO A 1 339 ? -39.204 -4.786 18.674 1.00 31.67 339 PRO A N 1
ATOM 2534 C CA . PRO A 1 339 ? -39.660 -5.095 17.328 1.00 31.67 339 PRO A CA 1
ATOM 2535 C C . PRO A 1 339 ? -38.808 -6.248 16.780 1.00 31.67 339 PRO A C 1
ATOM 2537 O O . PRO A 1 339 ? -37.595 -6.296 16.994 1.00 31.67 339 PRO A O 1
ATOM 2540 N N . ARG A 1 340 ? -39.463 -7.211 16.123 1.00 32.06 340 ARG A N 1
ATOM 2541 C CA . ARG A 1 340 ? -38.832 -8.374 15.487 1.00 32.06 340 ARG A CA 1
ATOM 2542 C C . ARG A 1 340 ? -37.736 -7.914 14.521 1.00 32.06 340 ARG A C 1
ATOM 2544 O O . ARG A 1 340 ? -38.038 -7.456 13.426 1.00 32.06 340 ARG A O 1
ATOM 2551 N N . ALA A 1 341 ? -36.481 -8.096 14.916 1.00 29.69 341 ALA A N 1
ATOM 2552 C CA . ALA A 1 341 ? -35.363 -8.151 13.992 1.00 29.69 341 ALA A CA 1
ATOM 2553 C C . ALA A 1 341 ? -35.184 -9.614 13.580 1.00 29.69 341 ALA A C 1
ATOM 2555 O O . ALA A 1 341 ? -34.672 -10.439 14.336 1.00 29.69 341 ALA A O 1
ATOM 2556 N N . THR A 1 342 ? -35.649 -9.947 12.384 1.00 31.50 342 THR A N 1
ATOM 2557 C CA . THR A 1 342 ? -35.116 -11.077 11.630 1.00 31.50 342 THR A CA 1
ATOM 2558 C C . THR A 1 342 ? -33.720 -10.684 11.155 1.00 31.50 342 THR A C 1
ATOM 2560 O O . THR A 1 342 ? -33.573 -10.113 10.078 1.00 31.50 342 THR A O 1
ATOM 2563 N N . SER A 1 343 ? -32.698 -10.953 11.963 1.00 32.50 343 SER A N 1
ATOM 2564 C CA . SER A 1 343 ? -31.341 -11.093 11.436 1.00 32.50 343 SER A CA 1
ATOM 2565 C C . SER A 1 343 ? -31.176 -12.540 10.972 1.00 32.50 343 SER A C 1
ATOM 2567 O O . SER A 1 343 ? -31.460 -13.451 11.757 1.00 32.50 343 SER A O 1
ATOM 2569 N N . PRO A 1 344 ? -30.729 -12.794 9.732 1.00 32.97 344 PRO A N 1
ATOM 2570 C CA . PRO A 1 344 ? -30.240 -14.109 9.384 1.00 32.97 344 PRO A CA 1
ATOM 2571 C C . PRO A 1 344 ? -28.953 -14.356 10.176 1.00 32.97 344 PRO A C 1
ATOM 2573 O O . PRO A 1 344 ? -28.082 -13.494 10.282 1.00 32.97 344 PRO A O 1
ATOM 2576 N N . CYS A 1 345 ? -28.867 -15.546 10.761 1.00 24.38 345 CYS A N 1
ATOM 2577 C CA . CYS A 1 345 ? -27.626 -16.139 11.245 1.00 24.38 345 CYS A CA 1
ATOM 2578 C C . CYS A 1 345 ? -26.530 -15.966 10.169 1.00 24.38 345 CYS A C 1
ATOM 2580 O O . CYS A 1 345 ? -26.862 -16.122 8.987 1.00 24.38 345 CYS A O 1
ATOM 2582 N N . PRO A 1 346 ? -25.257 -15.680 10.509 1.00 33.41 346 PRO A N 1
ATOM 2583 C CA . PRO A 1 346 ? -24.194 -15.770 9.522 1.00 33.41 346 PRO A CA 1
ATOM 2584 C C . PRO A 1 346 ? -24.122 -17.237 9.100 1.00 33.41 346 PRO A C 1
ATOM 2586 O O . PRO A 1 346 ? -23.708 -18.106 9.869 1.00 33.41 346 PRO A O 1
ATOM 2589 N N . ARG A 1 347 ? -24.626 -17.531 7.899 1.00 33.97 347 ARG A N 1
ATOM 2590 C CA . ARG A 1 347 ? -24.392 -18.822 7.260 1.00 33.97 347 ARG A CA 1
ATOM 2591 C C . ARG A 1 347 ? -22.879 -18.955 7.117 1.00 33.97 347 ARG A C 1
ATOM 2593 O O . ARG A 1 347 ? -22.202 -17.963 6.851 1.00 33.97 347 ARG A O 1
ATOM 2600 N N . GLY A 1 348 ? -22.375 -20.149 7.424 1.00 30.12 348 GLY A N 1
ATOM 2601 C CA . GLY A 1 348 ? -20.948 -20.442 7.503 1.00 30.12 348 GLY A CA 1
ATOM 2602 C C . GLY A 1 348 ? -20.189 -19.932 6.284 1.00 30.12 348 GLY A C 1
ATOM 2603 O O . GLY A 1 348 ? -20.769 -19.823 5.210 1.00 30.12 348 GLY A O 1
ATOM 2604 N N . ALA A 1 349 ? -18.912 -19.604 6.492 1.00 37.31 349 ALA A N 1
ATOM 2605 C CA . ALA A 1 349 ? -17.985 -19.182 5.452 1.00 37.31 349 ALA A CA 1
ATOM 2606 C C . ALA A 1 349 ? -18.195 -20.012 4.175 1.00 37.31 349 ALA A C 1
ATOM 2608 O O . ALA A 1 349 ? -17.824 -21.184 4.125 1.00 37.31 349 ALA A O 1
ATOM 2609 N N . GLU A 1 350 ? -18.858 -19.420 3.181 1.00 54.69 350 GLU A N 1
ATOM 2610 C CA . GLU A 1 350 ? -19.028 -20.031 1.869 1.00 54.69 350 GLU A CA 1
ATOM 2611 C C . GLU A 1 350 ? -17.625 -20.211 1.294 1.00 54.69 350 GLU A C 1
ATOM 2613 O O . GLU A 1 350 ? -16.872 -19.244 1.146 1.00 54.69 350 GLU A O 1
ATOM 2618 N N . ALA A 1 351 ? -17.233 -21.465 1.068 1.00 67.25 351 ALA A N 1
ATOM 2619 C CA . ALA A 1 351 ? -15.935 -21.782 0.501 1.00 67.25 351 ALA A CA 1
ATOM 2620 C C . ALA A 1 351 ? -15.816 -21.095 -0.866 1.00 67.25 351 ALA A C 1
ATOM 2622 O O . ALA A 1 351 ? -16.689 -21.251 -1.722 1.00 67.25 351 ALA A O 1
ATOM 2623 N N . ALA A 1 352 ? -14.755 -20.307 -1.051 1.00 85.25 352 ALA A N 1
ATOM 2624 C CA . ALA A 1 352 ? -14.553 -19.564 -2.284 1.00 85.25 352 ALA A CA 1
ATOM 2625 C C . ALA A 1 352 ? -14.478 -20.531 -3.478 1.00 85.25 352 ALA A C 1
ATOM 2627 O O . ALA A 1 352 ? -13.732 -21.512 -3.438 1.00 85.25 352 ALA A O 1
ATOM 2628 N N . THR A 1 353 ? -15.272 -20.268 -4.516 1.00 92.00 353 THR A N 1
ATOM 2629 C CA . THR A 1 353 ? -15.397 -21.149 -5.686 1.00 92.00 353 THR A CA 1
ATOM 2630 C C . THR A 1 353 ? -14.568 -20.621 -6.854 1.00 92.00 353 THR A C 1
ATOM 2632 O O . THR A 1 353 ? -14.616 -19.435 -7.177 1.00 92.00 353 THR A O 1
ATOM 2635 N N . VAL A 1 354 ? -13.809 -21.501 -7.502 1.00 94.56 354 VAL A N 1
ATOM 2636 C CA . VAL A 1 354 ? -13.067 -21.217 -8.732 1.00 94.56 354 VAL A CA 1
ATOM 2637 C C . VAL A 1 354 ? -13.926 -21.628 -9.926 1.00 94.56 354 VAL A C 1
ATOM 2639 O O . VAL A 1 354 ? -14.241 -22.806 -10.102 1.00 94.56 354 VAL A O 1
ATOM 2642 N N . PHE A 1 355 ? -14.315 -20.659 -10.748 1.00 94.12 355 PHE A N 1
ATOM 2643 C CA . PHE A 1 355 ? -15.064 -20.897 -11.980 1.00 94.12 355 PHE A CA 1
ATOM 2644 C C . PHE A 1 355 ? -14.083 -21.049 -13.136 1.00 94.12 355 PHE A C 1
ATOM 2646 O O . PHE A 1 355 ? -13.324 -20.128 -13.416 1.00 94.12 355 PHE A O 1
ATOM 2653 N N . LEU A 1 356 ? -14.086 -22.197 -13.804 1.00 94.25 356 LEU A N 1
ATOM 2654 C CA . LEU A 1 356 ? -13.292 -22.446 -15.002 1.00 94.25 356 LEU A CA 1
ATOM 2655 C C . LEU A 1 356 ? -14.191 -22.323 -16.223 1.00 94.25 356 LEU A C 1
ATOM 2657 O O . LEU A 1 356 ? -15.167 -23.059 -16.343 1.00 94.25 356 LEU A O 1
ATOM 2661 N N . VAL A 1 357 ? -13.856 -21.438 -17.147 1.00 92.94 357 VAL A N 1
ATOM 2662 C CA . VAL A 1 357 ? -14.601 -21.247 -18.390 1.00 92.94 357 VAL A CA 1
ATOM 2663 C C . VAL A 1 357 ? -13.603 -21.352 -19.523 1.00 92.94 357 VAL A C 1
ATOM 2665 O O . VAL A 1 357 ? -12.773 -20.472 -19.707 1.00 92.94 357 VAL A O 1
ATOM 2668 N N . HIS A 1 358 ? -13.639 -22.466 -20.239 1.00 90.50 358 HIS A N 1
ATOM 2669 C CA . HIS A 1 358 ? -12.657 -22.755 -21.278 1.00 90.50 358 HIS A CA 1
ATOM 2670 C C . HIS A 1 358 ? -13.312 -23.551 -22.388 1.00 90.50 358 HIS A C 1
ATOM 2672 O O . HIS A 1 358 ? -14.182 -24.366 -22.086 1.00 90.50 358 HIS A O 1
ATOM 2678 N N . ARG A 1 359 ? -12.914 -23.382 -23.651 1.00 87.62 359 ARG A N 1
ATOM 2679 C CA . ARG A 1 359 ? -13.524 -24.136 -24.761 1.00 87.62 359 ARG A CA 1
ATOM 2680 C C . ARG A 1 359 ? -13.071 -25.603 -24.814 1.00 87.62 359 ARG A C 1
ATOM 2682 O O . ARG A 1 359 ? -13.884 -26.498 -25.055 1.00 87.62 359 ARG A O 1
ATOM 2689 N N . ASP A 1 360 ? -11.801 -25.867 -24.501 1.00 87.62 360 ASP A N 1
ATOM 2690 C CA . ASP A 1 360 ? -11.189 -27.206 -24.550 1.00 87.62 360 ASP A CA 1
ATOM 2691 C C . ASP A 1 360 ? -11.585 -28.092 -23.338 1.00 87.62 360 ASP A C 1
ATOM 2693 O O . ASP A 1 360 ? -11.281 -27.738 -22.193 1.00 87.62 360 ASP A O 1
ATOM 2697 N N . PRO A 1 361 ? -12.242 -29.255 -23.546 1.00 87.50 361 PRO A N 1
ATOM 2698 C CA . PRO A 1 361 ? -12.617 -30.177 -22.471 1.00 87.50 361 PRO A CA 1
ATOM 2699 C C . PRO A 1 361 ? -11.432 -30.827 -21.745 1.00 87.50 361 PRO A C 1
ATOM 2701 O O . PRO A 1 361 ? -11.532 -31.076 -20.542 1.00 87.50 361 PRO A O 1
ATOM 2704 N N . SER A 1 362 ? -10.331 -31.107 -22.441 1.00 87.94 362 SER A N 1
ATOM 2705 C CA . SER A 1 362 ? -9.122 -31.692 -21.860 1.00 87.94 362 SER A CA 1
ATOM 2706 C C . SER A 1 362 ? -8.426 -30.692 -20.946 1.00 87.94 362 SER A C 1
ATOM 2708 O O . SER A 1 362 ? -8.066 -31.047 -19.822 1.00 87.94 362 SER A O 1
ATOM 2710 N N . TRP A 1 363 ? -8.330 -29.431 -21.379 1.00 91.81 363 TRP A N 1
ATOM 2711 C CA . TRP A 1 363 ? -7.819 -28.345 -20.543 1.00 91.81 363 TRP A CA 1
ATOM 2712 C C . TRP A 1 363 ? -8.675 -28.167 -19.283 1.00 91.81 363 TRP A C 1
ATOM 2714 O O . TRP A 1 363 ? -8.144 -28.177 -18.172 1.00 91.81 363 TRP A O 1
ATOM 2724 N N . ARG A 1 364 ? -10.014 -28.110 -19.428 1.00 93.12 364 ARG A N 1
ATOM 2725 C CA . ARG A 1 364 ? -10.938 -28.003 -18.278 1.00 93.12 364 ARG A CA 1
ATOM 2726 C C . ARG A 1 364 ? -10.744 -29.137 -17.282 1.00 93.12 364 ARG A C 1
ATOM 2728 O O . ARG A 1 364 ? -10.733 -28.884 -16.083 1.00 93.12 364 ARG A O 1
ATOM 2735 N N . GLY A 1 365 ? -10.605 -30.372 -17.765 1.00 89.69 365 GLY A N 1
ATOM 2736 C CA . GLY A 1 365 ? -10.394 -31.542 -16.914 1.00 89.69 365 GLY A CA 1
ATOM 2737 C C . GLY A 1 365 ? -9.082 -31.471 -16.133 1.00 89.69 365 GLY A C 1
ATOM 2738 O O . GLY A 1 365 ? -9.082 -31.695 -14.923 1.00 89.69 365 GLY A O 1
ATOM 2739 N N . ALA A 1 366 ? -7.984 -31.108 -16.803 1.00 90.38 366 ALA A N 1
ATOM 2740 C CA . ALA A 1 366 ? -6.669 -30.978 -16.178 1.00 90.38 366 ALA A CA 1
ATOM 2741 C C . ALA A 1 366 ? -6.632 -29.849 -15.134 1.00 90.38 366 ALA A C 1
ATOM 2743 O O . ALA A 1 366 ? -6.220 -30.076 -13.997 1.00 90.38 366 ALA A O 1
ATOM 2744 N N . ALA A 1 367 ? -7.123 -28.658 -15.489 1.00 92.94 367 ALA A N 1
ATOM 2745 C CA . ALA A 1 367 ? -7.184 -27.513 -14.583 1.00 92.94 367 ALA A CA 1
ATOM 2746 C C . ALA A 1 367 ? -8.108 -27.776 -13.382 1.00 92.94 367 ALA A C 1
ATOM 2748 O O . ALA A 1 367 ? -7.753 -27.454 -12.248 1.00 92.94 367 ALA A O 1
ATOM 2749 N N . ALA A 1 368 ? -9.272 -28.398 -13.605 1.00 93.81 368 ALA A N 1
ATOM 2750 C CA . ALA A 1 368 ? -10.195 -28.739 -12.526 1.00 93.81 368 ALA A CA 1
ATOM 2751 C C . ALA A 1 368 ? -9.586 -29.748 -11.548 1.00 93.81 368 ALA A C 1
ATOM 2753 O O . ALA A 1 368 ? -9.663 -29.523 -10.342 1.00 93.81 368 ALA A O 1
ATOM 2754 N N . GLY A 1 369 ? -8.955 -30.814 -12.054 1.00 90.50 369 GLY A N 1
ATOM 2755 C CA . GLY A 1 369 ? -8.285 -31.813 -11.220 1.00 90.50 369 GLY A CA 1
ATOM 2756 C C . GLY A 1 369 ? -7.187 -31.192 -10.358 1.00 90.50 369 GLY A C 1
ATOM 2757 O O . GLY A 1 369 ? -7.201 -31.350 -9.141 1.00 90.50 369 GLY A O 1
ATOM 2758 N N . LEU A 1 370 ? -6.311 -30.389 -10.970 1.00 92.25 370 LEU A N 1
ATOM 2759 C CA . LEU A 1 370 ? -5.234 -29.679 -10.277 1.00 92.25 370 LEU A CA 1
ATOM 2760 C C . LEU A 1 370 ? -5.754 -28.798 -9.127 1.00 92.25 370 LEU A C 1
ATOM 2762 O O . LEU A 1 370 ? -5.239 -28.826 -8.010 1.00 92.25 370 LEU A O 1
ATOM 2766 N N . LEU A 1 371 ? -6.789 -28.001 -9.394 1.00 92.12 371 LEU A N 1
ATOM 2767 C CA . LEU A 1 371 ? -7.349 -27.074 -8.412 1.00 92.12 371 LEU A CA 1
ATOM 2768 C C . LEU A 1 371 ? -8.099 -27.799 -7.287 1.00 92.12 371 LEU A C 1
ATOM 2770 O O . LEU A 1 371 ? -8.032 -27.375 -6.133 1.00 92.12 371 LEU A O 1
ATOM 2774 N N . GLN A 1 372 ? -8.779 -28.902 -7.603 1.00 92.44 372 GLN A N 1
ATOM 2775 C CA . GLN A 1 372 ? -9.439 -29.753 -6.611 1.00 92.44 372 GLN A CA 1
ATOM 2776 C C . GLN A 1 372 ? -8.423 -30.449 -5.700 1.00 92.44 372 GLN A C 1
ATOM 2778 O O . GLN A 1 372 ? -8.624 -30.483 -4.487 1.00 92.44 372 GLN A O 1
ATOM 2783 N N . GLU A 1 373 ? -7.310 -30.945 -6.250 1.00 89.31 373 GLU A N 1
ATOM 2784 C CA . GLU A 1 373 ? -6.202 -31.514 -5.470 1.00 89.31 373 GLU A CA 1
ATOM 2785 C C . GLU A 1 373 ? -5.576 -30.481 -4.521 1.00 89.31 373 GLU A C 1
ATOM 2787 O O . GLU A 1 373 ? -5.221 -30.810 -3.389 1.00 89.31 373 GLU A O 1
ATOM 2792 N N . ALA A 1 374 ? -5.520 -29.214 -4.939 1.00 86.12 374 ALA A N 1
ATOM 2793 C CA . ALA A 1 374 ? -5.095 -28.093 -4.102 1.00 86.12 374 ALA A CA 1
ATOM 2794 C C . ALA A 1 374 ? -6.151 -27.636 -3.068 1.00 86.12 374 ALA A C 1
ATOM 2796 O O . ALA A 1 374 ? -5.887 -26.730 -2.277 1.00 86.12 374 ALA A O 1
ATOM 2797 N N . GLY A 1 375 ? -7.332 -28.265 -3.032 1.00 88.50 375 GLY A N 1
ATOM 2798 C CA . GLY A 1 375 ? -8.379 -28.012 -2.038 1.00 88.50 375 GLY A CA 1
ATOM 2799 C C . GLY A 1 375 ? -9.378 -26.911 -2.404 1.00 88.50 375 GLY A C 1
ATOM 2800 O O . GLY A 1 375 ? -10.126 -26.459 -1.534 1.00 88.50 375 GLY A O 1
ATOM 2801 N N . HIS A 1 376 ? -9.418 -26.468 -3.662 1.00 90.19 376 HIS A N 1
ATOM 2802 C CA . HIS A 1 376 ? -10.390 -25.477 -4.122 1.00 90.19 376 HIS A CA 1
ATOM 2803 C C . HIS A 1 376 ? -11.720 -26.125 -4.534 1.00 90.19 376 HIS A C 1
ATOM 2805 O O . HIS A 1 376 ? -11.754 -27.195 -5.143 1.00 90.19 376 HIS A O 1
ATOM 2811 N N . ALA A 1 377 ? -12.836 -25.445 -4.254 1.00 91.81 377 ALA A N 1
ATOM 2812 C CA . ALA A 1 377 ? -14.117 -25.774 -4.873 1.00 91.81 377 ALA A CA 1
ATOM 2813 C C . ALA A 1 377 ? -14.095 -25.283 -6.327 1.00 91.81 377 ALA A C 1
ATOM 2815 O O . ALA A 1 377 ? -13.807 -24.113 -6.562 1.00 91.81 377 ALA A O 1
ATOM 2816 N N . VAL A 1 378 ? -14.389 -26.154 -7.296 1.00 92.75 378 VAL A N 1
ATOM 2817 C CA . VAL A 1 378 ? -14.274 -25.832 -8.728 1.00 92.75 378 VAL A CA 1
ATOM 2818 C C . VAL A 1 378 ? -15.588 -26.098 -9.453 1.00 92.75 378 VAL A C 1
ATOM 2820 O O . VAL A 1 378 ? -16.175 -27.168 -9.291 1.00 92.75 378 VAL A O 1
ATOM 2823 N N . GLN A 1 379 ? -16.018 -25.156 -10.293 1.00 93.12 379 GLN A N 1
ATOM 2824 C CA . GLN A 1 379 ? -17.106 -25.343 -11.255 1.00 93.12 379 GLN A CA 1
ATOM 2825 C C . GLN A 1 379 ? -16.600 -25.043 -12.665 1.00 93.12 379 GLN A C 1
ATOM 2827 O O . GLN A 1 379 ? -16.039 -23.977 -12.895 1.00 93.12 379 GLN A O 1
ATOM 2832 N N . ALA A 1 380 ? -16.786 -25.971 -13.606 1.00 92.44 380 ALA A N 1
ATOM 2833 C CA . ALA A 1 380 ? -16.261 -25.849 -14.965 1.00 92.44 380 ALA A CA 1
ATOM 2834 C C . ALA A 1 380 ? -17.382 -25.729 -16.008 1.00 92.44 380 ALA A C 1
ATOM 2836 O O . ALA A 1 380 ? -18.343 -26.496 -15.987 1.00 92.44 380 ALA A O 1
ATOM 2837 N N . PHE A 1 381 ? -17.218 -24.808 -16.956 1.00 90.06 381 PHE A N 1
ATOM 2838 C CA . PHE A 1 381 ? -18.186 -24.466 -17.994 1.00 90.06 381 PHE A CA 1
ATOM 2839 C C . PHE A 1 381 ? -17.521 -24.498 -19.367 1.00 90.06 381 PHE A C 1
ATOM 2841 O O . PHE A 1 381 ? -16.377 -24.079 -19.533 1.00 90.06 381 PHE A O 1
ATOM 2848 N N . ALA A 1 382 ? -18.257 -24.995 -20.360 1.00 81.69 382 ALA A N 1
ATOM 2849 C CA . ALA A 1 382 ? -17.808 -25.030 -21.751 1.00 81.69 382 ALA A CA 1
ATOM 2850 C C . ALA A 1 382 ? -18.211 -23.781 -22.556 1.00 81.69 382 ALA A C 1
ATOM 2852 O O . ALA A 1 382 ? -17.770 -23.624 -23.690 1.00 81.69 382 ALA A O 1
ATOM 2853 N N . SER A 1 383 ? -19.073 -22.930 -21.994 1.00 77.50 383 SER A N 1
ATOM 2854 C CA . SER A 1 383 ? -19.655 -21.760 -22.660 1.00 77.50 383 SER A CA 1
ATOM 2855 C C . SER A 1 383 ? -19.792 -20.595 -21.687 1.00 77.50 383 SER A C 1
ATOM 2857 O O . SER A 1 383 ? -20.158 -20.812 -20.525 1.00 77.50 383 SER A O 1
ATOM 2859 N N . SER A 1 384 ? -19.608 -19.379 -22.190 1.00 81.50 384 SER A N 1
ATOM 2860 C CA . SER A 1 384 ? -19.779 -18.126 -21.454 1.00 81.50 384 SER A CA 1
ATOM 2861 C C . SER A 1 384 ? -21.188 -17.958 -20.900 1.00 81.50 384 SER A C 1
ATOM 2863 O O . SER A 1 384 ? -21.350 -17.548 -19.755 1.00 81.50 384 SER A O 1
ATOM 2865 N N . LEU A 1 385 ? -22.214 -18.314 -21.680 1.00 76.00 385 LEU A N 1
ATOM 2866 C CA . LEU A 1 385 ? -23.616 -18.154 -21.274 1.00 76.00 385 LEU A CA 1
ATOM 2867 C C . LEU A 1 385 ? -23.967 -18.982 -20.029 1.00 76.00 385 LEU A C 1
ATOM 2869 O O . LEU A 1 385 ? -24.499 -18.444 -19.060 1.00 76.00 385 LEU A O 1
ATOM 2873 N N . ALA A 1 386 ? -23.601 -20.268 -20.018 1.00 79.56 386 ALA A N 1
ATOM 2874 C CA . ALA A 1 386 ? -23.819 -21.140 -18.860 1.00 79.56 386 ALA A CA 1
ATOM 2875 C C . ALA A 1 386 ? -23.071 -20.646 -17.610 1.00 79.56 386 ALA A C 1
ATOM 2877 O O . ALA A 1 386 ? -23.563 -20.782 -16.490 1.00 79.56 386 ALA A O 1
ATOM 2878 N N . PHE A 1 387 ? -21.891 -20.051 -17.800 1.00 86.81 387 PHE A N 1
ATOM 2879 C CA . PHE A 1 387 ? -21.152 -19.423 -16.713 1.00 86.81 387 PHE A CA 1
ATOM 2880 C C . PHE A 1 387 ? -21.847 -18.154 -16.199 1.00 86.81 387 PHE A C 1
ATOM 2882 O O . PHE A 1 387 ? -22.011 -18.016 -14.991 1.00 86.81 387 PHE A O 1
ATOM 2889 N N . LEU A 1 388 ? -22.290 -17.249 -17.077 1.00 80.88 388 LEU A N 1
ATOM 2890 C CA . LEU A 1 388 ? -22.966 -16.007 -16.684 1.00 80.88 388 LEU A CA 1
ATOM 2891 C C . LEU A 1 388 ? -24.251 -16.281 -15.887 1.00 80.88 388 LEU A C 1
ATOM 2893 O O . LEU A 1 388 ? -24.528 -15.583 -14.915 1.00 80.88 388 LEU A O 1
ATOM 2897 N N . GLU A 1 389 ? -25.005 -17.327 -16.237 1.00 79.50 389 GLU A N 1
ATOM 2898 C CA . GLU A 1 389 ? -26.169 -17.761 -15.453 1.00 79.50 389 GLU A CA 1
ATOM 2899 C C . GLU A 1 389 ? -25.782 -18.249 -14.049 1.00 79.50 389 GLU A C 1
ATOM 2901 O O . GLU A 1 389 ? -26.447 -17.897 -13.073 1.00 79.50 389 GLU A O 1
ATOM 2906 N N . ALA A 1 390 ? -24.696 -19.019 -13.937 1.00 78.06 390 ALA A N 1
ATOM 2907 C CA . ALA A 1 390 ? -24.209 -19.567 -12.671 1.00 78.06 390 ALA A CA 1
ATOM 2908 C C . ALA A 1 390 ? -23.486 -18.534 -11.787 1.00 78.06 390 ALA A C 1
ATOM 2910 O O . ALA A 1 390 ? -23.489 -18.662 -10.564 1.00 78.06 390 ALA A O 1
ATOM 2911 N N . ALA A 1 391 ? -22.877 -17.505 -12.383 1.00 72.75 391 ALA A N 1
ATOM 2912 C CA . ALA A 1 391 ? -22.133 -16.460 -11.681 1.00 72.75 391 ALA A CA 1
ATOM 2913 C C . ALA A 1 391 ? -23.040 -15.490 -10.900 1.00 72.75 391 ALA A C 1
ATOM 2915 O O . ALA A 1 391 ? -22.570 -14.759 -10.021 1.00 72.75 391 ALA A O 1
ATOM 2916 N N . ARG A 1 392 ? -24.347 -15.478 -11.191 1.00 69.50 392 ARG A N 1
ATOM 2917 C CA . ARG A 1 392 ? -25.322 -14.611 -10.523 1.00 69.50 392 ARG A CA 1
ATOM 2918 C C . ARG A 1 392 ? -25.479 -14.983 -9.051 1.00 69.50 392 ARG A C 1
ATOM 2920 O O . ARG A 1 392 ? -25.890 -16.086 -8.708 1.00 69.50 392 ARG A O 1
ATOM 2927 N N . GLY A 1 393 ? -25.207 -14.019 -8.172 1.00 64.62 393 GLY A N 1
ATOM 2928 C CA . GLY A 1 393 ? -25.384 -14.181 -6.725 1.00 64.62 393 GLY A CA 1
ATOM 2929 C C . GLY A 1 393 ? -24.280 -14.982 -6.031 1.00 64.62 393 GLY A C 1
ATOM 2930 O O . GLY A 1 393 ? -24.449 -15.357 -4.873 1.00 64.62 393 GLY A O 1
ATOM 2931 N N . VAL A 1 394 ? -23.155 -15.232 -6.707 1.00 73.31 394 VAL A N 1
ATOM 2932 C CA . VAL A 1 394 ? -21.992 -15.879 -6.094 1.00 73.31 394 VAL A CA 1
ATOM 2933 C C . VAL A 1 394 ? -21.326 -14.940 -5.085 1.00 73.31 394 VAL A C 1
ATOM 2935 O O . VAL A 1 394 ? -21.017 -13.791 -5.398 1.00 73.31 394 VAL A O 1
ATOM 2938 N N . GLY A 1 395 ? -21.081 -15.456 -3.877 1.00 70.38 395 GLY A N 1
ATOM 2939 C CA . GLY A 1 395 ? -20.478 -14.712 -2.773 1.00 70.38 395 GLY A CA 1
ATOM 2940 C C . GLY A 1 395 ? -18.963 -14.534 -2.891 1.00 70.38 395 GLY A C 1
ATOM 2941 O O . GLY A 1 395 ? -18.496 -13.403 -2.928 1.00 70.38 395 GLY A O 1
ATOM 2942 N N . ALA A 1 396 ? -18.192 -15.625 -2.923 1.00 86.25 396 ALA A N 1
ATOM 2943 C CA . ALA A 1 396 ? -16.725 -15.605 -2.874 1.00 86.25 396 ALA A CA 1
ATOM 2944 C C . ALA A 1 396 ? -16.112 -16.518 -3.942 1.00 86.25 396 ALA A C 1
ATOM 2946 O O . ALA A 1 396 ? -16.574 -17.645 -4.135 1.00 86.25 396 ALA A O 1
ATOM 2947 N N . GLY A 1 397 ? -15.045 -16.070 -4.604 1.00 92.31 397 GLY A N 1
ATOM 2948 C CA . GLY A 1 397 ? -14.430 -16.861 -5.666 1.00 92.31 397 GLY A CA 1
ATOM 2949 C C . GLY A 1 397 ? -13.530 -16.097 -6.625 1.00 92.31 397 GLY A C 1
ATOM 2950 O O . GLY A 1 397 ? -13.215 -14.927 -6.424 1.00 92.31 397 GLY A O 1
ATOM 2951 N N . CYS A 1 398 ? -13.137 -16.776 -7.696 1.00 94.25 398 CYS A N 1
ATOM 2952 C CA . CYS A 1 398 ? -12.464 -16.183 -8.848 1.00 94.25 398 CYS A CA 1
ATOM 2953 C C . CYS A 1 398 ? -12.837 -16.931 -10.128 1.00 94.25 398 CYS A C 1
ATOM 2955 O O . CYS A 1 398 ? -13.326 -18.058 -10.077 1.00 94.25 398 CYS A O 1
ATOM 2957 N N . VAL A 1 399 ? -12.576 -16.319 -11.278 1.00 94.44 399 VAL A N 1
ATOM 2958 C CA . VAL A 1 399 ? -12.862 -16.899 -12.593 1.00 94.44 399 VAL A CA 1
ATOM 2959 C C . VAL A 1 399 ? -11.553 -17.089 -13.348 1.00 94.44 399 VAL A C 1
ATOM 2961 O O . VAL A 1 399 ? -10.747 -16.164 -13.400 1.00 94.44 399 VAL A O 1
ATOM 2964 N N . VAL A 1 400 ? -11.353 -18.259 -13.943 1.00 94.50 400 VAL A N 1
ATOM 2965 C CA . VAL A 1 400 ? -10.327 -18.509 -14.959 1.00 94.50 400 VAL A CA 1
ATOM 2966 C C . VAL A 1 400 ? -11.042 -18.633 -16.297 1.00 94.50 400 VAL A C 1
ATOM 2968 O O . VAL A 1 400 ? -11.903 -19.500 -16.454 1.00 94.50 400 VAL A O 1
ATOM 2971 N N . LEU A 1 401 ? -10.737 -17.727 -17.218 1.00 93.31 401 LEU A N 1
ATOM 2972 C CA . LEU A 1 401 ? -11.549 -17.441 -18.392 1.00 93.31 401 LEU A CA 1
ATOM 2973 C C . LEU A 1 401 ? -10.706 -17.492 -19.664 1.00 93.31 401 LEU A C 1
ATOM 2975 O O . LEU A 1 401 ? -9.774 -16.712 -19.829 1.00 93.31 401 LEU A O 1
ATOM 2979 N N . ASP A 1 402 ? -11.053 -18.394 -20.568 1.00 90.69 402 ASP A N 1
ATOM 2980 C CA . ASP A 1 402 ? -10.521 -18.429 -21.927 1.00 90.69 402 ASP A CA 1
ATOM 2981 C C . ASP A 1 402 ? -10.960 -17.182 -22.700 1.00 90.69 402 ASP A C 1
ATOM 2983 O O . ASP A 1 402 ? -12.118 -16.759 -22.627 1.00 90.69 402 ASP A O 1
ATOM 2987 N N . VAL A 1 403 ? -10.022 -16.566 -23.414 1.00 87.75 403 VAL A N 1
ATOM 2988 C CA . VAL A 1 403 ? -10.313 -15.418 -24.278 1.00 87.75 403 VAL A CA 1
ATOM 2989 C C . VAL A 1 403 ? -11.158 -15.860 -25.471 1.00 87.75 403 VAL A C 1
ATOM 2991 O O . VAL A 1 403 ? -12.115 -15.177 -25.845 1.00 87.75 403 VAL A O 1
ATOM 2994 N N . HIS A 1 404 ? -10.845 -17.021 -26.046 1.00 82.06 404 HIS A N 1
ATOM 2995 C CA . HIS A 1 404 ? -11.368 -17.450 -27.340 1.00 82.06 404 HIS A CA 1
ATOM 2996 C C . HIS A 1 404 ? -12.522 -18.438 -27.201 1.00 82.06 404 HIS A C 1
ATOM 2998 O O . HIS A 1 404 ? -12.508 -19.536 -27.768 1.00 82.06 404 HIS A O 1
ATOM 3004 N N . LEU A 1 405 ? -13.543 -18.037 -26.449 1.00 80.81 405 LEU A N 1
ATOM 3005 C CA . LEU A 1 405 ? -14.756 -18.825 -26.267 1.00 80.81 405 LEU A CA 1
ATOM 3006 C C . LEU A 1 405 ? -15.625 -18.830 -27.538 1.00 80.81 405 LEU A C 1
ATOM 3008 O O . LEU A 1 405 ? -15.647 -17.856 -28.290 1.00 80.81 405 LEU A O 1
ATOM 3012 N N . PRO A 1 406 ? -16.352 -19.932 -27.801 1.00 66.81 406 PRO A N 1
ATOM 3013 C CA . PRO A 1 406 ? -17.087 -20.117 -29.053 1.00 66.81 406 PRO A CA 1
ATOM 3014 C C . PRO A 1 406 ? -18.349 -19.251 -29.170 1.00 66.81 406 PRO A C 1
ATOM 3016 O O . PRO A 1 406 ? -18.906 -19.144 -30.260 1.00 66.81 406 PRO A O 1
ATOM 3019 N N . ASP A 1 407 ? -18.836 -18.698 -28.058 1.00 73.75 407 ASP A N 1
ATOM 3020 C CA . ASP A 1 407 ? -20.055 -17.898 -27.984 1.00 73.75 407 ASP A CA 1
ATOM 3021 C C . ASP A 1 407 ? -19.758 -16.396 -27.873 1.00 73.75 407 ASP A C 1
ATOM 3023 O O . ASP A 1 407 ? -20.042 -15.644 -28.802 1.00 73.75 407 ASP A O 1
ATOM 3027 N N . VAL A 1 408 ? -19.189 -15.964 -26.749 1.00 76.12 408 VAL A N 1
ATOM 3028 C CA . VAL A 1 408 ? -18.884 -14.563 -26.432 1.00 76.12 408 VAL A CA 1
ATOM 3029 C C . VAL A 1 408 ? -17.414 -14.480 -26.054 1.00 76.12 408 VAL A C 1
ATOM 3031 O O . VAL A 1 408 ? -16.947 -15.303 -25.274 1.00 76.12 408 VAL A O 1
ATOM 3034 N N . ASN A 1 409 ? -16.681 -13.495 -26.578 1.00 79.88 409 ASN A N 1
ATOM 3035 C CA . ASN A 1 409 ? -15.261 -13.339 -26.257 1.00 79.88 409 ASN A CA 1
ATOM 3036 C C . ASN A 1 409 ? -15.078 -13.152 -24.738 1.00 79.88 409 ASN A C 1
ATOM 3038 O O . ASN A 1 409 ? -15.821 -12.398 -24.107 1.00 79.88 409 ASN A O 1
ATOM 3042 N N . GLY A 1 410 ? -14.075 -13.795 -24.132 1.00 81.75 410 GLY A N 1
ATOM 3043 C CA . GLY A 1 410 ? -13.827 -13.702 -22.689 1.00 81.75 410 GLY A CA 1
ATOM 3044 C C . GLY A 1 410 ? -13.670 -12.259 -22.175 1.00 81.75 410 GLY A C 1
ATOM 3045 O O . GLY A 1 410 ? -14.084 -11.939 -21.057 1.00 81.75 410 GLY A O 1
ATOM 3046 N N . LEU A 1 411 ? -13.132 -11.345 -22.986 1.00 82.50 411 LEU A N 1
ATOM 3047 C CA . LEU A 1 411 ? -13.042 -9.919 -22.645 1.00 82.50 411 LEU A CA 1
ATOM 3048 C C . LEU A 1 411 ? -14.426 -9.254 -22.561 1.00 82.50 411 LEU A C 1
ATOM 3050 O O . LEU A 1 411 ? -14.670 -8.434 -21.672 1.00 82.50 411 LEU A O 1
ATOM 3054 N N . GLU A 1 412 ? -15.355 -9.640 -23.433 1.00 79.44 412 GLU A N 1
ATOM 3055 C CA . GLU A 1 412 ? -16.745 -9.173 -23.409 1.00 79.44 412 GLU A CA 1
ATOM 3056 C C . GLU A 1 412 ? -17.504 -9.770 -22.217 1.00 79.44 412 GLU A C 1
ATOM 3058 O O . GLU A 1 412 ? -18.246 -9.062 -21.539 1.00 79.44 412 GLU A O 1
ATOM 3063 N N . VAL A 1 413 ? -17.244 -11.035 -21.868 1.00 82.38 413 VAL A N 1
ATOM 3064 C CA . VAL A 1 413 ? -17.780 -11.661 -20.644 1.00 82.38 413 VAL A CA 1
ATOM 3065 C C . VAL A 1 413 ? -17.350 -10.880 -19.400 1.00 82.38 413 VAL A C 1
ATOM 3067 O O . VAL A 1 413 ? -18.166 -10.620 -18.514 1.00 82.38 413 VAL A O 1
ATOM 3070 N N . ARG A 1 414 ? -16.089 -10.433 -19.332 1.00 85.81 414 ARG A N 1
ATOM 3071 C CA . ARG A 1 414 ? -15.612 -9.554 -18.250 1.00 85.81 414 ARG A CA 1
ATOM 3072 C C . ARG A 1 414 ? -16.355 -8.218 -18.2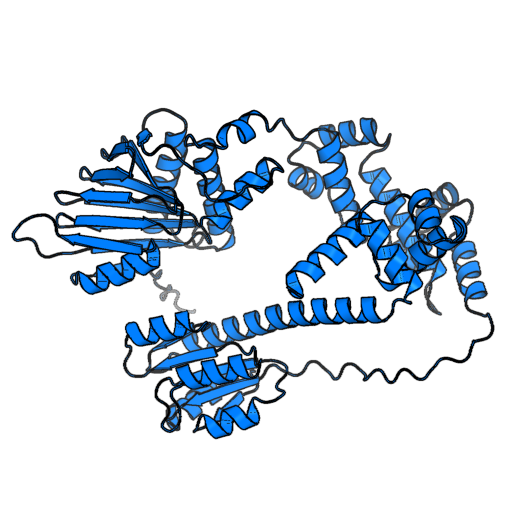25 1.00 85.81 414 ARG A C 1
ATOM 3074 O O . ARG A 1 414 ? -16.665 -7.736 -17.133 1.00 85.81 414 ARG A O 1
ATOM 3081 N N . ALA A 1 415 ? -16.623 -7.613 -19.380 1.00 79.56 415 ALA A N 1
ATOM 3082 C CA . ALA A 1 415 ? -17.397 -6.376 -19.451 1.00 79.56 415 ALA A CA 1
ATOM 3083 C C . ALA A 1 415 ? -18.822 -6.581 -18.904 1.00 79.56 415 ALA A C 1
ATOM 3085 O O . ALA A 1 415 ? -19.236 -5.836 -18.016 1.00 79.56 415 ALA A O 1
ATOM 3086 N N . LEU A 1 416 ? -19.501 -7.654 -19.319 1.00 80.69 416 LEU A N 1
ATOM 3087 C CA . LEU A 1 416 ? -20.843 -8.014 -18.845 1.00 80.69 416 LEU A CA 1
ATOM 3088 C C . LEU A 1 416 ? -20.885 -8.255 -17.328 1.00 80.69 416 LEU A C 1
ATOM 3090 O O . LEU A 1 416 ? -21.760 -7.731 -16.642 1.00 80.69 416 LEU A O 1
ATOM 3094 N N . LEU A 1 417 ? -19.904 -8.975 -16.771 1.00 81.38 417 LEU A N 1
ATOM 3095 C CA . LEU A 1 417 ? -19.801 -9.169 -15.320 1.00 81.38 417 LEU A CA 1
ATOM 3096 C C . LEU A 1 417 ? -19.691 -7.834 -14.572 1.00 81.38 417 LEU A C 1
ATOM 3098 O O . LEU A 1 417 ? -20.308 -7.662 -13.522 1.00 81.38 417 LEU A O 1
ATOM 3102 N N . ARG A 1 418 ? -18.920 -6.878 -15.104 1.00 82.31 418 ARG A N 1
ATOM 3103 C CA . ARG A 1 418 ? -18.775 -5.550 -14.492 1.00 82.31 418 ARG A CA 1
ATOM 3104 C C . ARG A 1 418 ? -20.066 -4.741 -14.566 1.00 82.31 418 ARG A C 1
ATOM 3106 O O . ARG A 1 418 ? -20.384 -4.061 -13.593 1.00 82.31 418 ARG A O 1
ATOM 3113 N N . GLU A 1 419 ? -20.791 -4.812 -15.679 1.00 79.25 419 GLU A N 1
ATOM 3114 C CA . GLU A 1 419 ? -22.086 -4.142 -15.847 1.00 79.25 419 GLU A CA 1
ATOM 3115 C C . GLU A 1 419 ? -23.149 -4.689 -14.886 1.00 79.25 419 GLU A C 1
ATOM 3117 O O . GLU A 1 419 ? -23.893 -3.911 -14.292 1.00 79.25 419 GLU A O 1
ATOM 3122 N N . GLU A 1 420 ? -23.166 -6.004 -14.645 1.00 76.00 420 GLU A N 1
ATOM 3123 C CA . GLU A 1 420 ? -24.050 -6.634 -13.652 1.00 76.00 420 GLU A CA 1
ATOM 3124 C C . GLU A 1 420 ? -23.575 -6.432 -12.192 1.00 76.00 420 GLU A C 1
ATOM 3126 O O . GLU A 1 420 ? -24.195 -6.934 -11.253 1.00 76.00 420 GLU A O 1
ATOM 3131 N N . GLY A 1 421 ? -22.480 -5.694 -11.964 1.00 74.12 421 GLY A N 1
ATOM 3132 C CA . GLY A 1 421 ? -21.928 -5.436 -10.629 1.00 74.12 421 GLY A CA 1
ATOM 3133 C C . GLY A 1 421 ? -21.214 -6.638 -9.998 1.00 74.12 421 GLY A C 1
ATOM 3134 O O . GLY A 1 421 ? -20.892 -6.614 -8.808 1.00 74.12 421 GLY A O 1
ATOM 3135 N N . CYS A 1 422 ? -20.934 -7.686 -10.777 1.00 81.81 422 CYS A N 1
ATOM 3136 C CA . CYS A 1 422 ? -20.170 -8.841 -10.333 1.00 81.81 422 CYS A CA 1
ATOM 3137 C C . CYS A 1 422 ? -18.680 -8.489 -10.247 1.00 81.81 422 CYS A C 1
ATOM 3139 O O . CYS A 1 422 ? -18.001 -8.211 -11.237 1.00 81.81 422 CYS A O 1
ATOM 3141 N N . ALA A 1 423 ? -18.156 -8.510 -9.026 1.00 82.94 423 ALA A N 1
ATOM 3142 C CA . ALA A 1 423 ? -16.799 -8.073 -8.726 1.00 82.94 423 ALA A CA 1
ATOM 3143 C C . ALA A 1 423 ? -15.792 -9.227 -8.609 1.00 82.94 423 ALA A C 1
ATOM 3145 O O . ALA A 1 423 ? -14.727 -9.041 -8.016 1.00 82.94 423 ALA A O 1
ATOM 3146 N N . LEU A 1 424 ? -16.123 -10.407 -9.145 1.00 88.94 424 LEU A N 1
ATOM 3147 C CA . LEU A 1 424 ? -15.211 -11.544 -9.125 1.00 88.94 424 LEU A CA 1
ATOM 3148 C C . LEU A 1 424 ? -13.923 -11.200 -9.902 1.00 88.94 424 LEU A C 1
ATOM 3150 O O . LEU A 1 424 ? -13.982 -10.630 -11.000 1.00 88.94 424 LEU A O 1
ATOM 3154 N N . PRO A 1 425 ? -12.740 -11.503 -9.349 1.00 92.12 425 PRO A N 1
ATOM 3155 C CA . PRO A 1 425 ? -11.484 -11.366 -10.065 1.00 92.12 425 PRO A CA 1
ATOM 3156 C C . PRO A 1 425 ? -11.400 -12.395 -11.193 1.00 92.12 425 PRO A C 1
ATOM 3158 O O . PRO A 1 425 ? -11.808 -13.544 -11.025 1.00 92.12 425 PRO A O 1
ATOM 3161 N N . VAL A 1 426 ? -10.856 -11.967 -12.333 1.00 94.00 426 VAL A N 1
ATOM 3162 C CA . VAL A 1 426 ? -10.733 -12.784 -13.547 1.00 94.00 426 VAL A CA 1
ATOM 3163 C C . VAL A 1 426 ? -9.258 -12.984 -13.876 1.00 94.00 426 VAL A C 1
ATOM 3165 O O . VAL A 1 426 ? -8.498 -12.016 -13.897 1.00 94.00 426 VAL A O 1
ATOM 3168 N N . VAL A 1 427 ? -8.874 -14.230 -14.119 1.00 94.56 427 VAL A N 1
ATOM 3169 C CA . VAL A 1 427 ? -7.596 -14.660 -14.690 1.00 94.56 427 VAL A CA 1
ATOM 3170 C C . VAL A 1 427 ? -7.884 -15.125 -16.109 1.00 94.56 427 VAL A C 1
ATOM 3172 O O . VAL A 1 427 ? -8.754 -15.970 -16.295 1.00 94.56 427 VAL A O 1
ATOM 3175 N N . PHE A 1 428 ? -7.191 -14.582 -17.102 1.00 92.69 428 PHE A N 1
ATOM 3176 C CA . PHE A 1 428 ? -7.391 -14.995 -18.489 1.00 92.69 428 PHE A CA 1
ATOM 3177 C C . PHE A 1 428 ? -6.458 -16.132 -18.895 1.00 92.69 428 PHE A C 1
ATOM 3179 O O . PHE A 1 428 ? -5.366 -16.264 -18.345 1.00 92.69 428 PHE A O 1
ATOM 3186 N N . THR A 1 429 ? -6.889 -16.927 -19.869 1.00 89.94 429 THR A N 1
ATOM 3187 C CA . THR A 1 429 ? -6.077 -17.932 -20.567 1.00 89.94 429 THR A CA 1
ATOM 3188 C C . THR A 1 429 ? -6.240 -17.779 -22.077 1.00 89.94 429 THR A C 1
ATOM 3190 O O . THR A 1 429 ? -7.313 -17.384 -22.534 1.00 89.94 429 THR A O 1
ATOM 3193 N N . SER A 1 430 ? -5.163 -18.002 -22.833 1.00 84.69 430 SER A N 1
ATOM 3194 C CA . SER A 1 430 ? -5.166 -17.948 -24.301 1.00 84.69 430 SER A CA 1
ATOM 3195 C C . SER A 1 430 ? -4.131 -18.898 -24.902 1.00 84.69 430 SER A C 1
ATOM 3197 O O . SER A 1 430 ? -3.028 -19.052 -24.366 1.00 84.69 430 SER A O 1
ATOM 3199 N N . ASP A 1 431 ? -4.462 -19.457 -26.065 1.00 79.25 431 ASP A N 1
ATOM 3200 C CA . ASP A 1 431 ? -3.634 -20.375 -26.853 1.00 79.25 431 ASP A CA 1
ATOM 3201 C C . ASP A 1 431 ? -2.696 -19.686 -27.854 1.00 79.25 431 ASP A C 1
ATOM 3203 O O . ASP A 1 431 ? -1.688 -20.268 -28.256 1.00 79.25 431 ASP A O 1
ATOM 3207 N N . ASP A 1 432 ? -2.987 -18.446 -28.243 1.00 68.62 432 ASP A N 1
ATOM 3208 C CA . ASP A 1 432 ? -2.196 -17.692 -29.223 1.00 68.62 432 ASP A CA 1
ATOM 3209 C C . ASP A 1 432 ? -0.949 -17.007 -28.636 1.00 68.62 432 ASP A C 1
ATOM 3211 O O . ASP A 1 432 ? -0.030 -16.652 -29.381 1.00 68.62 432 ASP A O 1
ATOM 3215 N N . GLY A 1 433 ? -0.892 -16.841 -27.310 1.00 58.78 433 GLY A N 1
ATOM 3216 C CA . GLY A 1 433 ? 0.181 -16.119 -26.627 1.00 58.78 433 GLY A CA 1
ATOM 3217 C C . GLY A 1 433 ? 0.328 -14.662 -27.089 1.00 58.78 433 GLY A C 1
ATOM 3218 O O . GLY A 1 433 ? 1.416 -14.094 -26.955 1.00 58.78 433 GLY A O 1
ATOM 3219 N N . ASP A 1 434 ? -0.726 -14.062 -27.658 1.00 67.94 434 ASP A N 1
ATOM 3220 C CA . ASP A 1 434 ? -0.668 -12.709 -28.205 1.00 67.94 434 ASP A CA 1
ATOM 3221 C C . ASP A 1 434 ? -0.530 -11.676 -27.075 1.00 67.94 434 ASP A C 1
ATOM 3223 O O . ASP A 1 434 ? -1.397 -11.499 -26.213 1.00 67.94 434 ASP A O 1
ATOM 3227 N N . VAL A 1 435 ? 0.588 -10.949 -27.101 1.00 67.69 435 VAL A N 1
ATOM 3228 C CA . VAL A 1 435 ? 0.894 -9.884 -26.143 1.00 67.69 435 VAL A CA 1
ATOM 3229 C C . VAL A 1 435 ? -0.160 -8.773 -26.193 1.00 67.69 435 VAL A C 1
ATOM 3231 O O . VAL A 1 435 ? -0.461 -8.185 -25.156 1.00 67.69 435 VAL A O 1
ATOM 3234 N N . ALA A 1 436 ? -0.752 -8.484 -27.357 1.00 68.56 436 ALA A N 1
ATOM 3235 C CA . ALA A 1 436 ? -1.804 -7.479 -27.483 1.00 68.56 436 ALA A CA 1
ATOM 3236 C C . ALA A 1 436 ? -3.060 -7.882 -26.696 1.00 68.56 436 ALA A C 1
ATOM 3238 O O . ALA A 1 436 ? -3.576 -7.081 -25.914 1.00 68.56 436 ALA A O 1
ATOM 3239 N N . VAL A 1 437 ? -3.483 -9.142 -26.821 1.00 75.75 437 VAL A N 1
ATOM 3240 C CA . VAL A 1 437 ? -4.627 -9.710 -26.094 1.00 75.75 437 VAL A CA 1
ATOM 3241 C C . VAL A 1 437 ? -4.355 -9.744 -24.589 1.00 75.75 437 VAL A C 1
ATOM 3243 O O . VAL A 1 437 ? -5.210 -9.348 -23.794 1.00 75.75 437 VAL A O 1
ATOM 3246 N N . ALA A 1 438 ? -3.141 -10.123 -24.179 1.00 72.62 438 ALA A N 1
ATOM 3247 C CA . ALA A 1 438 ? -2.733 -10.079 -22.776 1.00 72.62 438 ALA A CA 1
ATOM 3248 C C . ALA A 1 438 ? -2.797 -8.651 -22.204 1.00 72.62 438 ALA A C 1
ATOM 3250 O O . ALA A 1 438 ? -3.296 -8.430 -21.098 1.00 72.62 438 ALA A O 1
ATOM 3251 N N . VAL A 1 439 ? -2.351 -7.649 -22.968 1.00 75.06 439 VAL A N 1
ATOM 3252 C CA . VAL A 1 439 ? -2.435 -6.237 -22.567 1.00 75.06 439 VAL A CA 1
ATOM 3253 C C . VAL A 1 439 ? -3.890 -5.771 -22.460 1.00 75.06 439 VAL A C 1
ATOM 3255 O O . VAL A 1 439 ? -4.228 -5.061 -21.510 1.00 75.06 439 VAL A O 1
ATOM 3258 N N . GLU A 1 440 ? -4.762 -6.154 -23.392 1.00 75.50 440 GLU A N 1
ATOM 3259 C CA . GLU A 1 440 ? -6.194 -5.834 -23.333 1.00 75.50 440 GLU A CA 1
ATOM 3260 C C . GLU A 1 440 ? -6.879 -6.472 -22.120 1.00 75.50 440 GLU A C 1
ATOM 3262 O O . GLU A 1 440 ? -7.609 -5.786 -21.398 1.00 75.50 440 GLU A O 1
ATOM 3267 N N . ALA A 1 441 ? -6.563 -7.732 -21.818 1.00 80.31 441 ALA A N 1
ATOM 3268 C CA . ALA A 1 441 ? -7.018 -8.427 -20.618 1.00 80.31 441 ALA A CA 1
ATOM 3269 C C . ALA A 1 441 ? -6.615 -7.686 -19.332 1.00 80.31 441 ALA A C 1
ATOM 3271 O O . ALA A 1 441 ? -7.456 -7.423 -18.463 1.00 80.31 441 ALA A O 1
ATOM 3272 N N . MET A 1 442 ? -5.352 -7.265 -19.224 1.00 84.00 442 MET A N 1
ATOM 3273 C CA . MET A 1 442 ? -4.881 -6.499 -18.066 1.00 84.00 442 MET A CA 1
ATOM 3274 C C . MET A 1 442 ? -5.560 -5.125 -17.972 1.00 84.00 442 MET A C 1
ATOM 3276 O O . MET A 1 442 ? -5.993 -4.729 -16.887 1.00 84.00 442 MET A O 1
ATOM 3280 N N . LYS A 1 443 ? -5.754 -4.419 -19.097 1.00 76.50 443 LYS A N 1
ATOM 3281 C CA . LYS A 1 443 ? -6.510 -3.148 -19.146 1.00 76.50 443 LYS A CA 1
ATOM 3282 C C . LYS A 1 443 ? -7.976 -3.317 -18.734 1.00 76.50 443 LYS A C 1
ATOM 3284 O O . LYS A 1 443 ? -8.537 -2.424 -18.098 1.00 76.50 443 LYS A O 1
ATOM 3289 N N . ALA A 1 444 ? -8.586 -4.465 -19.026 1.00 75.62 444 ALA A N 1
ATOM 3290 C CA . ALA A 1 444 ? -9.935 -4.820 -18.579 1.00 75.62 444 ALA A CA 1
ATOM 3291 C C . ALA A 1 444 ? -10.016 -5.147 -17.068 1.00 75.62 444 ALA A C 1
ATOM 3293 O O . ALA A 1 444 ? -11.106 -5.383 -16.524 1.00 75.62 444 ALA A O 1
ATOM 3294 N N . GLY A 1 445 ? -8.879 -5.109 -16.364 1.00 79.88 445 GLY A N 1
ATOM 3295 C CA . GLY A 1 445 ? -8.768 -5.321 -14.926 1.00 79.88 445 GLY A CA 1
ATOM 3296 C C . GLY A 1 445 ? -8.671 -6.794 -14.546 1.00 79.88 445 GLY A C 1
ATOM 3297 O O . GLY A 1 445 ? -9.230 -7.177 -13.512 1.00 79.88 445 GLY A O 1
ATOM 3298 N N . ALA A 1 446 ? -8.043 -7.614 -15.389 1.00 87.75 446 ALA A N 1
ATOM 3299 C CA . ALA A 1 446 ? -7.651 -8.969 -15.032 1.00 87.75 446 ALA A CA 1
ATOM 3300 C C . ALA A 1 446 ? -6.648 -8.967 -13.872 1.00 87.75 446 ALA A C 1
ATOM 3302 O O . ALA A 1 446 ? -5.874 -8.026 -13.691 1.00 87.75 446 ALA A O 1
ATOM 3303 N N . VAL A 1 447 ? -6.683 -10.027 -13.070 1.00 87.44 447 VAL A N 1
ATOM 3304 C CA . VAL A 1 447 ? -5.665 -10.278 -12.045 1.00 87.44 447 VAL A CA 1
ATOM 3305 C C . VAL A 1 447 ? -4.402 -10.832 -12.678 1.00 87.44 447 VAL A C 1
ATOM 3307 O O . VAL A 1 447 ? -3.309 -10.510 -12.222 1.00 87.44 447 VAL A O 1
ATOM 3310 N N . ASP A 1 448 ? -4.568 -11.663 -13.703 1.00 87.12 448 ASP A N 1
ATOM 3311 C CA . ASP A 1 448 ? -3.463 -12.309 -14.388 1.00 87.12 448 ASP A CA 1
ATOM 3312 C C . ASP A 1 448 ? -3.856 -12.789 -15.785 1.00 87.12 448 ASP A C 1
ATOM 3314 O O . ASP A 1 448 ? -5.045 -12.845 -16.123 1.00 87.12 448 ASP A O 1
ATOM 3318 N N . PHE A 1 449 ? -2.846 -13.180 -16.557 1.00 88.00 449 PHE A N 1
ATOM 3319 C CA . PHE A 1 449 ? -2.983 -13.764 -17.884 1.00 88.00 449 PHE A CA 1
ATOM 3320 C C . PHE A 1 449 ? -2.028 -14.952 -18.030 1.00 88.00 449 PHE A C 1
ATOM 3322 O O . PHE A 1 449 ? -0.819 -14.817 -17.845 1.00 88.00 449 PHE A O 1
ATOM 3329 N N . LEU A 1 450 ? -2.568 -16.117 -18.376 1.00 87.12 450 LEU A N 1
ATOM 3330 C CA . LEU A 1 450 ? -1.829 -17.362 -18.532 1.00 87.12 450 LEU A CA 1
ATOM 3331 C C . LEU A 1 450 ? -1.767 -17.739 -20.012 1.00 87.12 450 LEU A C 1
ATOM 3333 O O . LEU A 1 450 ? -2.795 -17.889 -20.665 1.00 87.12 450 LEU A O 1
ATOM 3337 N N . ALA A 1 451 ? -0.558 -17.905 -20.540 1.00 86.00 451 ALA A N 1
ATOM 3338 C CA . ALA A 1 451 ? -0.380 -18.485 -21.865 1.00 86.00 451 ALA A CA 1
ATOM 3339 C C . ALA A 1 451 ? -0.517 -20.011 -21.780 1.00 86.00 451 ALA A C 1
ATOM 3341 O O . ALA A 1 451 ? 0.022 -20.630 -20.860 1.00 86.00 451 ALA A O 1
ATOM 3342 N N . GLU A 1 452 ? -1.209 -20.617 -22.739 1.00 81.12 452 GLU A N 1
ATOM 3343 C CA . GLU A 1 452 ? -1.230 -22.070 -22.892 1.00 81.12 452 GLU A CA 1
ATOM 3344 C C . GLU A 1 452 ? 0.066 -22.559 -23.570 1.00 81.12 452 GLU A C 1
ATOM 3346 O O . GLU A 1 452 ? 0.652 -21.842 -24.388 1.00 81.12 452 GLU A O 1
ATOM 3351 N N . PRO A 1 453 ? 0.560 -23.774 -23.257 1.00 82.81 453 PRO A N 1
ATOM 3352 C CA . PRO A 1 453 ? -0.093 -24.856 -22.514 1.00 82.81 453 PRO A CA 1
ATOM 3353 C C . PRO A 1 453 ? -0.172 -24.629 -20.997 1.00 82.81 453 PRO A C 1
ATOM 3355 O O . PRO A 1 453 ? 0.632 -23.904 -20.424 1.00 82.81 453 PRO A O 1
ATOM 3358 N N . LEU A 1 454 ? -1.135 -25.296 -20.349 1.00 80.50 454 LEU A N 1
ATOM 3359 C CA . LEU A 1 454 ? -1.395 -25.179 -18.912 1.00 80.50 454 LEU A CA 1
ATOM 3360 C C . LEU A 1 454 ? -0.148 -25.488 -18.064 1.00 80.50 454 LEU A C 1
ATOM 3362 O O . LEU A 1 454 ? 0.265 -26.643 -17.944 1.00 80.50 454 LEU A O 1
ATOM 3366 N N . ASP A 1 455 ? 0.384 -24.458 -17.411 1.00 86.75 455 ASP A N 1
ATOM 3367 C CA . ASP A 1 455 ? 1.375 -24.585 -16.346 1.00 86.75 455 ASP A CA 1
ATOM 3368 C C . ASP A 1 455 ? 0.661 -24.681 -14.987 1.00 86.75 455 ASP A C 1
ATOM 3370 O O . ASP A 1 455 ? -0.074 -23.782 -14.567 1.00 86.75 455 ASP A O 1
ATOM 3374 N N . ALA A 1 456 ? 0.876 -25.807 -14.305 1.00 83.62 456 ALA A N 1
ATOM 3375 C CA . ALA A 1 456 ? 0.283 -26.120 -13.012 1.00 83.62 456 ALA A CA 1
ATOM 3376 C C . ALA A 1 456 ? 0.641 -25.097 -11.921 1.00 83.62 456 ALA A C 1
ATOM 3378 O O . ALA A 1 456 ? -0.233 -24.663 -11.165 1.00 83.62 456 ALA A O 1
ATOM 3379 N N . GLU A 1 457 ? 1.911 -24.700 -11.827 1.00 84.62 457 GLU A N 1
ATOM 3380 C CA . GLU A 1 457 ? 2.359 -23.757 -10.801 1.00 84.62 457 GLU A CA 1
ATOM 3381 C C . GLU A 1 457 ? 1.833 -22.353 -11.100 1.00 84.62 457 GLU A C 1
ATOM 3383 O O . GLU A 1 457 ? 1.356 -21.662 -10.194 1.00 84.62 457 GLU A O 1
ATOM 3388 N N . ALA A 1 458 ? 1.837 -21.958 -12.377 1.00 84.94 458 ALA A N 1
ATOM 3389 C CA . ALA A 1 458 ? 1.313 -20.664 -12.801 1.00 84.94 458 ALA A CA 1
ATOM 3390 C C . ALA A 1 458 ? -0.195 -20.534 -12.526 1.00 84.94 458 ALA A C 1
ATOM 3392 O O . ALA A 1 458 ? -0.626 -19.513 -11.981 1.00 84.94 458 ALA A O 1
ATOM 3393 N N . LEU A 1 459 ? -0.989 -21.574 -12.825 1.00 91.06 459 LEU A N 1
ATOM 3394 C CA . LEU A 1 459 ? -2.430 -21.584 -12.556 1.00 91.06 459 LEU A CA 1
ATOM 3395 C C . LEU A 1 459 ? -2.728 -21.464 -11.057 1.00 91.06 459 LEU A C 1
ATOM 3397 O O . LEU A 1 459 ? -3.538 -20.624 -10.658 1.00 91.06 459 LEU A O 1
ATOM 3401 N N . LEU A 1 460 ? -2.060 -22.261 -10.216 1.00 89.25 460 LEU A N 1
ATOM 3402 C CA . LEU A 1 460 ? -2.255 -22.213 -8.763 1.00 89.25 460 LEU A CA 1
ATOM 3403 C C . LEU A 1 460 ? -1.881 -20.843 -8.190 1.00 89.25 460 LEU A C 1
ATOM 3405 O O . LEU A 1 460 ? -2.617 -20.288 -7.372 1.00 89.25 460 LEU A O 1
ATOM 3409 N N . ALA A 1 461 ? -0.767 -20.267 -8.646 1.00 85.88 461 ALA A N 1
ATOM 3410 C CA . ALA A 1 461 ? -0.322 -18.956 -8.195 1.00 85.88 461 ALA A CA 1
ATOM 3411 C C . ALA A 1 461 ? -1.287 -17.835 -8.624 1.00 85.88 461 ALA A C 1
ATOM 3413 O O . ALA A 1 461 ? -1.596 -16.951 -7.820 1.00 85.88 461 ALA A O 1
ATOM 3414 N N . ALA A 1 462 ? -1.794 -17.878 -9.860 1.00 89.31 462 ALA A N 1
ATOM 3415 C CA . ALA A 1 462 ? -2.756 -16.902 -10.369 1.00 89.31 462 ALA A CA 1
ATOM 3416 C C . ALA A 1 462 ? -4.106 -16.990 -9.640 1.00 89.31 462 ALA A C 1
ATOM 3418 O O . ALA A 1 462 ? -4.650 -15.966 -9.220 1.00 89.31 462 ALA A O 1
ATOM 3419 N N . VAL A 1 463 ? -4.614 -18.203 -9.403 1.00 93.31 463 VAL A N 1
ATOM 3420 C CA . VAL A 1 463 ? -5.844 -18.426 -8.625 1.00 93.31 463 VAL A CA 1
ATOM 3421 C C . VAL A 1 463 ? -5.675 -17.955 -7.180 1.00 93.31 463 VAL A C 1
ATOM 3423 O O . VAL A 1 463 ? -6.555 -17.271 -6.658 1.00 93.31 463 VAL A O 1
ATOM 3426 N N . ALA A 1 464 ? -4.535 -18.225 -6.540 1.00 88.69 464 ALA A N 1
ATOM 3427 C CA . ALA A 1 464 ? -4.263 -17.737 -5.188 1.00 88.69 464 ALA A CA 1
ATOM 3428 C C . ALA A 1 464 ? -4.275 -16.198 -5.113 1.00 88.69 464 ALA A C 1
ATOM 3430 O O . ALA A 1 464 ? -4.913 -15.631 -4.220 1.00 88.69 464 ALA A O 1
ATOM 3431 N N . ARG A 1 465 ? -3.637 -15.512 -6.076 1.00 90.19 465 ARG A N 1
ATOM 3432 C CA . ARG A 1 465 ? -3.689 -14.041 -6.195 1.00 90.19 465 ARG A CA 1
ATOM 3433 C C . ARG A 1 465 ? -5.120 -13.540 -6.380 1.00 90.19 465 ARG A C 1
ATOM 3435 O O . ARG A 1 465 ? -5.525 -12.577 -5.728 1.00 90.19 465 ARG A O 1
ATOM 3442 N N . ALA A 1 466 ? -5.891 -14.194 -7.246 1.00 91.94 466 ALA A N 1
ATOM 3443 C CA . ALA A 1 466 ? -7.268 -13.812 -7.521 1.00 91.94 466 ALA A CA 1
ATOM 3444 C C . ALA A 1 466 ? -8.153 -13.959 -6.275 1.00 91.94 466 ALA A C 1
ATOM 3446 O O . ALA A 1 466 ? -8.846 -13.015 -5.904 1.00 91.94 466 ALA A O 1
ATOM 3447 N N . LEU A 1 467 ? -8.072 -15.084 -5.566 1.00 91.44 467 LEU A N 1
ATOM 3448 C CA . LEU A 1 467 ? -8.838 -15.317 -4.339 1.00 91.44 467 LEU A CA 1
ATOM 3449 C C . LEU A 1 467 ? -8.463 -14.348 -3.206 1.00 91.44 467 LEU A C 1
ATOM 3451 O O . LEU A 1 467 ? -9.348 -13.891 -2.480 1.00 91.44 467 LEU A O 1
ATOM 3455 N N . ALA A 1 468 ? -7.182 -13.989 -3.069 1.00 88.38 468 ALA A N 1
ATOM 3456 C CA . ALA A 1 468 ? -6.753 -12.968 -2.113 1.00 88.38 468 ALA A CA 1
ATOM 3457 C C . ALA A 1 468 ? -7.386 -11.602 -2.430 1.00 88.38 468 ALA A C 1
ATOM 3459 O O . ALA A 1 468 ? -7.947 -10.954 -1.545 1.00 88.38 468 ALA A O 1
ATOM 3460 N N . ARG A 1 469 ? -7.394 -11.207 -3.711 1.00 87.88 469 ARG A N 1
ATOM 3461 C CA . ARG A 1 469 ? -8.015 -9.954 -4.164 1.00 87.88 469 ARG A CA 1
ATOM 3462 C C . ARG A 1 469 ? -9.532 -9.938 -3.953 1.00 87.88 469 ARG A C 1
ATOM 3464 O O . ARG A 1 469 ? -10.080 -8.905 -3.574 1.00 87.88 469 ARG A O 1
ATOM 3471 N N . ASP A 1 470 ? -10.211 -11.065 -4.164 1.00 91.06 470 ASP A N 1
ATOM 3472 C CA . ASP A 1 470 ? -11.635 -11.213 -3.833 1.00 91.06 470 ASP A CA 1
ATOM 3473 C C . ASP A 1 470 ? -11.883 -11.048 -2.326 1.00 91.06 470 ASP A C 1
ATOM 3475 O O . ASP A 1 470 ? -12.787 -10.316 -1.919 1.00 91.06 470 ASP A O 1
ATOM 3479 N N . ALA A 1 471 ? -11.056 -11.676 -1.485 1.00 86.69 471 ALA A N 1
ATOM 3480 C CA . ALA A 1 471 ? -11.170 -11.573 -0.033 1.00 86.69 471 ALA A CA 1
ATOM 3481 C C . ALA A 1 471 ? -11.003 -10.132 0.466 1.00 86.69 471 ALA A C 1
ATOM 3483 O O . ALA A 1 471 ? -11.819 -9.670 1.267 1.00 86.69 471 ALA A O 1
ATOM 3484 N N . GLU A 1 472 ? -10.009 -9.404 -0.043 1.00 84.81 472 GLU A N 1
ATOM 3485 C CA . GLU A 1 472 ? -9.797 -7.987 0.268 1.00 84.81 472 GLU A CA 1
ATOM 3486 C C . GLU A 1 472 ? -10.975 -7.120 -0.190 1.00 84.81 472 GLU A C 1
ATOM 3488 O O . GLU A 1 472 ? -11.513 -6.330 0.590 1.00 84.81 472 GLU A O 1
ATOM 3493 N N . ALA A 1 473 ? -11.431 -7.299 -1.434 1.00 82.94 473 ALA A N 1
ATOM 3494 C CA . ALA A 1 473 ? -12.550 -6.537 -1.979 1.00 82.94 473 ALA A CA 1
ATOM 3495 C C . ALA A 1 473 ? -13.850 -6.793 -1.201 1.00 82.94 473 ALA A C 1
ATOM 3497 O O . ALA A 1 473 ? -14.610 -5.861 -0.931 1.00 82.94 473 ALA A O 1
ATOM 3498 N N . ARG A 1 474 ? -14.106 -8.041 -0.796 1.00 85.06 474 ARG A N 1
ATOM 3499 C CA . ARG A 1 474 ? -15.248 -8.387 0.058 1.00 85.06 474 ARG A CA 1
ATOM 3500 C C . ARG A 1 474 ? -15.128 -7.813 1.455 1.00 85.06 474 ARG A C 1
ATOM 3502 O O . ARG A 1 474 ? -16.129 -7.322 1.961 1.00 85.06 474 ARG A O 1
ATOM 3509 N N . ALA A 1 475 ? -13.948 -7.852 2.069 1.00 80.12 475 ALA A N 1
ATOM 3510 C CA . ALA A 1 475 ? -13.735 -7.247 3.379 1.00 80.12 475 ALA A CA 1
ATOM 3511 C C . ALA A 1 475 ? -14.027 -5.739 3.338 1.00 80.12 475 ALA A C 1
ATOM 3513 O O . ALA A 1 475 ? -14.764 -5.237 4.184 1.00 80.12 475 ALA A O 1
ATOM 3514 N N . ALA A 1 476 ? -13.548 -5.044 2.301 1.00 77.12 476 ALA A N 1
ATOM 3515 C CA . ALA A 1 476 ? -13.833 -3.628 2.090 1.00 77.12 476 ALA A CA 1
ATOM 3516 C C . ALA A 1 476 ? -15.336 -3.358 1.876 1.00 77.12 476 ALA A C 1
ATOM 3518 O O . ALA A 1 476 ? -15.896 -2.458 2.503 1.00 77.12 476 ALA A O 1
ATOM 3519 N N . ARG A 1 477 ? -16.019 -4.157 1.039 1.00 79.88 477 ARG A N 1
ATOM 3520 C CA . ARG A 1 477 ? -17.477 -4.048 0.833 1.00 79.88 477 ARG A CA 1
ATOM 3521 C C . ARG A 1 477 ? -18.260 -4.294 2.121 1.00 79.88 477 ARG A C 1
ATOM 3523 O O . ARG A 1 477 ? -19.124 -3.494 2.461 1.00 79.88 477 ARG A O 1
ATOM 3530 N N . ALA A 1 478 ? -17.922 -5.346 2.862 1.00 79.94 478 ALA A N 1
ATOM 3531 C CA . ALA A 1 478 ? -18.565 -5.680 4.128 1.00 79.94 478 ALA A CA 1
ATOM 3532 C C . ALA A 1 478 ? -18.360 -4.579 5.179 1.00 79.94 478 ALA A C 1
ATOM 3534 O O . ALA A 1 478 ? -19.276 -4.278 5.942 1.00 79.94 478 ALA A O 1
ATOM 3535 N N . GLU A 1 479 ? -17.186 -3.940 5.207 1.00 76.94 479 GLU A N 1
ATOM 3536 C CA . GLU A 1 479 ? -16.927 -2.797 6.082 1.00 76.94 479 GLU A CA 1
ATOM 3537 C C . GLU A 1 479 ? -17.822 -1.599 5.723 1.00 76.94 479 GLU A C 1
ATOM 3539 O O . GLU A 1 479 ? -18.432 -0.997 6.610 1.00 76.94 479 GLU A O 1
ATOM 3544 N N . VAL A 1 480 ? -17.955 -1.281 4.431 1.00 77.12 480 VAL A N 1
ATOM 3545 C CA . VAL A 1 480 ? -18.838 -0.211 3.935 1.00 77.12 480 VAL A CA 1
ATOM 3546 C C . VAL A 1 480 ? -20.309 -0.517 4.227 1.00 77.12 480 VAL A C 1
ATOM 3548 O O . VAL A 1 480 ? -21.027 0.352 4.721 1.00 77.12 480 VAL A O 1
ATOM 3551 N N . GLU A 1 481 ? -20.768 -1.742 3.977 1.00 80.06 481 GLU A N 1
ATOM 3552 C CA . GLU A 1 481 ? -22.143 -2.168 4.258 1.00 80.06 481 GLU A CA 1
ATOM 3553 C C . GLU A 1 481 ? -22.453 -2.136 5.757 1.00 80.06 481 GLU A C 1
ATOM 3555 O O . GLU A 1 481 ? -23.490 -1.606 6.166 1.00 80.06 481 GLU A O 1
ATOM 3560 N N . ALA A 1 482 ? -21.538 -2.627 6.599 1.00 79.75 482 ALA A N 1
ATOM 3561 C CA . ALA A 1 482 ? -21.671 -2.548 8.050 1.00 79.75 482 ALA A CA 1
ATOM 3562 C C . ALA A 1 482 ? -21.754 -1.089 8.520 1.00 79.75 482 ALA A C 1
ATOM 3564 O O . ALA A 1 482 ? -22.527 -0.760 9.425 1.00 79.75 482 ALA A O 1
ATOM 3565 N N . LEU A 1 483 ? -20.992 -0.195 7.890 1.00 74.25 483 LEU A N 1
ATOM 3566 C CA . LEU A 1 483 ? -21.025 1.230 8.182 1.00 74.25 483 LEU A CA 1
ATOM 3567 C C . LEU A 1 483 ? -22.354 1.878 7.777 1.00 74.25 483 LEU A C 1
ATOM 3569 O O . LEU A 1 483 ? -22.960 2.601 8.573 1.00 74.25 483 LEU A O 1
ATOM 3573 N N . ALA A 1 484 ? -22.837 1.580 6.571 1.00 78.19 484 ALA A N 1
ATOM 3574 C CA . ALA A 1 484 ? -24.125 2.048 6.073 1.00 78.19 484 ALA A CA 1
ATOM 3575 C C . ALA A 1 484 ? -25.286 1.554 6.955 1.00 78.19 484 ALA A C 1
ATOM 3577 O O . ALA A 1 484 ? -26.175 2.334 7.305 1.00 78.19 484 ALA A O 1
ATOM 3578 N N . ALA A 1 485 ? -25.243 0.296 7.403 1.00 81.25 485 ALA A N 1
ATOM 3579 C CA . ALA A 1 485 ? -26.233 -0.275 8.314 1.00 81.25 485 ALA A CA 1
ATOM 3580 C C . ALA A 1 485 ? -26.252 0.434 9.681 1.00 81.25 485 ALA A C 1
ATOM 3582 O O . ALA A 1 485 ? -27.322 0.735 10.215 1.00 81.25 485 ALA A O 1
ATOM 3583 N N . ARG A 1 486 ? -25.079 0.763 10.241 1.00 81.44 486 ARG A N 1
ATOM 3584 C CA . ARG A 1 486 ? -24.975 1.513 11.510 1.00 81.44 486 ARG A CA 1
ATOM 3585 C C . ARG A 1 486 ? -25.535 2.927 11.389 1.00 81.44 486 ARG A C 1
ATOM 3587 O O . ARG A 1 486 ? -26.188 3.403 12.314 1.00 81.44 486 ARG A O 1
ATOM 3594 N N . LEU A 1 487 ? -25.341 3.576 10.243 1.00 79.19 487 LEU A N 1
ATOM 3595 C CA . LEU A 1 487 ? -25.954 4.872 9.948 1.00 79.19 487 LEU A CA 1
ATOM 3596 C C . LEU A 1 487 ? -27.471 4.789 9.802 1.00 79.19 487 LEU A C 1
ATOM 3598 O O . LEU A 1 487 ? -28.175 5.656 10.317 1.00 79.19 487 LEU A O 1
ATOM 3602 N N . ALA A 1 488 ? -27.980 3.745 9.147 1.00 79.94 488 ALA A N 1
ATOM 3603 C CA . ALA A 1 488 ? -29.417 3.505 9.031 1.00 79.94 488 ALA A CA 1
ATOM 3604 C C . ALA A 1 488 ? -30.085 3.237 10.395 1.00 79.94 488 ALA A C 1
ATOM 3606 O O . ALA A 1 488 ? -31.271 3.511 10.565 1.00 79.94 488 ALA A O 1
ATOM 3607 N N . ALA A 1 489 ? -29.330 2.753 11.389 1.00 83.75 489 ALA A N 1
ATOM 3608 C CA . ALA A 1 489 ? -29.814 2.523 12.753 1.00 83.75 489 ALA A CA 1
ATOM 3609 C C . ALA A 1 489 ? -29.921 3.802 13.620 1.00 83.75 489 ALA A C 1
ATOM 3611 O O . ALA A 1 489 ? -30.448 3.759 14.747 1.00 83.75 489 ALA A O 1
ATOM 3612 N N . LEU A 1 490 ? -29.422 4.946 13.137 1.00 88.12 490 LEU A N 1
ATOM 3613 C CA . LEU A 1 490 ? -29.586 6.231 13.814 1.00 88.12 490 LEU A CA 1
ATOM 3614 C C . LEU A 1 490 ? -31.000 6.775 13.632 1.00 88.12 490 LEU A C 1
ATOM 3616 O O . LEU A 1 490 ? -31.575 6.728 12.547 1.00 88.12 490 LEU A O 1
ATOM 3620 N N . SER A 1 491 ? -31.550 7.368 14.693 1.00 87.75 491 SER A N 1
ATOM 3621 C CA . SER A 1 491 ? -32.755 8.181 14.541 1.00 87.75 491 SER A CA 1
ATOM 3622 C C . SER A 1 491 ? -32.435 9.460 13.751 1.00 87.75 491 SER A C 1
ATOM 3624 O O . SER A 1 491 ? -31.289 9.923 13.785 1.00 87.75 491 SER A O 1
ATOM 3626 N N . PRO A 1 492 ? -33.430 10.099 13.106 1.00 85.00 492 PRO A N 1
ATOM 3627 C CA . PRO A 1 492 ? -33.215 11.361 12.395 1.00 85.00 492 PRO A CA 1
ATOM 3628 C C . PRO A 1 492 ? -32.523 12.425 13.262 1.00 85.00 492 PRO A C 1
ATOM 3630 O O . PRO A 1 492 ? -31.588 13.083 12.818 1.00 85.00 492 PRO A O 1
ATOM 3633 N N . ARG A 1 493 ? -32.899 12.518 14.547 1.00 82.56 493 ARG A N 1
ATOM 3634 C CA . ARG A 1 493 ? -32.293 13.459 15.503 1.00 82.56 493 ARG A CA 1
ATOM 3635 C C . ARG A 1 493 ? -30.863 13.097 15.897 1.00 82.56 493 ARG A C 1
ATOM 3637 O O . ARG A 1 493 ? -30.033 13.990 16.035 1.00 82.56 493 ARG A O 1
ATOM 3644 N N . GLN A 1 494 ? -30.558 11.810 16.060 1.00 87.94 494 GLN A N 1
ATOM 3645 C CA . GLN A 1 494 ? -29.187 11.357 16.322 1.00 87.94 494 GLN A CA 1
ATOM 3646 C C . GLN A 1 494 ? -28.284 11.676 15.129 1.00 87.94 494 GLN A C 1
ATOM 3648 O O . GLN A 1 494 ? -27.195 12.214 15.310 1.00 87.94 494 GLN A O 1
ATOM 3653 N N . ARG A 1 495 ? -28.771 11.428 13.909 1.00 89.00 495 ARG A N 1
ATOM 3654 C CA . ARG A 1 495 ? -28.054 11.733 12.671 1.00 89.00 495 ARG A CA 1
ATOM 3655 C C . ARG A 1 495 ? -27.773 13.230 12.514 1.00 89.00 495 ARG A C 1
ATOM 3657 O O . ARG A 1 495 ? -26.616 13.603 12.355 1.00 89.00 495 ARG A O 1
ATOM 3664 N N . GLU A 1 496 ? -28.791 14.080 12.658 1.00 88.81 496 GLU A N 1
ATOM 3665 C CA . GLU A 1 496 ? -28.658 15.547 12.580 1.00 88.81 496 GLU A CA 1
ATOM 3666 C C . GLU A 1 496 ? -27.624 16.116 13.564 1.00 88.81 496 GLU A C 1
ATOM 3668 O O . GLU A 1 496 ? -26.907 17.070 13.240 1.00 88.81 496 GLU A O 1
ATOM 3673 N N . VAL A 1 497 ? -27.565 15.561 14.780 1.00 91.06 497 VAL A N 1
ATOM 3674 C CA . VAL A 1 497 ? -26.591 15.957 15.804 1.00 91.06 497 VAL A CA 1
ATOM 3675 C C . VAL A 1 497 ? -25.196 15.446 15.444 1.00 91.06 497 VAL A C 1
ATOM 3677 O O . VAL A 1 497 ? -24.245 16.225 15.478 1.00 91.06 497 VAL A O 1
ATOM 3680 N N . CYS A 1 498 ? -25.056 14.173 15.066 1.00 89.88 498 CYS A N 1
ATOM 3681 C CA . CYS A 1 498 ? -23.773 13.577 14.689 1.00 89.88 498 CYS A CA 1
ATOM 3682 C C . CYS A 1 498 ? -23.130 14.266 13.474 1.00 89.88 498 CYS A C 1
ATOM 3684 O O . CYS A 1 498 ? -21.933 14.542 13.508 1.00 89.88 498 CYS A O 1
ATOM 3686 N N . GLU A 1 499 ? -23.905 14.624 12.449 1.00 89.94 499 GLU A N 1
ATOM 3687 C CA . GLU A 1 499 ? -23.411 15.357 11.272 1.00 89.94 499 GLU A CA 1
ATOM 3688 C C . GLU A 1 499 ? -22.840 16.736 11.649 1.00 89.94 499 GLU A C 1
ATOM 3690 O O . GLU A 1 499 ? -21.789 17.148 11.157 1.00 89.94 499 GLU A O 1
ATOM 3695 N N . ARG A 1 500 ? -23.478 17.452 12.582 1.00 91.25 500 ARG A N 1
ATOM 3696 C CA . ARG A 1 500 ? -22.986 18.752 13.071 1.00 91.25 500 ARG A CA 1
ATOM 3697 C C . ARG A 1 500 ? -21.761 18.622 13.973 1.00 91.25 500 ARG A C 1
ATOM 3699 O O . ARG A 1 500 ? -20.858 19.454 13.907 1.00 91.25 500 ARG A O 1
ATOM 3706 N N . VAL A 1 501 ? -21.695 17.562 14.780 1.00 90.38 501 VAL A N 1
ATOM 3707 C CA . VAL A 1 501 ? -20.499 17.235 15.574 1.00 90.38 501 VAL A CA 1
ATOM 3708 C C . VAL A 1 501 ? -19.316 16.909 14.658 1.00 90.38 501 VAL A C 1
ATOM 3710 O O . VAL A 1 501 ? -18.213 17.382 14.919 1.00 90.38 501 VAL A O 1
ATOM 3713 N N . ALA A 1 502 ? -19.541 16.171 13.567 1.00 88.75 502 ALA A N 1
ATOM 3714 C CA . ALA A 1 502 ? -18.517 15.857 12.567 1.00 88.75 502 ALA A CA 1
ATOM 3715 C C . ALA A 1 502 ? -17.944 17.116 11.887 1.00 88.75 502 ALA A C 1
ATOM 3717 O O . ALA A 1 502 ? -16.763 17.159 11.559 1.00 88.75 502 ALA A O 1
ATOM 3718 N N . ARG A 1 503 ? -18.748 18.179 11.756 1.00 88.62 503 ARG A N 1
ATOM 3719 C CA . ARG A 1 503 ? -18.320 19.503 11.262 1.00 88.62 503 ARG A CA 1
ATOM 3720 C C . ARG A 1 503 ? -17.602 20.360 12.315 1.00 88.62 503 ARG A C 1
ATOM 3722 O O . ARG A 1 503 ? -17.294 21.519 12.055 1.00 88.62 503 ARG A O 1
ATOM 3729 N N . GLY A 1 504 ? -17.360 19.824 13.512 1.00 89.06 504 GLY A N 1
ATOM 3730 C CA . GLY A 1 504 ? -16.660 20.519 14.595 1.00 89.06 504 GLY A CA 1
ATOM 3731 C C . GLY A 1 504 ? -17.522 21.501 15.394 1.00 89.06 504 GLY A C 1
ATOM 3732 O O . GLY A 1 504 ? -16.982 22.303 16.156 1.00 89.06 504 GLY A O 1
ATOM 3733 N N . MET A 1 505 ? -18.851 21.460 15.256 1.00 89.94 505 MET A N 1
ATOM 3734 C CA . MET A 1 505 ? -19.734 22.369 15.991 1.00 89.94 505 MET A CA 1
ATOM 3735 C C . MET A 1 505 ? -19.774 22.048 17.491 1.00 89.94 505 MET A C 1
ATOM 3737 O O . MET A 1 505 ? -19.805 20.889 17.912 1.00 89.94 505 MET A O 1
ATOM 3741 N N . LEU A 1 506 ? -19.836 23.091 18.322 1.00 86.12 506 LEU A N 1
ATOM 3742 C CA . LEU A 1 506 ? -19.961 22.951 19.773 1.00 86.12 506 LEU A CA 1
ATOM 3743 C C . LEU A 1 506 ? -21.402 22.615 20.174 1.00 86.12 506 LEU A C 1
ATOM 3745 O O . LEU A 1 506 ? -22.356 23.119 19.584 1.00 86.12 506 LEU A O 1
ATOM 3749 N N . ASN A 1 507 ? -21.582 21.872 21.273 1.00 85.62 507 ASN A N 1
ATOM 3750 C CA . ASN A 1 507 ? -22.912 21.474 21.766 1.00 85.62 507 ASN A CA 1
ATOM 3751 C C . ASN A 1 507 ? -23.885 22.663 21.934 1.00 85.62 507 ASN A C 1
ATOM 3753 O O . ASN A 1 507 ? -25.080 22.513 21.697 1.00 85.62 507 ASN A O 1
ATOM 3757 N N . LYS A 1 508 ? -23.383 23.847 22.325 1.00 82.12 508 LYS A N 1
ATOM 3758 C CA . LYS A 1 508 ? -24.188 25.076 22.461 1.00 82.12 508 LYS A CA 1
ATOM 3759 C C . LYS A 1 508 ? -24.670 25.613 21.106 1.00 82.12 508 LYS A C 1
ATOM 3761 O O . LYS A 1 508 ? -25.789 26.102 21.020 1.00 82.12 508 LYS A O 1
ATOM 3766 N N . GLN A 1 509 ? -23.840 25.514 20.069 1.00 86.56 509 GLN A N 1
ATOM 3767 C CA . GLN A 1 509 ? -24.181 25.950 18.712 1.00 86.56 509 GLN A CA 1
ATOM 3768 C C . GLN A 1 509 ? -25.202 24.998 18.083 1.00 86.56 509 GLN A C 1
ATOM 3770 O O . GLN A 1 509 ? -26.213 25.451 17.562 1.00 86.56 509 GLN A O 1
ATOM 3775 N N . ILE A 1 510 ? -24.994 23.686 18.234 1.00 88.81 510 ILE A N 1
ATOM 3776 C CA . ILE A 1 510 ? -25.927 22.653 17.758 1.00 88.81 510 ILE A CA 1
ATOM 3777 C C . ILE A 1 510 ? -27.300 22.805 18.424 1.00 88.81 510 ILE A C 1
ATOM 3779 O O . ILE A 1 510 ? -28.323 22.714 17.755 1.00 88.81 510 ILE A O 1
ATOM 3783 N N . ALA A 1 511 ? -27.329 23.070 19.734 1.00 82.94 511 ALA A N 1
ATOM 3784 C CA . ALA A 1 511 ? -28.562 23.311 20.483 1.00 82.94 511 ALA A CA 1
ATOM 3785 C C . ALA A 1 511 ? -29.344 24.517 19.937 1.00 82.94 511 ALA A C 1
ATOM 3787 O O . ALA A 1 511 ? -30.552 24.425 19.729 1.00 82.94 511 ALA A O 1
ATOM 3788 N N . ALA A 1 512 ? -28.641 25.624 19.671 1.00 83.38 512 ALA A N 1
ATOM 3789 C CA . ALA A 1 512 ? -29.237 26.834 19.115 1.00 83.38 512 ALA A CA 1
ATOM 3790 C C . ALA A 1 512 ? -29.783 26.614 17.695 1.00 83.38 512 ALA A C 1
ATOM 3792 O O . ALA A 1 512 ? -30.866 27.094 17.383 1.00 83.38 512 ALA A O 1
ATOM 3793 N N . GLU A 1 513 ? -29.066 25.865 16.857 1.00 89.19 513 GLU A N 1
ATOM 3794 C CA . GLU A 1 513 ? -29.465 25.619 15.468 1.00 89.19 513 GLU A CA 1
ATOM 3795 C C . GLU A 1 513 ? -30.627 24.625 15.348 1.00 89.19 513 GLU A C 1
ATOM 3797 O O . GLU A 1 513 ? -31.538 24.824 14.551 1.00 89.19 513 GLU A O 1
ATOM 3802 N N . LEU A 1 514 ? -30.622 23.560 16.155 1.00 82.81 514 LEU A N 1
ATOM 3803 C CA . LEU A 1 514 ? -31.651 22.517 16.118 1.00 82.81 514 LEU A CA 1
ATOM 3804 C C . LEU A 1 514 ? -32.886 22.835 16.975 1.00 82.81 514 LEU A C 1
ATOM 3806 O O . LEU A 1 514 ? -33.835 22.051 16.980 1.00 82.81 514 LEU A O 1
ATOM 3810 N N . GLY A 1 515 ? -32.882 23.948 17.715 1.00 83.62 515 GLY A N 1
ATOM 3811 C CA . GLY A 1 515 ? -33.987 24.336 18.597 1.00 83.62 515 GLY A CA 1
ATOM 3812 C C . GLY A 1 515 ? -34.209 23.365 19.763 1.00 83.62 515 GLY A C 1
ATOM 3813 O O . GLY A 1 515 ? -35.342 23.175 20.202 1.00 83.62 515 GLY A O 1
ATOM 3814 N N . ILE A 1 516 ? -33.145 22.723 20.257 1.00 84.56 516 ILE A N 1
ATOM 3815 C CA . ILE A 1 516 ? -33.194 21.741 21.356 1.00 84.56 516 ILE A CA 1
ATOM 3816 C C . ILE A 1 516 ? -32.250 22.134 22.495 1.00 84.56 516 ILE A C 1
ATOM 3818 O O . ILE A 1 516 ? -31.354 22.957 22.336 1.00 84.56 516 ILE A O 1
ATOM 3822 N N . SER A 1 517 ? -32.418 21.536 23.676 1.00 75.75 517 SER A N 1
ATOM 3823 C CA . SER A 1 517 ? -31.554 21.834 24.822 1.00 75.75 517 SER A CA 1
ATOM 3824 C C . SER A 1 517 ? -30.134 21.273 24.646 1.00 75.75 517 SER A C 1
ATOM 3826 O O . SER A 1 517 ? -29.919 20.215 24.052 1.00 75.75 517 SER A O 1
ATOM 3828 N N . ALA A 1 518 ? -29.136 21.931 25.245 1.00 76.12 518 ALA A N 1
ATOM 3829 C CA . ALA A 1 518 ? -27.755 21.433 25.244 1.00 76.12 518 ALA A CA 1
ATOM 3830 C C . ALA A 1 518 ? -27.608 20.066 25.948 1.00 76.12 518 ALA A C 1
ATOM 3832 O O . ALA A 1 518 ? -26.693 19.302 25.638 1.00 76.12 518 ALA A O 1
ATOM 3833 N N . SER A 1 519 ? -28.505 19.733 26.885 1.00 64.25 519 SER A N 1
ATOM 3834 C CA . SER A 1 519 ? -28.587 18.392 27.474 1.00 64.25 519 SER A CA 1
ATOM 3835 C C . SER A 1 519 ? -29.099 17.353 26.473 1.00 64.25 519 SER A C 1
ATOM 3837 O O . SER A 1 519 ? -28.509 16.278 26.406 1.00 64.25 519 SER A O 1
ATOM 3839 N N . ALA A 1 520 ? -30.102 17.683 25.652 1.00 66.81 520 ALA A N 1
ATOM 3840 C CA . ALA A 1 520 ? -30.587 16.807 24.584 1.00 66.81 520 ALA A CA 1
ATOM 3841 C C . ALA A 1 520 ? -29.520 16.570 23.503 1.00 66.81 520 ALA A C 1
ATOM 3843 O O . ALA A 1 520 ? -29.331 15.437 23.074 1.00 66.81 520 ALA A O 1
ATOM 3844 N N . VAL A 1 521 ? -28.746 17.599 23.132 1.00 79.88 521 VAL A N 1
ATOM 3845 C CA . VAL A 1 521 ? -27.595 17.439 22.220 1.00 79.88 521 VAL A CA 1
ATOM 3846 C C . VAL A 1 521 ? -26.569 16.457 22.786 1.00 79.88 521 VAL A C 1
ATOM 3848 O O . VAL A 1 521 ? -26.097 15.588 22.060 1.00 79.88 521 VAL A O 1
ATOM 3851 N N . ARG A 1 522 ? -26.228 16.558 24.081 1.00 80.25 522 ARG A N 1
ATOM 3852 C CA . ARG A 1 522 ? -25.295 15.616 24.729 1.00 80.25 522 ARG A CA 1
ATOM 3853 C C . ARG A 1 522 ? -25.813 14.178 24.696 1.00 80.25 522 ARG A C 1
ATOM 3855 O O . ARG A 1 522 ? -25.019 13.281 24.437 1.00 80.25 522 ARG A O 1
ATOM 3862 N N . LEU A 1 523 ? -27.111 13.981 24.928 1.00 80.19 523 LEU A N 1
ATOM 3863 C CA . LEU A 1 523 ? -27.749 12.666 24.886 1.00 80.19 523 LEU A CA 1
ATOM 3864 C C . LEU A 1 523 ? -27.724 12.073 23.469 1.00 80.19 523 LEU A C 1
ATOM 3866 O O . LEU A 1 523 ? -27.159 11.003 23.276 1.00 80.19 523 LEU A O 1
ATOM 3870 N N . TYR A 1 524 ? -28.240 12.795 22.467 1.00 82.38 524 TYR A N 1
ATOM 3871 C CA . TYR A 1 524 ? -28.258 12.315 21.080 1.00 82.38 524 TYR A CA 1
ATOM 3872 C C . TYR A 1 524 ? -26.858 12.087 20.512 1.00 82.38 524 TYR A C 1
ATOM 3874 O O . TYR A 1 524 ? -26.655 11.151 19.744 1.00 82.38 524 TYR A O 1
ATOM 3882 N N . ARG A 1 525 ? -25.884 12.911 20.914 1.00 87.56 525 ARG A N 1
ATOM 3883 C CA . ARG A 1 525 ? -24.474 12.708 20.578 1.00 87.56 525 ARG A CA 1
ATOM 3884 C C . ARG A 1 525 ? -23.937 11.411 21.180 1.00 87.56 525 ARG A C 1
ATOM 3886 O O . ARG A 1 525 ? -23.293 10.664 20.459 1.00 87.56 525 ARG A O 1
ATOM 3893 N N . ALA A 1 526 ? -24.176 11.153 22.466 1.00 84.31 526 ALA A N 1
ATOM 3894 C CA . ALA A 1 526 ? -23.690 9.945 23.132 1.00 84.31 526 ALA A CA 1
ATOM 3895 C C . ALA A 1 526 ? -24.307 8.679 22.519 1.00 84.31 526 ALA A C 1
ATOM 3897 O O . ALA A 1 526 ? -23.574 7.796 22.092 1.00 84.31 526 ALA A O 1
ATOM 3898 N N . GLU A 1 527 ? -25.634 8.644 22.374 1.00 84.50 527 GLU A N 1
ATOM 3899 C CA . GLU A 1 527 ? -26.349 7.513 21.767 1.00 84.50 527 GLU A CA 1
ATOM 3900 C C . GLU A 1 527 ? -25.969 7.306 20.294 1.00 84.50 527 GLU A C 1
ATOM 3902 O O . GLU A 1 527 ? -25.842 6.176 19.825 1.00 84.50 527 GLU A O 1
ATOM 3907 N N . GLY A 1 528 ? -25.797 8.398 19.541 1.00 87.62 528 GLY A N 1
ATOM 3908 C CA . GLY A 1 528 ? -25.389 8.344 18.141 1.00 87.62 528 GLY A CA 1
ATOM 3909 C C . GLY A 1 528 ? -23.965 7.818 17.976 1.00 87.62 528 GLY A C 1
ATOM 3910 O O . GLY A 1 528 ? -23.729 6.945 17.147 1.00 87.62 528 GLY A O 1
ATOM 3911 N N . MET A 1 529 ? -23.028 8.290 18.802 1.00 87.94 529 MET A N 1
ATOM 3912 C CA . MET A 1 529 ? -21.643 7.813 18.811 1.00 87.94 529 MET A CA 1
ATOM 3913 C C . MET A 1 529 ? -21.534 6.351 19.268 1.00 87.94 529 MET A C 1
ATOM 3915 O O . MET A 1 529 ? -20.774 5.595 18.672 1.00 87.94 529 MET A O 1
ATOM 3919 N N . GLU A 1 530 ? -22.336 5.926 20.248 1.00 86.56 530 GLU A N 1
ATOM 3920 C CA . GLU A 1 530 ? -22.419 4.530 20.697 1.00 86.56 530 GLU A CA 1
ATOM 3921 C C . GLU A 1 530 ? -22.928 3.606 19.579 1.00 86.56 530 GLU A C 1
ATOM 3923 O O . GLU A 1 530 ? -22.282 2.611 19.254 1.00 86.56 530 GLU A O 1
ATOM 3928 N N . LYS A 1 531 ? -24.034 3.965 18.911 1.00 85.00 531 LYS A N 1
ATOM 3929 C CA . LYS A 1 531 ? -24.574 3.198 17.770 1.00 85.00 531 LYS A CA 1
ATOM 3930 C C . LYS A 1 531 ? -23.616 3.148 16.578 1.00 85.00 531 LYS A C 1
ATOM 3932 O O . LYS A 1 531 ? -23.479 2.117 15.917 1.00 85.00 531 LYS A O 1
ATOM 3937 N N . LEU A 1 532 ? -22.923 4.252 16.316 1.00 83.81 532 LEU A N 1
ATOM 3938 C CA . LEU A 1 532 ? -21.863 4.330 15.313 1.00 83.81 532 LEU A CA 1
ATOM 3939 C C . LEU A 1 532 ? -20.541 3.729 15.795 1.00 83.81 532 LEU A C 1
ATOM 3941 O O . LEU A 1 532 ? -19.602 3.706 15.007 1.00 83.81 532 LEU A O 1
ATOM 3945 N N . GLY A 1 533 ? -20.469 3.227 17.038 1.00 83.12 533 GLY A N 1
ATOM 3946 C CA . GLY A 1 533 ? -19.279 2.729 17.742 1.00 83.12 533 GLY A CA 1
ATOM 3947 C C . GLY A 1 533 ? -18.016 3.528 17.453 1.00 83.12 533 GLY A C 1
ATOM 3948 O O . GLY A 1 533 ? -17.006 2.951 17.061 1.00 83.12 533 GLY A O 1
ATOM 3949 N N . VAL A 1 534 ? -18.122 4.845 17.612 1.00 86.00 534 VAL A N 1
ATOM 3950 C CA . VAL A 1 534 ? -17.009 5.795 17.561 1.00 86.00 534 VAL A CA 1
ATOM 3951 C C . VAL A 1 534 ? -16.835 6.429 18.934 1.00 86.00 534 VAL A C 1
ATOM 3953 O O . VAL A 1 534 ? -17.810 6.788 19.594 1.00 86.00 534 VAL A O 1
ATOM 3956 N N . ALA A 1 535 ? -15.592 6.592 19.372 1.00 84.12 535 ALA A N 1
ATOM 3957 C CA . ALA A 1 535 ? -15.269 7.124 20.692 1.00 84.12 535 ALA A CA 1
ATOM 3958 C C . ALA A 1 535 ? -15.046 8.645 20.682 1.00 84.12 535 ALA A C 1
ATOM 3960 O O . ALA A 1 535 ? -15.111 9.294 21.730 1.00 84.12 535 ALA A O 1
ATOM 3961 N N . SER A 1 536 ? -14.818 9.247 19.509 1.00 85.94 536 SER A N 1
ATOM 3962 C CA . SER A 1 536 ? -14.453 10.661 19.395 1.00 85.94 536 SER A CA 1
ATOM 3963 C C . SER A 1 536 ? -15.159 11.402 18.255 1.00 85.94 536 SER A C 1
ATOM 3965 O O . SER A 1 536 ? -15.645 10.821 17.287 1.00 85.94 536 SER A O 1
ATOM 3967 N N . ALA A 1 537 ? -15.216 12.735 18.363 1.00 79.81 537 ALA A N 1
ATOM 3968 C CA . ALA A 1 537 ? -15.729 13.588 17.287 1.00 79.81 537 ALA A CA 1
ATOM 3969 C C . ALA A 1 537 ? -14.820 13.558 16.042 1.00 79.81 537 ALA A C 1
ATOM 3971 O O . ALA A 1 537 ? -15.307 13.743 14.932 1.00 79.81 537 ALA A O 1
ATOM 3972 N N . ALA A 1 538 ? -13.521 13.290 16.223 1.00 80.56 538 ALA A N 1
ATOM 3973 C CA . ALA A 1 538 ? -12.571 13.117 15.129 1.00 80.56 538 ALA A CA 1
ATOM 3974 C C . ALA A 1 538 ? -12.815 11.803 14.373 1.00 80.56 538 ALA A C 1
ATOM 3976 O O . ALA A 1 538 ? -12.841 11.807 13.146 1.00 80.56 538 ALA A O 1
ATOM 3977 N N . GLU A 1 539 ? -13.074 10.702 15.086 1.00 82.88 539 GLU A N 1
ATOM 3978 C CA . GLU A 1 539 ? -13.512 9.444 14.468 1.00 82.88 539 GLU A CA 1
ATOM 3979 C C . GLU A 1 539 ? -14.839 9.615 13.739 1.00 82.88 539 GLU A C 1
ATOM 3981 O O . GLU A 1 539 ? -14.976 9.147 12.616 1.00 82.88 539 GLU A O 1
ATOM 3986 N N . LEU A 1 540 ? -15.789 10.342 14.333 1.00 85.50 540 LEU A N 1
ATOM 3987 C CA . LEU A 1 540 ? -17.056 10.663 13.687 1.00 85.50 540 LEU A CA 1
ATOM 3988 C C . LEU A 1 540 ? -16.839 11.460 12.386 1.00 85.50 540 LEU A C 1
ATOM 3990 O O . LEU A 1 540 ? -17.429 11.127 11.363 1.00 85.50 540 LEU A O 1
ATOM 3994 N N . ALA A 1 541 ? -15.956 12.463 12.392 1.00 84.50 541 ALA A N 1
ATOM 3995 C CA . ALA A 1 541 ? -15.601 13.233 11.198 1.00 84.50 541 ALA A CA 1
ATOM 3996 C C . ALA A 1 541 ? -14.911 12.374 10.124 1.00 84.50 541 ALA A C 1
ATOM 3998 O O . ALA A 1 541 ? -15.283 12.434 8.954 1.00 84.50 541 ALA A O 1
ATOM 3999 N N . SER A 1 542 ? -13.952 11.531 10.521 1.00 81.81 542 SER A N 1
ATOM 4000 C CA . SER A 1 542 ? -13.269 10.584 9.628 1.00 81.81 542 SER A CA 1
ATOM 4001 C C . SER A 1 542 ? -14.244 9.577 9.012 1.00 81.81 542 SER A C 1
ATOM 4003 O O . SER A 1 542 ? -14.159 9.265 7.823 1.00 81.81 542 SER A O 1
ATOM 4005 N N . LEU A 1 543 ? -15.214 9.119 9.806 1.00 81.25 543 LEU A N 1
ATOM 4006 C CA . LEU A 1 543 ? -16.276 8.213 9.392 1.00 81.25 543 LEU A CA 1
ATOM 4007 C C . LEU A 1 543 ? -17.154 8.856 8.313 1.00 81.25 543 LEU A C 1
ATOM 4009 O O . LEU A 1 543 ? -17.262 8.299 7.224 1.00 81.25 543 LEU A O 1
ATOM 4013 N N . PHE A 1 544 ? -17.705 10.051 8.553 1.00 81.31 544 PHE A N 1
ATOM 4014 C CA . PHE A 1 544 ? -18.509 10.759 7.545 1.00 81.31 544 PHE A CA 1
ATOM 4015 C C . PHE A 1 544 ? -17.703 11.094 6.276 1.00 81.31 544 PHE A C 1
ATOM 4017 O O . PHE A 1 544 ? -18.194 10.870 5.173 1.00 81.31 544 PHE A O 1
ATOM 4024 N N . ALA A 1 545 ? -16.440 11.512 6.411 1.00 78.88 545 ALA A N 1
ATOM 4025 C CA . ALA A 1 545 ? -15.560 11.787 5.271 1.00 78.88 545 ALA A CA 1
ATOM 4026 C C . ALA A 1 545 ? -15.170 10.529 4.466 1.00 78.88 545 ALA A C 1
ATOM 4028 O O . ALA A 1 545 ? -14.789 10.627 3.297 1.00 78.88 545 ALA A O 1
ATOM 4029 N N . ARG A 1 546 ? -15.196 9.336 5.076 1.00 73.81 546 ARG A N 1
ATOM 4030 C CA . ARG A 1 546 ? -15.032 8.055 4.365 1.00 73.81 546 ARG A CA 1
ATOM 4031 C C . ARG A 1 546 ? -16.284 7.690 3.576 1.00 73.81 546 ARG A C 1
ATOM 4033 O O . ARG A 1 546 ? -16.143 7.220 2.457 1.00 73.81 546 ARG A O 1
ATOM 4040 N N . LEU A 1 547 ? -17.476 7.932 4.118 1.00 69.00 547 LEU A N 1
ATOM 4041 C CA . LEU A 1 547 ? -18.730 7.689 3.397 1.00 69.00 547 LEU A CA 1
ATOM 4042 C C . LEU A 1 547 ? -18.891 8.591 2.180 1.00 69.00 547 LEU A C 1
ATOM 4044 O O . LEU A 1 547 ? -19.210 8.082 1.114 1.00 69.00 547 LEU A O 1
ATOM 4048 N N . GLU A 1 548 ? -18.611 9.890 2.312 1.00 68.44 548 GLU A N 1
ATOM 4049 C CA . GLU A 1 548 ? -18.701 10.835 1.189 1.00 68.44 548 GLU A CA 1
ATOM 4050 C C . GLU A 1 548 ? -17.820 10.419 0.000 1.00 68.44 548 GLU A C 1
ATOM 4052 O O . GLU A 1 548 ? -18.216 10.607 -1.143 1.00 68.44 548 GLU A O 1
ATOM 4057 N N . ARG A 1 549 ? -16.665 9.793 0.265 1.00 64.00 549 ARG A N 1
ATOM 4058 C CA . ARG A 1 549 ? -15.748 9.260 -0.759 1.00 64.00 549 ARG A CA 1
ATOM 4059 C C . ARG A 1 549 ? -16.203 7.957 -1.418 1.00 64.00 549 ARG A C 1
ATOM 4061 O O . ARG A 1 549 ? -15.607 7.562 -2.410 1.00 64.00 549 ARG A O 1
ATOM 4068 N N . VAL A 1 550 ? -17.160 7.251 -0.822 1.00 55.66 550 VAL A N 1
ATOM 4069 C CA . VAL A 1 550 ? -17.665 5.958 -1.318 1.00 55.66 550 VAL A CA 1
ATOM 4070 C C . VAL A 1 550 ? -19.020 6.125 -2.010 1.00 55.66 550 VAL A C 1
ATOM 4072 O O . VAL A 1 550 ? -19.365 5.334 -2.880 1.00 55.66 550 VAL A O 1
ATOM 4075 N N . THR A 1 551 ? -19.795 7.145 -1.632 1.00 50.62 551 THR A N 1
ATOM 4076 C CA . THR A 1 551 ? -21.105 7.453 -2.230 1.00 50.62 551 THR A CA 1
ATOM 4077 C C . THR A 1 551 ? -21.058 8.469 -3.372 1.00 50.62 551 THR A C 1
ATOM 4079 O O . THR A 1 551 ? -22.092 8.695 -3.998 1.00 50.62 551 THR A O 1
ATOM 4082 N N . GLY A 1 552 ? -19.914 9.119 -3.598 1.00 36.06 552 GLY A N 1
ATOM 4083 C CA . GLY A 1 552 ? -19.661 10.038 -4.713 1.00 36.06 552 GLY A CA 1
ATOM 4084 C C . GLY A 1 552 ? -18.577 9.486 -5.616 1.00 36.06 552 GLY A C 1
ATOM 4085 O O . GLY A 1 552 ? -18.655 9.774 -6.829 1.00 36.06 552 GLY A O 1
#

Radius of gyration: 30.4 Å; chains: 1; bounding box: 71×69×85 Å